Protein 5OJ3 (pdb70)

Structure (mmCIF, N/CA/C/O backbone):
data_5OJ3
#
_entry.id   5OJ3
#
_cell.length_a   60.810
_cell.length_b   97.120
_cell.length_c   110.620
_cell.angle_alpha   90.00
_cell.angle_beta   90.00
_cell.angle_gamma   90.00
#
_symmetry.space_group_name_H-M   'P 21 21 21'
#
loop_
_atom_site.group_PDB
_atom_site.id
_atom_site.type_symbol
_atom_site.label_atom_id
_atom_site.label_alt_id
_atom_site.label_comp_id
_atom_site.label_asym_id
_atom_site.label_entity_id
_atom_site.label_seq_id
_atom_site.pdbx_PDB_ins_code
_atom_site.Cartn_x
_atom_site.Cartn_y
_atom_site.Cartn_z
_atom_site.occupancy
_atom_site.B_iso_or_equiv
_atom_site.auth_seq_id
_atom_site.auth_comp_id
_atom_site.auth_asym_id
_atom_site.auth_atom_id
_atom_site.pdbx_PDB_model_num
ATOM 1 N N . ALA A 1 107 ? 6.747 15.809 -19.143 1.00 74.03 107 ALA A N 1
ATOM 2 C CA . ALA A 1 107 ? 6.048 14.613 -19.605 1.00 73.61 107 ALA A CA 1
ATOM 3 C C . ALA A 1 107 ? 6.088 13.519 -18.545 1.00 73.84 107 ALA A C 1
ATOM 4 O O . ALA A 1 107 ? 7.083 12.801 -18.425 1.00 75.15 107 ALA A O 1
ATOM 6 N N . ALA A 1 108 ? 4.998 13.387 -17.784 1.00 71.88 108 ALA A N 1
ATOM 7 C CA . ALA A 1 108 ? 5.024 12.622 -16.544 1.00 69.89 108 ALA A CA 1
ATOM 8 C C . ALA A 1 108 ? 4.810 11.125 -16.735 1.00 65.74 108 ALA A C 1
ATOM 9 O O . ALA A 1 108 ? 5.147 10.350 -15.834 1.00 66.15 108 ALA A O 1
ATOM 11 N N . TRP A 1 109 ? 4.261 10.694 -17.868 1.00 63.38 109 TRP A N 1
ATOM 12 C CA . TRP A 1 109 ? 4.283 9.293 -18.259 1.00 63.94 109 TRP A CA 1
ATOM 13 C C . TRP A 1 109 ? 4.945 9.162 -19.622 1.00 70.38 109 TRP A C 1
ATOM 14 O O . TRP A 1 109 ? 4.925 10.097 -20.428 1.00 74.50 109 TRP A O 1
ATOM 25 N N . LYS A 1 110 ? 5.523 7.994 -19.890 1.00 72.93 110 LYS A N 1
ATOM 26 C CA . LYS A 1 110 ? 6.098 7.772 -21.209 1.00 76.90 110 LYS A CA 1
ATOM 27 C C . LYS A 1 110 ? 6.168 6.266 -21.443 1.00 75.78 110 LYS A C 1
ATOM 28 O O . LYS A 1 110 ? 6.357 5.487 -20.504 1.00 75.26 110 LYS A O 1
ATOM 34 N N . GLN A 1 111 ? 6.003 5.869 -22.701 1.00 75.92 111 GLN A N 1
ATOM 35 C CA . GLN A 1 111 ? 5.723 4.485 -23.058 1.00 74.47 111 GLN A CA 1
ATOM 36 C C . GLN A 1 111 ? 6.997 3.651 -23.165 1.00 75.65 111 GLN A C 1
ATOM 37 O O . GLN A 1 111 ? 7.954 4.033 -23.843 1.00 77.47 111 GLN A O 1
ATOM 43 N N . VAL A 1 112 ? 7.008 2.513 -22.478 1.00 75.05 112 VAL A N 1
ATOM 44 C CA . VAL A 1 112 ? 8.024 1.486 -22.656 1.00 76.17 112 VAL A CA 1
ATOM 45 C C . VAL A 1 112 ? 7.545 0.525 -23.755 1.00 77.27 112 VAL A C 1
ATOM 46 O O . VAL A 1 112 ? 6.532 -0.163 -23.545 1.00 74.53 112 VAL A O 1
ATOM 50 N N . PRO A 1 113 ? 8.217 0.461 -24.898 1.00 81.95 113 PRO A N 1
ATOM 51 C CA . PRO A 1 113 ? 7.843 -0.517 -25.928 1.00 85.83 113 PRO A CA 1
ATOM 52 C C . PRO A 1 113 ? 8.253 -1.935 -25.558 1.00 89.67 113 PRO A C 1
ATOM 53 O O . PRO A 1 113 ? 9.244 -2.164 -24.860 1.00 87.90 113 PRO A O 1
ATOM 57 N N . LEU A 1 114 ? 7.464 -2.890 -26.023 1.00 96.30 114 LEU A N 1
ATOM 58 C CA . LEU A 1 114 ? 7.659 -4.304 -25.749 1.00 102.75 114 LEU A CA 1
ATOM 59 C C . LEU A 1 114 ? 7.360 -5.104 -27.018 1.00 111.21 114 LEU A C 1
ATOM 60 O O . LEU A 1 114 ? 6.720 -4.597 -27.951 1.00 114.11 114 LEU A O 1
ATOM 65 N N . PRO A 1 115 ? 7.852 -6.370 -27.105 1.00 118.51 115 PRO A N 1
ATOM 66 C CA . PRO A 1 115 ? 7.538 -7.245 -28.269 1.00 120.72 115 PRO A CA 1
ATOM 67 C C . PRO A 1 115 ? 6.324 -8.145 -28.037 1.00 117.61 115 PRO A C 1
ATOM 68 O O . PRO A 1 115 ? 6.426 -9.379 -27.918 1.00 117.98 115 PRO A O 1
ATOM 72 N N . THR A 1 116 ? 5.144 -7.530 -27.942 1.00 117.55 116 THR A N 1
ATOM 73 C CA . THR A 1 116 ? 3.896 -8.285 -27.918 1.00 113.99 116 THR A CA 1
ATOM 74 C C . THR A 1 116 ? 2.731 -7.346 -28.194 1.00 106.28 116 THR A C 1
ATOM 75 O O . THR A 1 116 ? 2.796 -6.141 -27.928 1.00 108.94 116 THR A O 1
ATOM 79 N N . GLU A 1 117 ? 1.654 -7.929 -28.722 1.00 95.59 117 GLU A N 1
ATOM 80 C CA . GLU A 1 117 ? 0.384 -7.248 -28.935 1.00 92.31 117 GLU A CA 1
ATOM 81 C C . GLU A 1 117 ? -0.678 -7.631 -27.906 1.00 87.90 117 GLU A C 1
ATOM 82 O O . GLU A 1 117 ? -1.839 -7.243 -28.055 1.00 86.81 117 GLU A O 1
ATOM 84 N N . SER A 1 118 ? -0.308 -8.379 -26.870 1.00 83.98 118 SER A N 1
ATOM 85 C CA . SER A 1 118 ? -1.230 -8.813 -25.828 1.00 80.40 118 SER A CA 1
ATOM 86 C C . SER A 1 118 ? -1.532 -7.667 -24.863 1.00 74.16 118 SER A C 1
ATOM 87 O O . SER A 1 118 ? -0.758 -6.717 -24.741 1.00 73.58 118 SER A O 1
ATOM 90 N N . VAL A 1 119 ? -2.659 -7.769 -24.145 1.00 69.43 119 VAL A N 1
ATOM 91 C CA . VAL A 1 119 ? -3.038 -6.723 -23.194 1.00 66.68 119 VAL A CA 1
ATOM 92 C C . VAL A 1 119 ? -2.510 -7.063 -21.807 1.00 60.74 119 VAL A C 1
ATOM 93 O O . VAL A 1 119 ? -2.698 -8.179 -21.305 1.00 59.83 119 VAL A O 1
ATOM 97 N N . LEU A 1 120 ? -1.840 -6.085 -21.198 1.00 56.22 120 LEU A N 1
ATOM 98 C CA . LEU A 1 120 ? -1.144 -6.249 -19.928 1.00 54.19 120 LEU A CA 1
ATOM 99 C C . LEU A 1 120 ? -2.128 -6.242 -18.764 1.00 51.95 120 LEU A C 1
ATOM 100 O O . LEU A 1 120 ? -3.031 -5.400 -18.709 1.00 49.57 120 LEU A O 1
ATOM 105 N N . PHE A 1 121 ? -1.960 -7.184 -17.834 1.00 50.92 121 PHE A N 1
ATOM 106 C CA . PHE A 1 121 ? -2.907 -7.324 -16.738 1.00 48.45 121 PHE A CA 1
ATOM 107 C C . PHE A 1 121 ? -2.349 -7.003 -15.363 1.00 48.64 121 PHE A C 1
ATOM 108 O O . PHE A 1 121 ? -3.100 -6.505 -14.521 1.00 49.75 121 PHE A O 1
ATOM 116 N N . ASP A 1 122 ? -1.073 -7.274 -15.098 1.00 47.85 122 ASP A N 1
ATOM 117 C CA . ASP A 1 122 ? -0.514 -6.929 -13.798 1.00 45.15 122 ASP A CA 1
ATOM 118 C C . ASP A 1 122 ? 1.005 -6.912 -13.870 1.00 46.93 122 ASP A C 1
ATOM 119 O O . ASP A 1 122 ? 1.619 -7.515 -14.754 1.00 45.49 122 ASP A O 1
ATOM 124 N N . ILE A 1 123 ? 1.594 -6.206 -12.910 1.00 50.11 123 ILE A N 1
ATOM 125 C CA . ILE A 1 123 ? 3.039 -6.095 -12.756 1.00 52.68 123 ILE A CA 1
ATOM 126 C C . ILE A 1 123 ? 3.339 -5.993 -11.267 1.00 54.35 123 ILE A C 1
ATOM 127 O O . ILE A 1 123 ? 2.614 -5.329 -10.521 1.00 56.43 123 ILE A O 1
ATOM 132 N N . ASP A 1 124 ? 4.398 -6.671 -10.827 1.00 53.14 124 ASP A N 1
ATOM 133 C CA . ASP A 1 124 ? 4.819 -6.591 -9.435 1.00 50.20 124 ASP A CA 1
ATOM 134 C C . ASP A 1 124 ? 6.326 -6.793 -9.370 1.00 48.93 124 ASP A C 1
ATOM 135 O O . ASP A 1 124 ? 6.937 -7.336 -10.293 1.00 49.34 124 ASP A O 1
ATOM 140 N N . PHE A 1 125 ? 6.921 -6.355 -8.260 1.00 47.29 125 PHE A N 1
ATOM 141 C CA . PHE A 1 125 ? 8.369 -6.324 -8.119 1.00 46.71 125 PHE A CA 1
ATOM 142 C C . PHE A 1 125 ? 8.808 -7.082 -6.874 1.00 46.39 125 PHE A C 1
ATOM 143 O O . PHE A 1 125 ? 8.168 -6.996 -5.822 1.00 45.76 125 PHE A O 1
ATOM 151 N N . SER A 1 126 ? 9.904 -7.827 -7.014 1.00 49.10 126 SER A N 1
ATOM 152 C CA . SER A 1 126 ? 10.517 -8.526 -5.891 1.00 50.08 126 SER A CA 1
ATOM 153 C C . SER A 1 126 ? 10.915 -7.559 -4.781 1.00 52.40 126 SER A C 1
ATOM 154 O O . SER A 1 126 ? 11.346 -6.432 -5.038 1.00 49.57 126 SER A O 1
ATOM 157 N N . GLN A 1 127 ? 10.767 -8.013 -3.533 1.00 51.84 127 GLN A N 1
ATOM 158 C CA . GLN A 1 127 ? 11.141 -7.203 -2.380 1.00 50.69 127 GLN A CA 1
ATOM 159 C C . GLN A 1 127 ? 12.641 -7.237 -2.112 1.00 52.06 127 GLN A C 1
ATOM 160 O O . GLN A 1 127 ? 13.184 -6.282 -1.543 1.00 52.67 127 GLN A O 1
ATOM 166 N N . LYS A 1 128 ? 13.323 -8.313 -2.510 1.00 54.80 128 LYS A N 1
ATOM 167 C CA . LYS A 1 128 ? 14.744 -8.454 -2.212 1.00 60.19 128 LYS A CA 1
ATOM 168 C C . LYS A 1 128 ? 15.596 -7.611 -3.153 1.00 65.93 128 LYS A C 1
ATOM 169 O O . LYS A 1 128 ? 16.577 -6.993 -2.715 1.00 67.99 128 LYS A O 1
ATOM 175 N N . ASP A 1 129 ? 15.241 -7.579 -4.438 1.00 68.82 129 ASP A N 1
ATOM 176 C CA . ASP A 1 129 ? 15.806 -6.621 -5.387 1.00 72.34 129 ASP A CA 1
ATOM 177 C C . ASP A 1 129 ? 14.639 -5.815 -5.940 1.00 67.26 129 ASP A C 1
ATOM 178 O O . ASP A 1 129 ? 13.903 -6.305 -6.815 1.00 63.07 129 ASP A O 1
ATOM 183 N N . PRO A 1 130 ? 14.438 -4.576 -5.482 1.00 70.10 130 PRO A N 1
ATOM 184 C CA . PRO A 1 130 ? 13.254 -3.801 -5.897 1.00 67.69 130 PRO A CA 1
ATOM 185 C C . PRO A 1 130 ? 13.260 -3.367 -7.355 1.00 66.12 130 PRO A C 1
ATOM 186 O O . PRO A 1 130 ? 12.285 -2.751 -7.802 1.00 65.02 130 PRO A O 1
ATOM 190 N N . ASN A 1 131 ? 14.316 -3.657 -8.110 1.00 67.67 131 ASN A N 1
ATOM 191 C CA . ASN A 1 131 ? 14.322 -3.449 -9.550 1.00 67.70 131 ASN A CA 1
ATOM 192 C C . ASN A 1 131 ? 13.952 -4.707 -10.322 1.00 63.82 131 ASN A C 1
ATOM 193 O O . ASN A 1 131 ? 13.715 -4.629 -11.532 1.00 61.94 131 ASN A O 1
ATOM 198 N N . HIS A 1 132 ? 13.895 -5.854 -9.650 1.00 64.16 132 HIS A N 1
ATOM 199 C CA . HIS A 1 132 ? 13.541 -7.126 -10.266 1.00 64.94 132 HIS A CA 1
ATOM 200 C C . HIS A 1 132 ? 12.028 -7.315 -10.224 1.00 64.58 132 HIS A C 1
ATOM 201 O O . HIS A 1 132 ? 11.441 -7.404 -9.141 1.00 63.89 132 HIS A O 1
ATOM 208 N N . GLY A 1 133 ? 11.397 -7.382 -11.400 1.00 67.33 133 GLY A N 1
ATOM 209 C CA . GLY A 1 133 ? 9.953 -7.491 -11.457 1.00 50.86 133 GLY A CA 1
ATOM 210 C C . GLY A 1 133 ? 9.457 -8.209 -12.694 1.00 60.34 133 GLY A C 1
ATOM 211 O O . GLY A 1 133 ? 10.201 -8.447 -13.648 1.00 63.86 133 GLY A O 1
ATOM 212 N N . TRP A 1 134 ? 8.166 -8.546 -12.657 1.00 58.13 134 TRP A N 1
ATOM 213 C CA . TRP A 1 134 ? 7.502 -9.346 -13.678 1.00 58.49 134 TRP A CA 1
ATOM 214 C C . TRP A 1 134 ? 6.186 -8.681 -14.062 1.00 56.26 134 TRP A C 1
ATOM 215 O O . TRP A 1 134 ? 5.593 -7.951 -13.263 1.00 55.03 134 TRP A O 1
ATOM 226 N N . LEU A 1 135 ? 5.738 -8.933 -15.296 1.00 58.31 135 LEU A N 1
ATOM 227 C CA . LEU A 1 135 ? 4.481 -8.396 -15.810 1.00 59.82 135 LEU A CA 1
ATOM 228 C C . LEU A 1 135 ? 3.767 -9.487 -16.604 1.00 63.02 135 LEU A C 1
ATOM 229 O O . LEU A 1 135 ? 4.404 -10.308 -17.268 1.00 62.85 135 LEU A O 1
ATOM 234 N N . VAL A 1 136 ? 2.436 -9.486 -16.543 1.00 63.88 136 VAL A N 1
ATOM 235 C CA . VAL A 1 136 ? 1.626 -10.589 -17.040 1.00 66.28 136 VAL A CA 1
ATOM 236 C C . VAL A 1 136 ? 0.574 -10.043 -17.997 1.00 67.11 136 VAL A C 1
ATOM 237 O O . VAL A 1 136 ? 0.198 -8.864 -17.944 1.00 67.07 136 VAL A O 1
ATOM 241 N N . GLY A 1 137 ? 0.121 -10.903 -18.902 1.00 69.42 137 GLY A N 1
ATOM 242 C CA . GLY A 1 137 ? -0.855 -10.505 -19.890 1.00 70.27 137 GLY A CA 1
ATOM 243 C C . GLY A 1 137 ? -1.610 -11.673 -20.501 1.00 72.02 137 GLY A C 1
ATOM 244 O O . GLY A 1 137 ? -1.688 -12.763 -19.931 1.00 71.92 137 GLY A O 1
ATOM 245 N N . THR A 1 138 ? -2.185 -11.409 -21.671 1.00 73.62 138 THR A N 1
ATOM 246 C CA . THR A 1 138 ? -2.972 -12.351 -22.454 1.00 78.28 138 THR A CA 1
ATOM 247 C C . THR A 1 138 ? -2.091 -13.290 -23.276 1.00 81.24 138 THR A C 1
ATOM 248 O O . THR A 1 138 ? -0.900 -13.055 -23.482 1.00 80.84 138 THR A O 1
ATOM 252 N N . ARG A 1 139 ? -2.715 -14.366 -23.761 1.00 81.94 139 ARG A N 1
ATOM 253 C CA . ARG A 1 139 ? -2.077 -15.290 -24.694 1.00 84.55 139 ARG A CA 1
ATOM 254 C C . ARG A 1 139 ? -0.725 -15.766 -24.176 1.00 87.54 139 ARG A C 1
ATOM 255 O O . ARG A 1 139 ? 0.235 -15.918 -24.933 1.00 91.63 139 ARG A O 1
ATOM 257 N N . GLY A 1 140 ? -0.650 -15.996 -22.867 1.00 84.40 140 GLY A N 1
ATOM 258 C CA . GLY A 1 140 ? 0.574 -16.503 -22.283 1.00 83.04 140 GLY A CA 1
ATOM 259 C C . GLY A 1 140 ? 1.674 -15.483 -22.112 1.00 79.05 140 GLY A C 1
ATOM 260 O O . GLY A 1 140 ? 2.848 -15.863 -22.093 1.00 81.14 140 GLY A O 1
ATOM 261 N N . LEU A 1 141 ? 1.343 -14.196 -22.010 1.00 74.21 141 LEU A N 1
ATOM 262 C CA . LEU A 1 141 ? 2.374 -13.166 -21.941 1.00 72.50 141 LEU A CA 1
ATOM 263 C C . LEU A 1 141 ? 3.001 -13.135 -20.555 1.00 69.64 141 LEU A C 1
ATOM 264 O O . LEU A 1 141 ? 2.300 -13.000 -19.547 1.00 67.95 141 LEU A O 1
ATOM 269 N N . VAL A 1 142 ? 4.327 -13.252 -20.510 1.00 68.03 142 VAL A N 1
ATOM 270 C CA . VAL A 1 142 ? 5.115 -13.111 -19.289 1.00 66.23 142 VAL A CA 1
ATOM 271 C C . VAL A 1 142 ? 6.435 -12.450 -19.666 1.00 66.80 142 VAL A C 1
ATOM 272 O O . VAL A 1 142 ? 7.164 -12.966 -20.519 1.00 69.16 142 VAL A O 1
ATOM 276 N N . LEU A 1 143 ? 6.746 -11.314 -19.052 1.00 64.92 143 LEU A N 1
ATOM 277 C CA . LEU A 1 143 ? 8.012 -10.636 -19.298 1.00 66.45 143 LEU A CA 1
ATOM 278 C C . LEU A 1 143 ? 8.718 -10.332 -17.986 1.00 67.01 143 LEU A C 1
ATOM 279 O O . LEU A 1 143 ? 8.081 -10.054 -16.969 1.00 64.66 143 LEU A O 1
ATOM 284 N N . GLU A 1 144 ? 10.049 -10.368 -18.037 1.00 72.81 144 GLU A N 1
ATOM 285 C CA . GLU A 1 144 ? 10.911 -10.221 -16.874 1.00 73.81 144 GLU A CA 1
ATOM 286 C C . GLU A 1 144 ? 11.701 -8.923 -16.971 1.00 76.14 144 GLU A C 1
ATOM 287 O O . GLU A 1 144 ? 12.127 -8.522 -18.059 1.00 78.72 144 GLU A O 1
ATOM 293 N N . THR A 1 145 ? 11.898 -8.270 -15.828 1.00 73.35 145 THR A N 1
ATOM 294 C CA . THR A 1 145 ? 12.738 -7.085 -15.742 1.00 73.96 145 THR A CA 1
ATOM 295 C C . THR A 1 145 ? 13.739 -7.208 -14.604 1.00 75.58 145 THR A C 1
ATOM 296 O O . THR A 1 145 ? 13.430 -7.762 -13.544 1.00 75.51 145 THR A O 1
ATOM 300 N N . ARG A 1 146 ? 14.944 -6.678 -14.838 1.00 77.80 146 ARG A N 1
ATOM 301 C CA . ARG A 1 146 ? 15.928 -6.473 -13.785 1.00 80.13 146 ARG A CA 1
ATOM 302 C C . ARG A 1 146 ? 16.489 -5.054 -13.773 1.00 81.40 146 ARG A C 1
ATOM 303 O O . ARG A 1 146 ? 17.488 -4.805 -13.089 1.00 84.04 146 ARG A O 1
ATOM 311 N N . ASP A 1 147 ? 15.883 -4.121 -14.514 1.00 80.82 147 ASP A N 1
ATOM 312 C CA . ASP A 1 147 ? 16.279 -2.716 -14.492 1.00 83.68 147 ASP A CA 1
ATOM 313 C C . ASP A 1 147 ? 15.135 -1.781 -14.096 1.00 79.03 147 ASP A C 1
ATOM 314 O O . ASP A 1 147 ? 15.155 -0.601 -14.458 1.00 79.40 147 ASP A O 1
ATOM 319 N N . GLY A 1 148 ? 14.138 -2.279 -13.367 1.00 75.42 148 GLY A N 1
ATOM 320 C CA . GLY A 1 148 ? 13.046 -1.439 -12.906 1.00 71.29 148 GLY A CA 1
ATOM 321 C C . GLY A 1 148 ? 12.000 -1.068 -13.936 1.00 69.55 148 GLY A C 1
ATOM 322 O O . GLY A 1 148 ? 11.440 0.031 -13.870 1.00 68.19 148 GLY A O 1
ATOM 323 N N . GLY A 1 149 ? 11.710 -1.959 -14.878 1.00 70.41 149 GLY A N 1
ATOM 324 C CA . GLY A 1 149 ? 10.676 -1.735 -15.867 1.00 69.88 149 GLY A CA 1
ATOM 325 C C . GLY A 1 149 ? 11.105 -0.916 -17.057 1.00 72.94 149 GLY A C 1
ATOM 326 O O . GLY A 1 149 ? 10.248 -0.448 -17.813 1.00 72.51 149 GLY A O 1
ATOM 327 N N . GLU A 1 150 ? 12.409 -0.736 -17.259 1.00 76.59 150 GLU A N 1
ATOM 328 C CA . GLU A 1 150 ? 12.898 -0.009 -18.421 1.00 77.44 150 GLU A CA 1
ATOM 329 C C . GLU A 1 150 ? 13.151 -0.929 -19.608 1.00 76.32 150 GLU A C 1
ATOM 330 O O . GLU A 1 150 ? 12.927 -0.526 -20.756 1.00 77.87 150 GLU A O 1
ATOM 336 N N . THR A 1 151 ? 13.615 -2.153 -19.351 1.00 76.14 151 THR A N 1
ATOM 337 C CA . THR A 1 151 ? 13.803 -3.170 -20.375 1.00 79.93 151 THR A CA 1
ATOM 338 C C . THR A 1 151 ? 13.135 -4.464 -19.933 1.00 76.10 151 THR A C 1
ATOM 339 O O . THR A 1 151 ? 13.092 -4.787 -18.743 1.00 73.43 151 THR A O 1
ATOM 343 N N . TRP A 1 152 ? 12.606 -5.195 -20.911 1.00 76.10 152 TRP A N 1
ATOM 344 C CA . TRP A 1 152 ? 11.888 -6.439 -20.676 1.00 75.44 152 TRP A CA 1
ATOM 345 C C . TRP A 1 152 ? 12.358 -7.494 -21.665 1.00 82.05 152 TRP A C 1
ATOM 346 O O . TRP A 1 152 ? 12.739 -7.176 -22.793 1.00 86.75 152 TRP A O 1
ATOM 357 N N . GLU A 1 153 ? 12.318 -8.761 -21.241 1.00 86.02 153 GLU A N 1
ATOM 358 C CA . GLU A 1 153 ? 12.656 -9.857 -22.131 1.00 95.00 153 GLU A CA 1
ATOM 359 C C . GLU A 1 153 ? 11.711 -11.025 -21.862 1.00 97.04 153 GLU A C 1
ATOM 360 O O . GLU A 1 153 ? 11.550 -11.435 -20.700 1.00 96.44 153 GLU A O 1
ATOM 366 N N . PRO A 1 154 ? 11.059 -11.552 -22.896 1.00 99.56 154 PRO A N 1
ATOM 367 C CA . PRO A 1 154 ? 10.047 -12.601 -22.703 1.00 100.03 154 PRO A CA 1
ATOM 368 C C . PRO A 1 154 ? 10.580 -13.858 -22.030 1.00 103.66 154 PRO A C 1
ATOM 369 O O . PRO A 1 154 ? 11.779 -14.163 -22.056 1.00 103.85 154 PRO A O 1
ATOM 373 N N . ARG A 1 155 ? 9.650 -14.602 -21.422 1.00 106.43 155 ARG A N 1
ATOM 374 C CA . ARG A 1 155 ? 10.020 -15.765 -20.629 1.00 111.17 155 ARG A CA 1
ATOM 375 C C . ARG A 1 155 ? 8.853 -16.737 -20.534 1.00 117.07 155 ARG A C 1
ATOM 376 O O . ARG A 1 155 ? 7.692 -16.389 -20.771 1.00 113.28 155 ARG A O 1
ATOM 384 N N . ALA A 1 156 ? 9.190 -17.968 -20.152 1.00 130.19 156 ALA A N 1
ATOM 385 C CA . ALA A 1 156 ? 8.238 -19.063 -20.083 1.00 131.24 156 ALA A CA 1
ATOM 386 C C . ALA A 1 156 ? 8.406 -19.846 -18.786 1.00 132.91 156 ALA A C 1
ATOM 387 O O . ALA A 1 156 ? 9.463 -19.829 -18.148 1.00 135.01 156 ALA A O 1
ATOM 389 N N . PHE A 1 157 ? 7.341 -20.549 -18.413 1.00 124.38 157 PHE A N 1
ATOM 390 C CA . PHE A 1 157 ? 7.308 -21.325 -17.176 1.00 116.23 157 PHE A CA 1
ATOM 391 C C . PHE A 1 157 ? 7.882 -22.726 -17.380 1.00 115.55 157 PHE A C 1
ATOM 392 O O . PHE A 1 157 ? 7.471 -23.449 -18.286 1.00 115.46 157 PHE A O 1
ATOM 400 N N . ASN A 1 167 ? -0.899 -21.948 -23.446 1.00 92.09 167 ASN A N 1
ATOM 401 C CA . ASN A 1 167 ? -0.735 -20.618 -22.870 1.00 90.70 167 ASN A CA 1
ATOM 402 C C . ASN A 1 167 ? -2.094 -19.991 -22.543 1.00 94.26 167 ASN A C 1
ATOM 403 O O . ASN A 1 167 ? -3.054 -20.133 -23.301 1.00 96.21 167 ASN A O 1
ATOM 408 N N . TYR A 1 168 ? -2.172 -19.314 -21.399 1.00 94.29 168 TYR A N 1
ATOM 409 C CA . TYR A 1 168 ? -3.421 -18.819 -20.836 1.00 93.83 168 TYR A CA 1
ATOM 410 C C . TYR A 1 168 ? -3.430 -17.289 -20.796 1.00 91.97 168 TYR A C 1
ATOM 411 O O . TYR A 1 168 ? -2.519 -16.623 -21.300 1.00 90.01 168 TYR A O 1
ATOM 420 N N . ARG A 1 169 ? -4.481 -16.730 -20.194 1.00 86.82 169 ARG A N 1
ATOM 421 C CA . ARG A 1 169 ? -4.511 -15.320 -19.815 1.00 83.34 169 ARG A CA 1
ATOM 422 C C . ARG A 1 169 ? -4.084 -15.210 -18.359 1.00 78.99 169 ARG A C 1
ATOM 423 O O . ARG A 1 169 ? -4.710 -15.810 -17.482 1.00 77.09 169 ARG A O 1
ATOM 431 N N . PHE A 1 170 ? -3.027 -14.446 -18.101 1.00 71.97 170 PHE A N 1
ATOM 432 C CA . PHE A 1 170 ? -2.455 -14.327 -16.765 1.00 67.40 170 PHE A CA 1
ATOM 433 C C . PHE A 1 170 ? -3.012 -13.085 -16.082 1.00 70.05 170 PHE A C 1
ATOM 434 O O . PHE A 1 170 ? -2.789 -11.961 -16.547 1.00 70.19 170 PHE A O 1
ATOM 442 N N . SER A 1 171 ? -3.724 -13.295 -14.973 1.00 72.96 171 SER A N 1
ATOM 443 C CA . SER A 1 171 ? -4.497 -12.222 -14.357 1.00 75.05 171 SER A CA 1
ATOM 444 C C . SER A 1 171 ? -3.633 -11.326 -13.478 1.00 77.62 171 SER A C 1
ATOM 445 O O . SER A 1 171 ? -3.713 -10.096 -13.576 1.00 80.99 171 SER A O 1
ATOM 448 N N . ASN A 1 172 ? -2.809 -11.908 -12.609 1.00 80.28 172 ASN A N 1
ATOM 449 C CA . ASN A 1 172 ? -2.013 -11.073 -11.720 1.00 79.47 172 ASN A CA 1
ATOM 450 C C . ASN A 1 172 ? -0.762 -11.819 -11.275 1.00 77.80 172 ASN A C 1
ATOM 451 O O . ASN A 1 172 ? -0.638 -13.035 -11.439 1.00 80.00 172 ASN A O 1
ATOM 456 N N . VAL A 1 173 ? 0.162 -11.052 -10.694 1.00 67.80 173 VAL A N 1
ATOM 457 C CA . VAL A 1 173 ? 1.390 -11.561 -10.098 1.00 60.74 173 VAL A CA 1
ATOM 458 C C . VAL A 1 173 ? 1.593 -10.823 -8.779 1.00 55.06 173 VAL A C 1
ATOM 459 O O . VAL A 1 173 ? 1.190 -9.666 -8.629 1.00 54.63 173 VAL A O 1
ATOM 463 N N . SER A 1 174 ? 2.208 -11.502 -7.810 1.00 50.48 174 SER A N 1
ATOM 464 C CA . SER A 1 174 ? 2.325 -10.941 -6.468 1.00 46.58 174 SER A CA 1
ATOM 465 C C . SER A 1 174 ? 3.564 -11.488 -5.772 1.00 46.26 174 SER A C 1
ATOM 466 O O . SER A 1 174 ? 3.781 -12.703 -5.759 1.00 46.19 174 SER A O 1
ATOM 469 N N . PHE A 1 175 ? 4.352 -10.592 -5.177 1.00 47.51 175 PHE A N 1
ATOM 470 C CA . PHE A 1 175 ? 5.623 -10.928 -4.550 1.00 49.37 175 PHE A CA 1
ATOM 471 C C . PHE A 1 175 ? 5.558 -10.779 -3.034 1.00 50.39 175 PHE A C 1
ATOM 472 O O . PHE A 1 175 ? 4.875 -9.899 -2.504 1.00 51.99 175 PHE A O 1
ATOM 480 N N . SER A 1 176 ? 6.288 -11.655 -2.344 1.00 49.50 176 SER A N 1
ATOM 481 C CA . SER A 1 176 ? 6.633 -11.467 -0.938 1.00 48.93 176 SER A CA 1
ATOM 482 C C . SER A 1 176 ? 8.049 -11.984 -0.745 1.00 50.03 176 SER A C 1
ATOM 483 O O . SER A 1 176 ? 8.312 -13.168 -0.979 1.00 49.33 176 SER A O 1
ATOM 486 N N . GLY A 1 177 ? 8.953 -11.105 -0.321 1.00 52.19 177 GLY A N 1
ATOM 487 C CA . GLY A 1 177 ? 10.356 -11.462 -0.262 1.00 54.86 177 GLY A CA 1
ATOM 488 C C . GLY A 1 177 ? 10.916 -11.634 -1.657 1.00 56.20 177 GLY A C 1
ATOM 489 O O . GLY A 1 177 ? 11.117 -10.655 -2.380 1.00 56.04 177 GLY A O 1
ATOM 490 N N . ASP A 1 178 ? 11.178 -12.881 -2.042 1.00 57.32 178 ASP A N 1
ATOM 491 C CA . ASP A 1 178 ? 11.513 -13.222 -3.418 1.00 60.60 178 ASP A CA 1
ATOM 492 C C . ASP A 1 178 ? 10.544 -14.251 -3.986 1.00 61.02 178 ASP A C 1
ATOM 493 O O . ASP A 1 178 ? 10.743 -14.735 -5.108 1.00 61.58 178 ASP A O 1
ATOM 498 N N . GLU A 1 179 ? 9.498 -14.587 -3.237 1.00 61.51 179 GLU A N 1
ATOM 499 C CA . GLU A 1 179 ? 8.494 -15.558 -3.643 1.00 60.61 179 GLU A CA 1
ATOM 500 C C . GLU A 1 179 ? 7.386 -14.850 -4.415 1.00 58.29 179 GLU A C 1
ATOM 501 O O . GLU A 1 179 ? 6.837 -13.850 -3.944 1.00 56.91 179 GLU A O 1
ATOM 507 N N . ALA A 1 180 ? 7.059 -15.368 -5.597 1.00 55.99 180 ALA A N 1
ATOM 508 C CA . ALA A 1 180 ? 6.063 -14.762 -6.470 1.00 51.76 180 ALA A CA 1
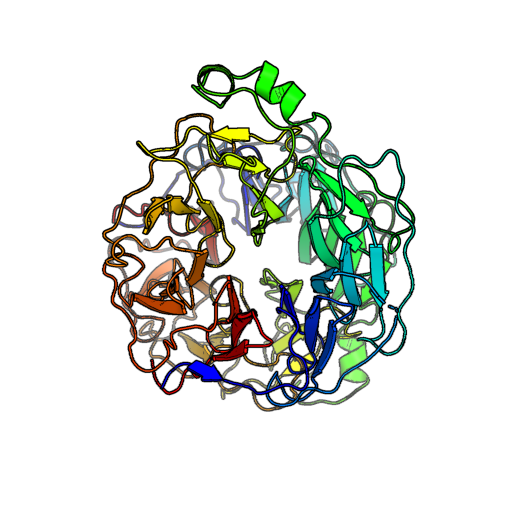ATOM 509 C C . ALA A 1 180 ? 4.951 -15.756 -6.769 1.00 50.38 180 ALA A C 1
ATOM 510 O O . ALA A 1 180 ? 5.206 -16.952 -6.925 1.00 51.79 180 ALA A O 1
ATOM 512 N N . TRP A 1 181 ? 3.720 -15.253 -6.856 1.00 48.11 181 TRP A N 1
ATOM 513 C CA . TRP A 1 181 ? 2.548 -16.059 -7.175 1.00 46.71 181 TRP A CA 1
ATOM 514 C C . TRP A 1 181 ? 1.847 -15.465 -8.389 1.00 45.76 181 TRP A C 1
ATOM 515 O O . TRP A 1 181 ? 1.653 -14.247 -8.461 1.00 41.88 181 TRP A O 1
ATOM 526 N N . VAL A 1 182 ? 1.467 -16.323 -9.336 1.00 48.19 182 VAL A N 1
ATOM 527 C CA . VAL A 1 182 ? 0.749 -15.923 -10.542 1.00 50.02 182 VAL A CA 1
ATOM 528 C C . VAL A 1 182 ? -0.506 -16.775 -10.662 1.00 54.96 182 VAL A C 1
ATOM 529 O O . VAL A 1 182 ? -0.489 -17.966 -10.331 1.00 58.45 182 VAL A O 1
ATOM 533 N N . ILE A 1 183 ? -1.600 -16.166 -11.125 1.00 57.77 183 ILE A N 1
ATOM 534 C CA . ILE A 1 183 ? -2.812 -16.905 -11.450 1.00 62.36 183 ILE A CA 1
ATOM 535 C C . ILE A 1 183 ? -3.292 -16.472 -12.829 1.00 68.80 183 ILE A C 1
ATOM 536 O O . ILE A 1 183 ? -2.932 -15.407 -13.335 1.00 68.44 183 ILE A O 1
ATOM 541 N N . GLY A 1 184 ? -4.119 -17.322 -13.439 1.00 76.01 184 GLY A N 1
ATOM 542 C CA . GLY A 1 184 ? -4.590 -17.078 -14.785 1.00 79.37 184 GLY A CA 1
ATOM 543 C C . GLY A 1 184 ? -5.961 -17.673 -15.029 1.00 83.31 184 GLY A C 1
ATOM 544 O O . GLY A 1 184 ? -6.560 -18.291 -14.147 1.00 84.10 184 GLY A O 1
ATOM 545 N N . LYS A 1 185 ? -6.456 -17.476 -16.253 1.00 79.75 185 LYS A N 1
ATOM 546 C CA . LYS A 1 185 ? -7.739 -18.002 -16.696 1.00 77.38 185 LYS A CA 1
ATOM 547 C C . LYS A 1 185 ? -7.559 -18.819 -17.969 1.00 76.85 185 LYS A C 1
ATOM 548 O O . LYS A 1 185 ? -6.857 -18.378 -18.889 1.00 72.94 185 LYS A O 1
ATOM 554 N N . PRO A 1 186 ? -8.167 -20.020 -18.059 1.00 80.12 186 PRO A N 1
ATOM 555 C CA . PRO A 1 186 ? -8.862 -20.851 -17.066 1.00 81.08 186 PRO A CA 1
ATOM 556 C C . PRO A 1 186 ? -8.056 -21.092 -15.786 1.00 78.53 186 PRO A C 1
ATOM 557 O O . PRO A 1 186 ? -6.855 -20.824 -15.795 1.00 76.52 186 PRO A O 1
ATOM 561 N N . PRO A 1 187 ? -8.704 -21.589 -14.709 1.00 79.85 187 PRO A N 1
ATOM 562 C CA . PRO A 1 187 ? -8.022 -21.652 -13.406 1.00 77.32 187 PRO A CA 1
ATOM 563 C C . PRO A 1 187 ? -6.642 -22.288 -13.461 1.00 77.66 187 PRO A C 1
ATOM 564 O O . PRO A 1 187 ? -6.503 -23.496 -13.672 1.00 80.70 187 PRO A O 1
ATOM 568 N N . VAL A 1 188 ? -5.617 -21.466 -13.250 1.00 75.20 188 VAL A N 1
ATOM 569 C CA . VAL A 1 188 ? -4.220 -21.888 -13.288 1.00 74.35 188 VAL A CA 1
ATOM 570 C C . VAL A 1 188 ? -3.466 -21.082 -12.242 1.00 71.46 188 VAL A C 1
ATOM 571 O O . VAL A 1 188 ? -3.676 -19.874 -12.109 1.00 69.90 188 VAL A O 1
ATOM 575 N N . MET A 1 189 ? -2.600 -21.748 -11.483 1.00 70.76 189 MET A N 1
ATOM 576 C CA . MET A 1 189 ? -1.756 -21.056 -10.520 1.00 67.11 189 MET A CA 1
ATOM 577 C C . MET A 1 189 ? -0.329 -21.569 -10.607 1.00 68.78 189 MET A C 1
ATOM 578 O O . MET A 1 189 ? -0.095 -22.754 -10.864 1.00 72.85 189 MET A O 1
ATOM 583 N N . LEU A 1 190 ? 0.619 -20.661 -10.393 1.00 64.53 190 LEU A N 1
ATOM 584 C CA . LEU A 1 190 ? 2.035 -20.983 -10.363 1.00 65.65 190 LEU A CA 1
ATOM 585 C C . LEU A 1 190 ? 2.712 -20.102 -9.328 1.00 66.69 190 LEU A C 1
ATOM 586 O O . LEU A 1 190 ? 2.268 -18.982 -9.059 1.00 65.44 190 LEU A O 1
ATOM 591 N N . ARG A 1 191 ? 3.790 -20.617 -8.745 1.00 68.22 191 ARG A N 1
ATOM 592 C CA . ARG A 1 191 ? 4.638 -19.800 -7.898 1.00 64.23 191 ARG A CA 1
ATOM 593 C C . ARG A 1 191 ? 6.089 -20.174 -8.131 1.00 65.50 191 ARG A C 1
ATOM 594 O O . ARG A 1 191 ? 6.412 -21.270 -8.599 1.00 66.48 191 ARG A O 1
ATOM 602 N N . SER A 1 192 ? 6.958 -19.227 -7.811 1.00 67.76 192 SER A N 1
ATOM 603 C CA . SER A 1 192 ? 8.390 -19.449 -7.781 1.00 72.22 192 SER A CA 1
ATOM 604 C C . SER A 1 192 ? 8.929 -18.814 -6.515 1.00 75.54 192 SER A C 1
ATOM 605 O O . SER A 1 192 ? 8.540 -17.701 -6.153 1.00 70.10 192 SER A O 1
ATOM 608 N N . THR A 1 193 ? 9.820 -19.533 -5.846 1.00 86.54 193 THR A N 1
ATOM 609 C CA . THR A 1 193 ? 10.525 -19.025 -4.684 1.00 89.64 193 THR A CA 1
ATOM 610 C C . THR A 1 193 ? 11.936 -18.582 -5.047 1.00 93.84 193 THR A C 1
ATOM 611 O O . THR A 1 193 ? 12.751 -18.342 -4.150 1.00 90.07 193 THR A O 1
ATOM 615 N N . ASP A 1 194 ? 12.224 -18.428 -6.344 1.00 104.23 194 ASP A N 1
ATOM 616 C CA . ASP A 1 194 ? 13.569 -18.112 -6.800 1.00 104.45 194 ASP A CA 1
ATOM 617 C C . ASP A 1 194 ? 13.635 -16.749 -7.488 1.00 101.09 194 ASP A C 1
ATOM 618 O O . ASP A 1 194 ? 14.659 -16.412 -8.092 1.00 102.17 194 ASP A O 1
ATOM 623 N N . GLY A 1 195 ? 12.590 -15.928 -7.354 1.00 95.87 195 GLY A N 1
ATOM 624 C CA . GLY A 1 195 ? 12.442 -14.754 -8.171 1.00 90.88 195 GLY A CA 1
ATOM 625 C C . GLY A 1 195 ? 11.995 -15.027 -9.587 1.00 89.53 195 GLY A C 1
ATOM 626 O O . GLY A 1 195 ? 11.605 -14.085 -10.283 1.00 87.78 195 GLY A O 1
ATOM 627 N N . GLY A 1 196 ? 12.023 -16.278 -10.038 1.00 89.96 196 GLY A N 1
ATOM 628 C CA . GLY A 1 196 ? 11.530 -16.609 -11.357 1.00 89.12 196 GLY A CA 1
ATOM 629 C C . GLY A 1 196 ? 12.357 -17.655 -12.075 1.00 90.58 196 GLY A C 1
ATOM 630 O O . GLY A 1 196 ? 11.995 -18.064 -13.180 1.00 93.08 196 GLY A O 1
ATOM 631 N N . LYS A 1 197 ? 13.484 -18.064 -11.474 1.00 87.84 197 LYS A N 1
ATOM 632 C CA . LYS A 1 197 ? 14.327 -19.110 -12.055 1.00 87.59 197 LYS A CA 1
ATOM 633 C C . LYS A 1 197 ? 13.511 -20.326 -12.469 1.00 88.93 197 LYS A C 1
ATOM 634 O O . LYS A 1 197 ? 13.669 -20.852 -13.577 1.00 93.71 197 LYS A O 1
ATOM 640 N N . ASN A 1 198 ? 12.621 -20.777 -11.592 1.00 85.59 198 ASN A N 1
ATOM 641 C CA . ASN A 1 198 ? 11.923 -22.041 -11.768 1.00 86.68 198 ASN A CA 1
ATOM 642 C C . ASN A 1 198 ? 10.541 -21.909 -11.154 1.00 83.14 198 ASN A C 1
ATOM 643 O O . ASN A 1 198 ? 10.414 -21.500 -9.996 1.00 80.19 198 ASN A O 1
ATOM 648 N N . TRP A 1 199 ? 9.519 -22.260 -11.924 1.00 82.06 199 TRP A N 1
ATOM 649 C CA . TRP A 1 199 ? 8.139 -22.123 -11.496 1.00 77.16 199 TRP A CA 1
ATOM 650 C C . TRP A 1 199 ? 7.499 -23.496 -11.357 1.00 79.52 199 TRP A C 1
ATOM 651 O O . TRP A 1 199 ? 7.913 -24.462 -12.004 1.00 84.91 199 TRP A O 1
ATOM 662 N N . SER A 1 200 ? 6.484 -23.579 -10.503 1.00 76.76 200 SER A N 1
ATOM 663 C CA . SER A 1 200 ? 5.816 -24.841 -10.218 1.00 80.10 200 SER A CA 1
ATOM 664 C C . SER A 1 200 ? 4.312 -24.663 -10.365 1.00 78.48 200 SER A C 1
ATOM 665 O O . SER A 1 200 ? 3.739 -23.726 -9.807 1.00 75.30 200 SER A O 1
ATOM 668 N N . ARG A 1 201 ? 3.681 -25.556 -11.122 1.00 82.82 201 ARG A N 1
ATOM 669 C CA . ARG A 1 201 ? 2.231 -25.557 -11.240 1.00 84.32 201 ARG A CA 1
ATOM 670 C C . ARG A 1 201 ? 1.601 -25.924 -9.901 1.00 83.91 201 ARG A C 1
ATOM 671 O O . ARG A 1 201 ? 2.173 -26.668 -9.101 1.00 85.82 201 ARG A O 1
ATOM 679 N N . ILE A 1 202 ? 0.411 -25.385 -9.650 1.00 83.70 202 ILE A N 1
ATOM 680 C CA . ILE A 1 202 ? -0.331 -25.644 -8.413 1.00 84.89 202 ILE A CA 1
ATOM 681 C C . ILE A 1 202 ? -1.751 -26.034 -8.799 1.00 84.57 202 ILE A C 1
ATOM 682 O O . ILE A 1 202 ? -2.486 -25.225 -9.378 1.00 83.75 202 ILE A O 1
ATOM 687 N N . LEU A 1 203 ? -2.126 -27.277 -8.514 1.00 85.61 203 LEU A N 1
ATOM 688 C CA . LEU A 1 203 ? -3.459 -27.754 -8.850 1.00 86.89 203 LEU A CA 1
ATOM 689 C C . LEU A 1 203 ? -4.496 -27.171 -7.901 1.00 84.83 203 LEU A C 1
ATOM 690 O O . LEU A 1 203 ? -4.281 -27.094 -6.689 1.00 82.39 203 LEU A O 1
ATOM 695 N N . LEU A 1 204 ? -5.629 -26.760 -8.461 1.00 85.58 204 LEU A N 1
ATOM 696 C CA . LEU A 1 204 ? -6.712 -26.176 -7.691 1.00 82.64 204 LEU A CA 1
ATOM 697 C C . LEU A 1 204 ? -7.942 -27.069 -7.772 1.00 85.30 204 LEU A C 1
ATOM 698 O O . LEU A 1 204 ? -8.161 -27.771 -8.765 1.00 88.15 204 LEU A O 1
ATOM 703 N N . SER A 1 205 ? -8.741 -27.032 -6.715 1.00 84.76 205 SER A N 1
ATOM 704 C CA . SER A 1 205 ? -9.816 -27.994 -6.521 1.00 86.16 205 SER A CA 1
ATOM 705 C C . SER A 1 205 ? -11.057 -27.600 -7.322 1.00 87.98 205 SER A C 1
ATOM 706 O O . SER A 1 205 ? -11.365 -26.412 -7.450 1.00 85.29 205 SER A O 1
ATOM 709 N N . PRO A 1 206 ? -11.783 -28.579 -7.873 1.00 91.39 206 PRO A N 1
ATOM 710 C CA . PRO A 1 206 ? -13.040 -28.256 -8.567 1.00 92.45 206 PRO A CA 1
ATOM 711 C C . PRO A 1 206 ? -14.171 -27.849 -7.637 1.00 88.49 206 PRO A C 1
ATOM 712 O O . PRO A 1 206 ? -15.144 -27.250 -8.111 1.00 89.09 206 PRO A O 1
ATOM 716 N N . LYS A 1 207 ? -14.091 -28.155 -6.342 1.00 84.68 207 LYS A N 1
ATOM 717 C CA . LYS A 1 207 ? -15.087 -27.660 -5.399 1.00 81.12 207 LYS A CA 1
ATOM 718 C C . LYS A 1 207 ? -14.734 -26.286 -4.847 1.00 75.68 207 LYS A C 1
ATOM 719 O O . LYS A 1 207 ? -15.520 -25.725 -4.076 1.00 74.49 207 LYS A O 1
ATOM 725 N N . LEU A 1 208 ? -13.583 -25.737 -5.211 1.00 73.41 208 LEU A N 1
ATOM 726 C CA . LEU A 1 208 ? -13.321 -24.327 -4.951 1.00 68.16 208 LEU A CA 1
ATOM 727 C C . LEU A 1 208 ? -14.228 -23.495 -5.848 1.00 67.40 208 LEU A C 1
ATOM 728 O O . LEU A 1 208 ? -14.149 -23.618 -7.078 1.00 70.01 208 LEU A O 1
ATOM 733 N N . PRO A 1 209 ? -15.094 -22.656 -5.291 1.00 62.26 209 PRO A N 1
ATOM 734 C CA . PRO A 1 209 ? -16.110 -21.983 -6.105 1.00 63.56 209 PRO A CA 1
ATOM 735 C C . PRO A 1 209 ? -15.525 -20.859 -6.943 1.00 62.90 209 PRO A C 1
ATOM 736 O O . PRO A 1 209 ? -14.585 -20.169 -6.543 1.00 57.80 209 PRO A O 1
ATOM 740 N N . GLY A 1 210 ? -16.110 -20.679 -8.128 1.00 59.53 210 GLY A N 1
ATOM 741 C CA . GLY A 1 210 ? -15.590 -19.703 -9.062 1.00 60.49 210 GLY A CA 1
ATOM 742 C C . GLY A 1 210 ? -14.209 -20.107 -9.555 1.00 81.10 210 GLY A C 1
ATOM 743 O O . GLY A 1 210 ? -13.781 -21.258 -9.441 1.00 86.94 210 GLY A O 1
ATOM 744 N N . GLU A 1 211 ? -13.507 -19.131 -10.114 1.00 75.18 211 GLU A N 1
ATOM 745 C CA . GLU A 1 211 ? -12.133 -19.298 -10.555 1.00 74.69 211 GLU A CA 1
ATOM 746 C C . GLU A 1 211 ? -11.252 -18.246 -9.895 1.00 68.33 211 GLU A C 1
ATOM 747 O O . GLU A 1 211 ? -11.749 -17.206 -9.445 1.00 65.52 211 GLU A O 1
ATOM 753 N N . PRO A 1 212 ? -9.944 -18.490 -9.799 1.00 45.12 212 PRO A N 1
ATOM 754 C CA . PRO A 1 212 ? -9.062 -17.532 -9.118 1.00 43.14 212 PRO A CA 1
ATOM 755 C C . PRO A 1 212 ? -9.150 -16.143 -9.732 1.00 40.37 212 PRO A C 1
ATOM 756 O O . PRO A 1 212 ? -9.109 -15.976 -10.953 1.00 39.61 212 PRO A O 1
ATOM 760 N N . LEU A 1 213 ? -9.280 -15.143 -8.866 1.00 38.48 213 LEU A N 1
ATOM 761 C CA . LEU A 1 213 ? -9.411 -13.755 -9.278 1.00 36.90 213 LEU A CA 1
ATOM 762 C C . LEU A 1 213 ? -8.317 -12.856 -8.731 1.00 35.51 213 LEU A C 1
ATOM 763 O O . LEU A 1 213 ? -7.912 -11.914 -9.416 1.00 33.36 213 LEU A O 1
ATOM 768 N N . LEU A 1 214 ? -7.820 -13.126 -7.527 1.00 36.60 214 LEU A N 1
ATOM 769 C CA . LEU A 1 214 ? -6.790 -12.295 -6.916 1.00 37.44 214 LEU A CA 1
ATOM 770 C C . LEU A 1 214 ? -5.960 -13.160 -5.984 1.00 37.53 214 LEU A C 1
ATOM 771 O O . LEU A 1 214 ? -6.508 -13.803 -5.084 1.00 37.62 214 LEU A O 1
ATOM 776 N N . VAL A 1 215 ? -4.650 -13.184 -6.204 1.00 37.46 215 VAL A N 1
ATOM 777 C CA . VAL A 1 215 ? -3.717 -13.802 -5.272 1.00 37.27 215 VAL A CA 1
ATOM 778 C C . VAL A 1 215 ? -2.863 -12.697 -4.667 1.00 35.00 215 VAL A C 1
ATOM 779 O O . VAL A 1 215 ? -2.585 -11.675 -5.307 1.00 34.19 215 VAL A O 1
ATOM 783 N N . THR A 1 216 ? -2.475 -12.891 -3.410 1.00 35.20 216 THR A N 1
ATOM 784 C CA . THR A 1 216 ? -1.694 -11.900 -2.677 1.00 36.77 216 THR A CA 1
ATOM 785 C C . THR A 1 216 ? -0.667 -12.636 -1.833 1.00 40.00 216 THR A C 1
ATOM 786 O O . THR A 1 216 ? -1.033 -13.446 -0.976 1.00 42.01 216 THR A O 1
ATOM 790 N N . ALA A 1 2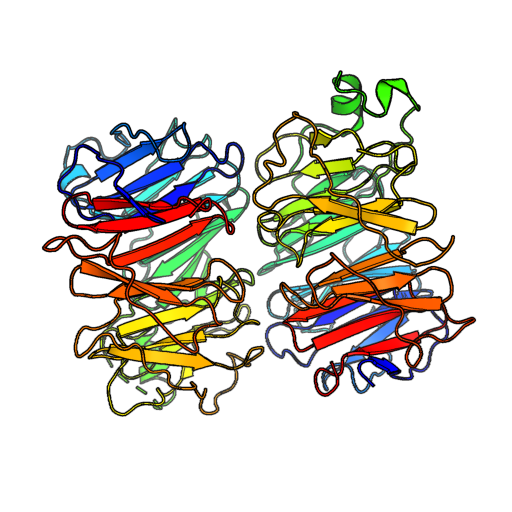17 ? 0.611 -12.359 -2.077 1.00 40.41 217 ALA A N 1
ATOM 791 C CA . ALA A 1 217 ? 1.683 -13.032 -1.360 1.00 39.57 217 ALA A CA 1
ATOM 792 C C . ALA A 1 217 ? 1.834 -12.433 0.033 1.00 38.68 217 ALA A C 1
ATOM 793 O O . ALA A 1 217 ? 1.972 -11.215 0.183 1.00 35.97 217 ALA A O 1
ATOM 795 N N . LEU A 1 218 ? 1.809 -13.297 1.052 1.00 38.94 218 LEU A N 1
ATOM 796 C CA . LEU A 1 218 ? 1.781 -12.862 2.442 1.00 40.32 218 LEU A CA 1
ATOM 797 C C . LEU A 1 218 ? 3.089 -13.071 3.184 1.00 39.46 218 LEU A C 1
ATOM 798 O O . LEU A 1 218 ? 3.280 -12.469 4.246 1.00 40.10 218 LEU A O 1
ATOM 803 N N . GLY A 1 219 ? 3.984 -13.896 2.661 1.00 40.37 219 GLY A N 1
ATOM 804 C CA . GLY A 1 219 ? 5.181 -14.279 3.368 1.00 46.84 219 GLY A CA 1
ATOM 805 C C . GLY A 1 219 ? 5.669 -15.623 2.880 1.00 50.65 219 GLY A C 1
ATOM 806 O O . GLY A 1 219 ? 5.211 -16.134 1.852 1.00 51.94 219 GLY A O 1
ATOM 807 N N . PRO A 1 220 ? 6.612 -16.221 3.604 1.00 53.99 220 PRO A N 1
ATOM 808 C CA . PRO A 1 220 ? 7.152 -17.524 3.186 1.00 56.42 220 PRO A CA 1
ATOM 809 C C . PRO A 1 220 ? 6.057 -18.575 3.091 1.00 57.52 220 PRO A C 1
ATOM 810 O O . PRO A 1 220 ? 5.367 -18.872 4.071 1.00 59.24 220 PRO A O 1
ATOM 814 N N . ASN A 1 221 ? 5.890 -19.127 1.887 1.00 55.37 221 ASN A N 1
ATOM 815 C CA . ASN A 1 221 ? 4.945 -20.209 1.609 1.00 55.74 221 ASN A CA 1
ATOM 816 C C . ASN A 1 221 ? 3.507 -19.837 1.965 1.00 52.74 221 ASN A C 1
ATOM 817 O O . ASN A 1 221 ? 2.677 -20.719 2.202 1.00 52.85 221 ASN A O 1
ATOM 822 N N . CYS A 1 222 ? 3.188 -18.544 1.991 1.00 49.68 222 CYS A N 1
ATOM 823 C CA . CYS A 1 222 ? 1.901 -18.059 2.472 1.00 47.76 222 CYS A CA 1
ATOM 824 C C . CYS A 1 222 ? 1.293 -17.122 1.440 1.00 44.65 222 CYS A C 1
ATOM 825 O O . CYS A 1 222 ? 1.983 -16.241 0.917 1.00 44.68 222 CYS A O 1
ATOM 828 N N . ALA A 1 223 ? 0.006 -17.310 1.150 1.00 44.21 223 ALA A N 1
ATOM 829 C CA . ALA A 1 223 ? -0.681 -16.492 0.159 1.00 43.29 223 ALA A CA 1
ATOM 830 C C . ALA A 1 223 ? -2.186 -16.623 0.346 1.00 45.47 223 ALA A C 1
ATOM 831 O O . ALA A 1 223 ? -2.684 -17.673 0.761 1.00 45.96 223 ALA A O 1
ATOM 833 N N . GLU A 1 224 ? -2.902 -15.546 0.027 1.00 45.96 224 GLU A N 1
ATOM 834 C CA . GLU A 1 224 ? -4.358 -15.516 0.084 1.00 48.02 224 GLU A CA 1
ATOM 835 C C . GLU A 1 224 ? -4.928 -15.382 -1.321 1.00 46.47 224 GLU A C 1
ATOM 836 O O . GLU A 1 224 ? -4.501 -14.514 -2.089 1.00 46.15 224 GLU A O 1
ATOM 842 N N . MET A 1 225 ? -5.890 -16.239 -1.652 1.00 46.64 225 MET A N 1
ATOM 843 C CA . MET A 1 225 ? -6.556 -16.222 -2.947 1.00 46.37 225 MET A CA 1
ATOM 844 C C . MET A 1 225 ? -8.015 -15.816 -2.784 1.00 44.24 225 MET A C 1
ATOM 845 O O . MET A 1 225 ? -8.688 -16.241 -1.840 1.00 41.54 225 MET A O 1
ATOM 850 N N . VAL A 1 226 ? -8.496 -14.994 -3.714 1.00 44.62 226 VAL A N 1
ATOM 851 C CA . VAL A 1 226 ? -9.901 -14.619 -3.805 1.00 43.97 226 VAL A CA 1
ATOM 852 C C . VAL A 1 226 ? -10.430 -15.106 -5.144 1.00 45.86 226 VAL A C 1
ATOM 853 O O . VAL A 1 226 ? -9.763 -14.963 -6.174 1.00 46.76 226 VAL A O 1
ATOM 857 N N . THR A 1 227 ? -11.624 -15.688 -5.130 1.00 47.63 227 THR A N 1
ATOM 858 C CA . THR A 1 227 ? -12.199 -16.289 -6.322 1.00 48.32 227 THR A CA 1
ATOM 859 C C . THR A 1 227 ? -13.378 -15.468 -6.827 1.00 50.93 227 THR A C 1
ATOM 860 O O . THR A 1 227 ? -13.928 -14.619 -6.120 1.00 50.43 227 THR A O 1
ATOM 864 N N . SER A 1 228 ? -13.752 -15.741 -8.082 1.00 53.43 228 SER A N 1
ATOM 865 C CA . SER A 1 228 ? -14.916 -15.103 -8.689 1.00 53.00 228 SER A CA 1
ATOM 866 C C . SER A 1 228 ? -16.150 -15.190 -7.797 1.00 53.17 228 SER A C 1
ATOM 867 O O . SER A 1 228 ? -16.994 -14.286 -7.811 1.00 52.58 228 SER A O 1
ATOM 870 N N . SER A 1 229 ? -16.272 -16.266 -7.016 1.00 49.86 229 SER A N 1
ATOM 871 C CA . SER A 1 229 ? -17.405 -16.458 -6.118 1.00 44.47 229 SER A CA 1
ATOM 872 C C . SER A 1 229 ? -17.341 -15.583 -4.874 1.00 44.37 229 SER A C 1
ATOM 873 O O . SER A 1 229 ? -18.318 -15.542 -4.119 1.00 48.90 229 SER A O 1
ATOM 876 N N . GLY A 1 230 ? -16.234 -14.883 -4.643 1.00 40.95 230 GLY A N 1
ATOM 877 C CA . GLY A 1 230 ? -16.041 -14.159 -3.407 1.00 41.89 230 GLY A CA 1
ATOM 878 C C . GLY A 1 230 ? -15.392 -14.962 -2.304 1.00 39.56 230 GLY A C 1
ATOM 879 O O . GLY A 1 230 ? -15.141 -14.412 -1.224 1.00 34.33 230 GLY A O 1
ATOM 880 N N . ALA A 1 231 ? -15.117 -16.241 -2.540 1.00 40.27 231 ALA A N 1
ATOM 881 C CA . ALA A 1 231 ? -14.462 -17.065 -1.538 1.00 40.89 231 ALA A CA 1
ATOM 882 C C . ALA A 1 231 ? -13.020 -16.619 -1.349 1.00 38.39 231 ALA A C 1
ATOM 883 O O . ALA A 1 231 ? -12.322 -16.285 -2.311 1.00 35.73 231 ALA A O 1
ATOM 885 N N . ILE A 1 232 ? -12.575 -16.618 -0.095 1.00 38.19 232 ILE A N 1
ATOM 886 C CA . ILE A 1 232 ? -11.226 -16.207 0.269 1.00 39.96 232 ILE A CA 1
ATOM 887 C C . ILE A 1 232 ? -10.541 -17.376 0.963 1.00 45.91 232 ILE A C 1
ATOM 888 O O . ILE A 1 232 ? -11.075 -17.932 1.931 1.00 49.52 232 ILE A O 1
ATOM 893 N N . TYR A 1 233 ? -9.359 -17.738 0.465 1.00 45.77 233 TYR A N 1
ATOM 894 C CA . TYR A 1 233 ? -8.586 -18.869 0.949 1.00 46.67 233 TYR A CA 1
ATOM 895 C C . TYR A 1 233 ? -7.161 -18.428 1.242 1.00 45.82 233 TYR A C 1
ATOM 896 O O . TYR A 1 233 ? -6.622 -17.546 0.573 1.00 45.27 233 TYR A O 1
ATOM 905 N N . VAL A 1 234 ? -6.557 -19.042 2.257 1.00 47.44 234 VAL A N 1
ATOM 906 C CA . VAL A 1 234 ? -5.139 -18.875 2.568 1.00 49.59 234 VAL A CA 1
ATOM 907 C C . VAL A 1 234 ? -4.470 -20.245 2.470 1.00 52.85 234 VAL A C 1
ATOM 908 O O . VAL A 1 234 ? -5.040 -21.258 2.894 1.00 52.96 234 VAL A O 1
ATOM 912 N N . THR A 1 235 ? -3.289 -20.289 1.861 1.00 57.10 235 THR A N 1
ATOM 913 C CA . THR A 1 235 ? -2.391 -21.430 1.953 1.00 59.23 235 THR A CA 1
ATOM 914 C C . THR A 1 235 ? -1.214 -21.021 2.824 1.00 56.75 235 THR A C 1
ATOM 915 O O . THR A 1 235 ? -0.813 -19.854 2.832 1.00 41.49 235 THR A O 1
ATOM 919 N N . GLU A 1 236 ? -0.695 -21.969 3.599 1.00 53.16 236 GLU A N 1
ATOM 920 C CA . GLU A 1 236 ? 0.486 -21.724 4.407 1.00 53.59 236 GLU A CA 1
ATOM 921 C C . GLU A 1 236 ? 1.595 -22.720 4.117 1.00 55.29 236 GLU A C 1
ATOM 922 O O . GLU A 1 236 ? 2.662 -22.628 4.731 1.00 57.80 236 GLU A O 1
ATOM 928 N N . ASN A 1 237 ? 1.374 -23.659 3.200 1.00 55.05 237 ASN A N 1
ATOM 929 C CA . ASN A 1 237 ? 2.360 -24.654 2.800 1.00 56.80 237 ASN A CA 1
ATOM 930 C C . ASN A 1 237 ? 2.653 -24.557 1.306 1.00 55.81 237 ASN A C 1
ATOM 931 O O . ASN A 1 237 ? 2.877 -25.563 0.629 1.00 55.26 237 ASN A O 1
ATOM 936 N N . GLY A 1 238 ? 2.631 -23.338 0.773 1.00 54.83 238 GLY A N 1
ATOM 937 C CA . GLY A 1 238 ? 3.042 -23.111 -0.600 1.00 54.51 238 GLY A CA 1
ATOM 938 C C . GLY A 1 238 ? 2.080 -23.595 -1.662 1.00 53.87 238 GLY A C 1
ATOM 939 O O . GLY A 1 238 ? 2.508 -23.903 -2.778 1.00 54.25 238 GLY A O 1
ATOM 940 N N . GLY A 1 239 ? 0.788 -23.673 -1.349 1.00 52.58 239 GLY A N 1
ATOM 941 C CA . GLY A 1 239 ? -0.226 -24.029 -2.323 1.00 53.02 239 GLY A CA 1
ATOM 942 C C . GLY A 1 239 ? -0.883 -25.373 -2.102 1.00 56.92 239 GLY A C 1
ATOM 943 O O . GLY A 1 239 ? -1.899 -25.656 -2.751 1.00 58.92 239 GLY A O 1
ATOM 944 N N . ILE A 1 240 ? -0.346 -26.207 -1.208 1.00 58.39 240 ILE A N 1
ATOM 945 C CA . ILE A 1 240 ? -0.873 -27.559 -1.023 1.00 59.92 240 ILE A CA 1
ATOM 946 C C . ILE A 1 240 ? -2.303 -27.509 -0.493 1.00 63.50 240 ILE A C 1
ATOM 947 O O . ILE A 1 240 ? -3.241 -27.997 -1.134 1.00 68.11 240 ILE A O 1
ATOM 952 N N . ASN A 1 241 ? -2.489 -26.913 0.682 1.00 61.47 241 ASN A N 1
ATOM 953 C CA . ASN A 1 241 ? -3.787 -26.853 1.335 1.00 59.06 241 ASN A CA 1
ATOM 954 C C . ASN A 1 241 ? -4.338 -25.434 1.298 1.00 52.38 241 ASN A C 1
ATOM 955 O O . ASN A 1 241 ? -3.586 -24.457 1.304 1.00 51.75 241 ASN A O 1
ATOM 960 N N . TRP A 1 242 ? -5.666 -25.332 1.264 1.00 62.21 242 TRP A N 1
ATOM 961 C CA . TRP A 1 242 ? -6.361 -24.046 1.264 1.00 58.83 242 TRP A CA 1
ATOM 962 C C . TRP A 1 242 ? -7.446 -24.082 2.335 1.00 60.44 242 TRP A C 1
ATOM 963 O O . TRP A 1 242 ? -8.502 -24.690 2.134 1.00 64.55 242 TRP A O 1
ATOM 974 N N . LYS A 1 243 ? -7.189 -23.437 3.471 1.00 58.32 243 LYS A N 1
ATOM 975 C CA . LYS A 1 243 ? -8.229 -23.234 4.469 1.00 57.40 243 LYS A CA 1
ATOM 976 C C . LYS A 1 243 ? -9.021 -21.985 4.112 1.00 52.13 243 LYS A C 1
ATOM 977 O O . LYS A 1 243 ? -8.440 -20.935 3.823 1.00 41.99 243 LYS A O 1
ATOM 983 N N . ALA A 1 244 ? -10.346 -22.099 4.125 1.00 51.35 244 ALA A N 1
ATOM 984 C CA . ALA A 1 244 ? -11.193 -20.960 3.804 1.00 49.53 244 ALA A CA 1
ATOM 985 C C . ALA A 1 244 ? -11.219 -19.966 4.960 1.00 47.65 244 ALA A C 1
ATOM 986 O O . ALA A 1 244 ? -10.990 -20.317 6.121 1.00 50.85 244 ALA A O 1
ATOM 988 N N . LEU A 1 245 ? -11.501 -18.706 4.630 1.00 44.50 245 LEU A N 1
ATOM 989 C CA . LEU A 1 245 ? -11.579 -17.650 5.626 1.00 45.61 245 LEU A CA 1
ATOM 990 C C . LEU A 1 245 ? -12.993 -17.151 5.878 1.00 47.18 245 LEU A C 1
ATOM 991 O O . LEU A 1 245 ? -13.251 -16.597 6.951 1.00 48.83 245 LEU A O 1
ATOM 996 N N . VAL A 1 246 ? -13.908 -17.334 4.931 1.00 47.85 246 VAL A N 1
ATOM 997 C CA . VAL A 1 246 ? -15.267 -16.814 5.026 1.00 48.20 246 VAL A CA 1
ATOM 998 C C . VAL A 1 246 ? -16.215 -18.002 5.107 1.00 49.87 246 VAL A C 1
ATOM 999 O O . VAL A 1 246 ? -16.376 -18.749 4.134 1.00 51.41 246 VAL A O 1
ATOM 1003 N N . ARG A 1 247 ? -16.844 -18.179 6.273 1.00 52.57 247 ARG A N 1
ATOM 1004 C CA . ARG A 1 247 ? -17.793 -19.274 6.448 1.00 56.32 247 ARG A CA 1
ATOM 1005 C C . ARG A 1 247 ? -18.977 -19.143 5.500 1.00 54.97 247 ARG A C 1
ATOM 1006 O O . ARG A 1 247 ? -19.466 -20.144 4.961 1.00 56.01 247 ARG A O 1
ATOM 1014 N N . GLU A 1 248 ? -19.444 -17.918 5.275 1.00 53.30 248 GLU A N 1
ATOM 1015 C CA . GLU A 1 248 ? -20.735 -17.663 4.650 1.00 53.26 248 GLU A CA 1
ATOM 1016 C C . GLU A 1 248 ? -20.539 -17.147 3.230 1.00 51.48 248 GLU A C 1
ATOM 1017 O O . GLU A 1 248 ? -19.854 -16.140 3.020 1.00 50.06 248 GLU A O 1
ATOM 1023 N N . THR A 1 249 ? -21.147 -17.834 2.266 1.00 53.13 249 THR A N 1
ATOM 1024 C CA . THR A 1 249 ? -21.133 -17.374 0.887 1.00 51.62 249 THR A CA 1
ATOM 1025 C C . THR A 1 249 ? -21.922 -16.072 0.759 1.00 50.34 249 THR A C 1
ATOM 1026 O O . THR A 1 249 ? -22.780 -15.749 1.585 1.00 48.89 249 THR A O 1
ATOM 1030 N N . ILE A 1 250 ? -21.610 -15.313 -0.293 1.00 50.70 250 ILE A N 1
ATOM 1031 C CA . ILE A 1 250 ? -22.179 -13.975 -0.440 1.00 50.83 250 ILE A CA 1
ATOM 1032 C C . ILE A 1 250 ? -23.690 -14.048 -0.625 1.00 54.14 250 ILE A C 1
ATOM 1033 O O . ILE A 1 250 ? -24.442 -13.279 -0.012 1.00 56.08 250 ILE A O 1
ATOM 1038 N N . ASP A 1 251 ? -24.163 -14.979 -1.458 1.00 58.42 251 ASP A N 1
ATOM 1039 C CA . ASP A 1 251 ? -25.602 -15.116 -1.654 1.00 66.53 251 ASP A CA 1
ATOM 1040 C C . ASP A 1 251 ? -26.303 -15.662 -0.417 1.00 67.24 251 ASP A C 1
ATOM 1041 O O . ASP A 1 251 ? -27.521 -15.507 -0.294 1.00 70.31 251 ASP A O 1
ATOM 1046 N N . ALA A 1 252 ? -25.569 -16.288 0.505 1.00 64.53 252 ALA A N 1
ATOM 1047 C CA . ALA A 1 252 ? -26.164 -16.630 1.792 1.00 65.22 252 ALA A CA 1
ATOM 1048 C C . ALA A 1 252 ? -26.450 -15.375 2.607 1.00 65.29 252 ALA A C 1
ATOM 1049 O O . ALA A 1 252 ? -27.476 -15.292 3.292 1.00 73.72 252 ALA A O 1
ATOM 1051 N N . THR A 1 253 ? -25.553 -14.388 2.543 1.00 58.53 253 THR A N 1
ATOM 1052 C CA . THR A 1 253 ? -25.775 -13.133 3.252 1.00 57.25 253 THR A CA 1
ATOM 1053 C C . THR A 1 253 ? -26.678 -12.196 2.460 1.00 58.90 253 THR A C 1
ATOM 1054 O O . THR A 1 253 ? -27.457 -11.441 3.050 1.00 62.09 253 THR A O 1
ATOM 1058 N N . LEU A 1 254 ? -26.584 -12.219 1.126 1.00 54.97 254 LEU A N 1
ATOM 1059 C CA . LEU A 1 254 ? -27.498 -11.413 0.323 1.00 55.71 254 LEU A CA 1
ATOM 1060 C C . LEU A 1 254 ? -28.943 -11.840 0.540 1.00 61.71 254 LEU A C 1
ATOM 1061 O O . LEU A 1 254 ? -29.855 -11.013 0.448 1.00 63.73 254 LEU A O 1
ATOM 1066 N N . ASN A 1 255 ? -29.169 -13.111 0.853 1.00 65.76 255 ASN A N 1
ATOM 1067 C CA . ASN A 1 255 ? -30.483 -13.600 1.260 1.00 71.96 255 ASN A CA 1
ATOM 1068 C C . ASN A 1 255 ? -30.838 -13.207 2.693 1.00 73.05 255 ASN A C 1
ATOM 1069 O O . ASN A 1 255 ? -31.801 -13.730 3.273 1.00 77.76 255 ASN A O 1
ATOM 1074 N N . ARG A 1 256 ? -30.063 -12.289 3.269 1.00 68.15 256 ARG A N 1
ATOM 1075 C CA . ARG A 1 256 ? -30.195 -11.913 4.665 1.00 71.35 256 ARG A CA 1
ATOM 1076 C C . ARG A 1 256 ? -30.194 -10.400 4.864 1.00 74.14 256 ARG A C 1
ATOM 1077 O O . ARG A 1 256 ? -30.261 -9.942 6.008 1.00 74.44 256 ARG A O 1
ATOM 1085 N N . THR A 1 257 ? -30.146 -9.612 3.795 1.00 75.43 257 THR A N 1
ATOM 1086 C CA . THR A 1 257 ? -29.991 -8.171 3.923 1.00 78.56 257 THR A CA 1
ATOM 1087 C C . THR A 1 257 ? -31.315 -7.443 3.727 1.00 87.21 257 THR A C 1
ATOM 1088 O O . THR A 1 257 ? -32.215 -7.920 3.029 1.00 86.99 257 THR A O 1
ATOM 1092 N N . ILE A 1 258 ? -31.423 -6.277 4.368 1.00 96.87 258 ILE A N 1
ATOM 1093 C CA . ILE A 1 258 ? -32.610 -5.433 4.272 1.00 109.50 258 ILE A CA 1
ATOM 1094 C C . ILE A 1 258 ? -32.214 -3.982 4.017 1.00 121.26 258 ILE A C 1
ATOM 1095 O O . ILE A 1 258 ? -33.024 -3.071 4.212 1.00 128.48 258 ILE A O 1
ATOM 1100 N N . SER A 1 259 ? -30.972 -3.753 3.584 1.00 126.69 259 SER A N 1
ATOM 1101 C CA . SER A 1 259 ? -30.420 -2.407 3.451 1.00 130.19 259 SER A CA 1
ATOM 1102 C C . SER A 1 259 ? -30.526 -1.845 2.037 1.00 133.08 259 SER A C 1
ATOM 1103 O O . SER A 1 259 ? -29.759 -0.940 1.687 1.00 131.53 259 SER A O 1
ATOM 1106 N N . SER A 1 260 ? -31.455 -2.354 1.226 1.00 143.18 260 SER A N 1
ATOM 1107 C CA . SER A 1 260 ? -31.586 -1.974 -0.185 1.00 151.38 260 SER A CA 1
ATOM 1108 C C . SER A 1 260 ? -30.382 -2.436 -1.001 1.00 156.83 260 SER A C 1
ATOM 1109 O O . SER A 1 260 ? -29.844 -1.688 -1.818 1.00 152.90 260 SER A O 1
ATOM 1112 N N . GLY A 1 261 ? -29.955 -3.675 -0.778 1.00 163.96 261 GLY A N 1
ATOM 1113 C CA . GLY A 1 261 ? -28.928 -4.266 -1.611 1.00 170.93 261 GLY A CA 1
ATOM 1114 C C . GLY A 1 261 ? -29.471 -4.648 -2.973 1.00 182.38 261 GLY A C 1
ATOM 1115 O O . GLY A 1 261 ? -30.425 -4.038 -3.464 1.00 189.95 261 GLY A O 1
ATOM 1116 N N . ILE A 1 262 ? -28.869 -5.659 -3.600 1.00 186.48 262 ILE A N 1
ATOM 1117 C CA . ILE A 1 262 ? -29.405 -6.142 -4.866 1.00 194.69 262 ILE A CA 1
ATOM 1118 C C . ILE A 1 262 ? -30.790 -6.738 -4.661 1.00 195.73 262 ILE A C 1
ATOM 1119 O O . ILE A 1 262 ? -31.655 -6.630 -5.534 1.00 202.11 262 ILE A O 1
ATOM 1124 N N . THR A 1 263 ? -31.048 -7.293 -3.479 1.00 191.55 263 THR A N 1
ATOM 1125 C CA . THR A 1 263 ? -32.236 -8.073 -3.187 1.00 188.24 263 THR A CA 1
ATOM 1126 C C . THR A 1 263 ? -33.540 -7.311 -3.411 1.00 184.62 263 THR A C 1
ATOM 1127 O O . THR A 1 263 ? -34.602 -7.944 -3.403 1.00 179.31 263 THR A O 1
ATOM 1131 N N . GLY A 1 264 ? -33.487 -6.003 -3.666 1.00 183.31 264 GLY A N 1
ATOM 1132 C CA . GLY A 1 264 ? -34.661 -5.262 -4.077 1.00 183.81 264 GLY A CA 1
ATOM 1133 C C . GLY A 1 264 ? -34.685 -4.966 -5.560 1.00 179.24 264 GLY A C 1
ATOM 1134 O O . GLY A 1 264 ? -35.722 -5.122 -6.204 1.00 181.44 264 GLY A O 1
ATOM 1135 N N . ALA A 1 265 ? -33.554 -4.519 -6.107 1.00 172.19 265 ALA A N 1
ATOM 1136 C CA . ALA A 1 265 ? -33.504 -4.042 -7.487 1.00 171.27 265 ALA A CA 1
ATOM 1137 C C . ALA A 1 265 ? -33.309 -5.176 -8.492 1.00 170.67 265 ALA A C 1
ATOM 1138 O O . ALA A 1 265 ? -34.157 -5.398 -9.362 1.00 176.28 265 ALA A O 1
ATOM 1140 N N . SER A 1 266 ? -32.200 -5.900 -8.382 1.00 166.34 266 SER A N 1
ATOM 1141 C CA . SER A 1 266 ? -31.839 -6.935 -9.336 1.00 165.72 266 SER A CA 1
ATOM 1142 C C . SER A 1 266 ? -31.693 -8.284 -8.643 1.00 162.10 266 SER A C 1
ATOM 1143 O O . SER A 1 266 ? -31.553 -8.374 -7.422 1.00 162.46 266 SER A O 1
ATOM 1146 N N . TYR A 1 267 ? -31.725 -9.344 -9.441 1.00 155.09 267 TYR A N 1
ATOM 1147 C CA . TYR A 1 267 ? -31.313 -10.656 -8.972 1.00 146.80 267 TYR A CA 1
ATOM 1148 C C . TYR A 1 267 ? -29.806 -10.781 -9.155 1.00 136.50 267 TYR A C 1
ATOM 1149 O O . TYR A 1 267 ? -29.247 -10.289 -10.141 1.00 137.42 267 TYR A O 1
ATOM 1158 N N . PHE A 1 268 ? -29.152 -11.441 -8.203 1.00 124.65 268 PHE A N 1
ATOM 1159 C CA . PHE A 1 268 ? -27.697 -11.407 -8.104 1.00 111.18 268 PHE A CA 1
ATOM 1160 C C . PHE A 1 268 ? -27.072 -12.494 -8.968 1.00 111.32 268 PHE A C 1
ATOM 1161 O O . PHE A 1 268 ? -27.100 -13.677 -8.610 1.00 115.55 268 PHE A O 1
ATOM 1169 N N . THR A 1 269 ? -26.506 -12.090 -10.103 1.00 108.03 269 THR A N 1
ATOM 1170 C CA . THR A 1 269 ? -25.525 -12.919 -10.789 1.00 104.96 269 THR A CA 1
ATOM 1171 C C . THR A 1 269 ? -24.358 -13.164 -9.844 1.00 99.67 269 THR A C 1
ATOM 1172 O O . THR A 1 269 ? -23.743 -12.214 -9.349 1.00 95.19 269 THR A O 1
ATOM 1176 N N . GLY A 1 270 ? -24.044 -14.431 -9.598 1.00 101.16 270 GLY A N 1
ATOM 1177 C CA . GLY A 1 270 ? -23.197 -14.752 -8.469 1.00 96.64 270 GLY A CA 1
ATOM 1178 C C . GLY A 1 270 ? -21.699 -14.683 -8.680 1.00 86.43 270 GLY A C 1
ATOM 1179 O O . GLY A 1 270 ? -20.975 -15.598 -8.278 1.00 90.02 270 GLY A O 1
ATOM 1180 N N . SER A 1 271 ? -21.214 -13.602 -9.289 1.00 73.24 271 SER A N 1
ATOM 1181 C CA . SER A 1 271 ? -19.784 -13.351 -9.358 1.00 65.86 271 SER A CA 1
ATOM 1182 C C . SER A 1 271 ? -19.503 -11.900 -8.992 1.00 62.10 271 SER A C 1
ATOM 1183 O O . SER A 1 271 ? -20.389 -11.042 -9.028 1.00 61.46 271 SER A O 1
ATOM 1186 N N . ILE A 1 272 ? -18.244 -11.638 -8.645 1.00 58.72 272 ILE A N 1
ATOM 1187 C CA . ILE A 1 272 ? -17.801 -10.318 -8.221 1.00 54.92 272 ILE A CA 1
ATOM 1188 C C . ILE A 1 272 ? -16.703 -9.829 -9.159 1.00 52.58 272 ILE A C 1
ATOM 1189 O O . ILE A 1 272 ? -16.078 -10.604 -9.888 1.00 52.47 272 ILE A O 1
ATOM 1194 N N . VAL A 1 273 ? -16.466 -8.516 -9.122 1.00 52.40 273 VAL A N 1
ATOM 1195 C CA . VAL A 1 273 ? -15.576 -7.842 -10.060 1.00 55.08 273 VAL A CA 1
ATOM 1196 C C . VAL A 1 273 ? -14.749 -6.841 -9.260 1.00 53.91 273 VAL A C 1
ATOM 1197 O O . VAL A 1 273 ? -15.168 -6.362 -8.205 1.00 50.72 273 VAL A O 1
ATOM 1201 N N . SER A 1 274 ? -13.552 -6.538 -9.769 1.00 59.72 274 SER A N 1
ATOM 1202 C CA . SER A 1 274 ? -12.741 -5.418 -9.288 1.00 58.63 274 SER A CA 1
ATOM 1203 C C . SER A 1 274 ? -12.428 -5.563 -7.798 1.00 55.93 274 SER A C 1
ATOM 1204 O O . SER A 1 274 ? -12.722 -4.690 -6.978 1.00 55.16 274 SER A O 1
ATOM 1207 N N . VAL A 1 275 ? -11.818 -6.686 -7.468 1.00 50.16 275 VAL A N 1
ATOM 1208 C CA . VAL A 1 275 ? -11.479 -7.004 -6.089 1.00 46.72 275 VAL A CA 1
ATOM 1209 C C . VAL A 1 275 ? -10.048 -6.568 -5.833 1.00 44.52 275 VAL A C 1
ATOM 1210 O O . VAL A 1 275 ? -9.148 -6.814 -6.645 1.00 46.85 275 VAL A O 1
ATOM 1214 N N . SER A 1 276 ? -9.840 -5.926 -4.691 1.00 39.76 276 SER A N 1
ATOM 1215 C CA . SER A 1 276 ? -8.532 -5.441 -4.288 1.00 38.48 276 SER A CA 1
ATOM 1216 C C . SER A 1 276 ? -8.380 -5.684 -2.800 1.00 36.64 276 SER A C 1
ATOM 1217 O O . SER A 1 276 ? -9.368 -5.743 -2.060 1.00 36.22 276 SER A O 1
ATOM 1220 N N . ARG A 1 277 ? -7.131 -5.810 -2.368 1.00 37.64 277 ARG A N 1
ATOM 1221 C CA . ARG A 1 277 ? -6.815 -6.061 -0.974 1.00 37.62 277 ARG A CA 1
ATOM 1222 C C . ARG A 1 277 ? -6.134 -4.847 -0.360 1.00 39.46 277 ARG A C 1
ATOM 1223 O O . ARG A 1 277 ? -5.282 -4.204 -0.983 1.00 38.95 277 ARG A O 1
ATOM 1231 N N . ASP A 1 278 ? -6.509 -4.561 0.876 1.00 45.43 278 ASP A N 1
ATOM 1232 C CA . ASP A 1 278 ? -6.046 -3.415 1.628 1.00 50.14 278 ASP A CA 1
ATOM 1233 C C . ASP A 1 278 ? -4.702 -3.735 2.287 1.00 54.18 278 ASP A C 1
ATOM 1234 O O . ASP A 1 278 ? -4.250 -4.884 2.323 1.00 56.33 278 ASP A O 1
ATOM 1239 N N . VAL A 1 279 ? -4.050 -2.694 2.808 1.00 59.31 279 VAL A N 1
ATOM 1240 C CA . VAL A 1 279 ? -2.739 -2.881 3.403 1.00 59.86 279 VAL A CA 1
ATOM 1241 C C . VAL A 1 279 ? -2.837 -3.635 4.721 1.00 55.77 279 VAL A C 1
ATOM 1242 O O . VAL A 1 279 ? -1.855 -4.246 5.159 1.00 40.82 279 VAL A O 1
ATOM 1246 N N . HIS A 1 280 ? -4.001 -3.612 5.368 1.00 47.03 280 HIS A N 1
ATOM 1247 C CA . HIS A 1 280 ? -4.254 -4.363 6.591 1.00 46.39 280 HIS A CA 1
ATOM 1248 C C . HIS A 1 280 ? -5.075 -5.625 6.350 1.00 41.91 280 HIS A C 1
ATOM 1249 O O . HIS A 1 280 ? -5.596 -6.206 7.308 1.00 40.95 280 HIS A O 1
ATOM 1256 N N . GLY A 1 281 ? -5.198 -6.063 5.100 1.00 38.57 281 GLY A N 1
ATOM 1257 C CA . GLY A 1 281 ? -5.906 -7.285 4.781 1.00 36.49 281 GLY A CA 1
ATOM 1258 C C . GLY A 1 281 ? -7.392 -7.143 4.549 1.00 34.47 281 GLY A C 1
ATOM 1259 O O . GLY A 1 281 ? -8.078 -8.165 4.421 1.00 32.82 281 GLY A O 1
ATOM 1260 N N . ASN A 1 282 ? -7.913 -5.921 4.483 1.00 33.15 282 ASN A N 1
ATOM 1261 C CA . ASN A 1 282 ? -9.310 -5.717 4.135 1.00 31.39 282 ASN A CA 1
ATOM 1262 C C . ASN A 1 282 ? -9.506 -5.934 2.640 1.00 32.81 282 ASN A C 1
ATOM 1263 O O . ASN A 1 282 ? -8.626 -5.640 1.827 1.00 38.10 282 ASN A O 1
ATOM 1268 N N . TYR A 1 283 ? -10.663 -6.478 2.282 1.00 33.96 283 TYR A N 1
ATOM 1269 C CA . TYR A 1 283 ? -11.024 -6.679 0.887 1.00 35.04 283 TYR A CA 1
ATOM 1270 C C . TYR A 1 283 ? -12.199 -5.788 0.510 1.00 31.86 283 TYR A C 1
ATOM 1271 O O . TYR A 1 283 ? -13.092 -5.530 1.322 1.00 30.09 283 TYR A O 1
ATOM 1280 N N . ILE A 1 284 ? -12.195 -5.327 -0.736 1.00 30.00 284 ILE A N 1
ATOM 1281 C CA . ILE A 1 284 ? -13.336 -4.622 -1.304 1.00 32.34 284 ILE A CA 1
ATOM 1282 C C . ILE A 1 284 ? -13.561 -5.160 -2.708 1.00 38.05 284 ILE A C 1
ATOM 1283 O O . ILE A 1 284 ? -12.607 -5.485 -3.426 1.00 40.61 284 ILE A O 1
ATOM 1288 N N . ALA A 1 285 ? -14.826 -5.273 -3.091 1.00 40.41 285 ALA A N 1
ATOM 1289 C CA . ALA A 1 285 ? -15.192 -5.882 -4.359 1.00 43.29 285 ALA A CA 1
ATOM 1290 C C . ALA A 1 285 ? -16.554 -5.340 -4.759 1.00 45.09 285 ALA A C 1
ATOM 1291 O O . ALA A 1 285 ? -17.190 -4.588 -4.014 1.00 44.45 285 ALA A O 1
ATOM 1293 N N . ILE A 1 286 ? -16.999 -5.729 -5.946 1.00 46.00 286 ILE A N 1
ATOM 1294 C CA . ILE A 1 286 ? -18.250 -5.207 -6.477 1.00 46.43 286 ILE A CA 1
ATOM 1295 C C . ILE A 1 286 ? -18.985 -6.348 -7.169 1.00 46.07 286 ILE A C 1
ATOM 1296 O O . ILE A 1 286 ? -18.347 -7.212 -7.788 1.00 46.17 286 ILE A O 1
ATOM 1301 N N . PRO A 1 287 ? -20.307 -6.424 -7.059 1.00 46.53 287 PRO A N 1
ATOM 1302 C CA . PRO A 1 287 ? -21.052 -7.406 -7.850 1.00 48.46 287 PRO A CA 1
ATOM 1303 C C . PRO A 1 287 ? -20.965 -7.108 -9.338 1.00 51.07 287 PRO A C 1
ATOM 1304 O O . PRO A 1 287 ? -20.669 -5.989 -9.765 1.00 52.55 287 PRO A O 1
ATOM 1308 N N . SER A 1 288 ? -21.217 -8.155 -10.128 1.00 52.66 288 SER A N 1
ATOM 1309 C CA . SER A 1 288 ? -21.061 -8.076 -11.579 1.00 55.78 288 SER A CA 1
ATOM 1310 C C . SER A 1 288 ? -21.841 -6.911 -12.176 1.00 59.06 288 SER A C 1
ATOM 1311 O O . SER A 1 288 ? -21.385 -6.271 -13.130 1.00 61.96 288 SER A O 1
ATOM 1314 N N . ARG A 1 289 ? -23.014 -6.614 -11.623 1.00 59.44 289 ARG A N 1
ATOM 1315 C CA . ARG A 1 289 ? -23.912 -5.624 -12.200 1.00 65.09 289 ARG A CA 1
ATOM 1316 C C . ARG A 1 289 ? -23.901 -4.305 -11.437 1.00 63.87 289 ARG A C 1
ATOM 1317 O O . ARG A 1 289 ? -24.777 -3.464 -11.663 1.00 67.16 289 ARG A O 1
ATOM 1325 N N . GLY A 1 290 ? -22.933 -4.104 -10.545 1.00 60.87 290 GLY A N 1
ATOM 1326 C CA . GLY A 1 290 ? -22.684 -2.800 -9.960 1.00 58.84 290 GLY A CA 1
ATOM 1327 C C . GLY A 1 290 ? -23.758 -2.274 -9.037 1.00 58.62 290 GLY A C 1
ATOM 1328 O O . GLY A 1 290 ? -23.761 -1.076 -8.742 1.00 59.03 290 GLY A O 1
ATOM 1329 N N . ASN A 1 291 ? -24.675 -3.127 -8.574 1.00 59.27 291 ASN A N 1
ATOM 1330 C CA . ASN A 1 291 ? -25.845 -2.641 -7.847 1.00 62.11 291 ASN A CA 1
ATOM 1331 C C . ASN A 1 291 ? -25.483 -2.167 -6.444 1.00 59.30 291 ASN A C 1
ATOM 1332 O O . ASN A 1 291 ? -26.221 -1.376 -5.844 1.00 59.04 291 ASN A O 1
ATOM 1337 N N . PHE A 1 292 ? -24.364 -2.641 -5.911 1.00 53.89 292 PHE A N 1
ATOM 1338 C CA . PHE A 1 292 ? -23.872 -2.281 -4.589 1.00 50.07 292 PHE A CA 1
ATOM 1339 C C . PHE A 1 292 ? -22.375 -2.568 -4.592 1.00 44.58 292 PHE A C 1
ATOM 1340 O O . PHE A 1 292 ? -21.771 -2.745 -5.654 1.00 41.81 292 PHE A O 1
ATOM 1348 N N . PHE A 1 293 ? -21.761 -2.592 -3.413 1.00 42.22 293 PHE A N 1
ATOM 1349 C CA . PHE A 1 293 ? -20.396 -3.087 -3.305 1.00 40.68 293 PHE A CA 1
ATOM 1350 C C . PHE A 1 293 ? -20.255 -3.869 -2.006 1.00 39.41 293 PHE A C 1
ATOM 1351 O O . PHE A 1 293 ? -21.116 -3.815 -1.122 1.00 38.31 293 PHE A O 1
ATOM 1359 N N . LEU A 1 294 ? -19.151 -4.607 -1.901 1.00 39.61 294 LEU A N 1
ATOM 1360 C CA . LEU A 1 294 ? -18.934 -5.547 -0.812 1.00 37.23 294 LEU A CA 1
ATOM 1361 C C . LEU A 1 294 ? -17.551 -5.341 -0.217 1.00 35.14 294 LEU A C 1
ATOM 1362 O O . LEU A 1 294 ? -16.600 -4.983 -0.920 1.00 36.82 294 LEU A O 1
ATOM 1367 N N . THR A 1 295 ? -17.445 -5.578 1.089 1.00 30.60 295 THR A N 1
ATOM 1368 C CA . THR A 1 295 ? -16.176 -5.483 1.793 1.00 30.65 295 THR A CA 1
ATOM 1369 C C . THR A 1 295 ? -16.035 -6.664 2.741 1.00 30.31 295 THR A C 1
ATOM 1370 O O . THR A 1 295 ? -17.022 -7.259 3.181 1.00 30.98 295 THR A O 1
ATOM 1374 N N . TRP A 1 296 ? -14.783 -6.992 3.055 1.00 27.68 296 TRP A N 1
ATOM 1375 C CA . TRP A 1 296 ? -14.465 -8.026 4.028 1.00 26.81 296 TRP A CA 1
ATOM 1376 C C . TRP A 1 296 ? -13.235 -7.591 4.807 1.00 30.53 296 TRP A C 1
ATOM 1377 O O . TRP A 1 296 ? -12.201 -7.277 4.209 1.00 34.92 296 TRP A O 1
ATOM 1388 N N . VAL A 1 297 ? -13.348 -7.573 6.131 1.00 29.92 297 VAL A N 1
ATOM 1389 C CA . VAL A 1 297 ? -12.206 -7.280 6.993 1.00 33.17 297 VAL A CA 1
ATOM 1390 C C . VAL A 1 297 ? -11.863 -8.572 7.727 1.00 34.66 297 VAL A C 1
ATOM 1391 O O . VAL A 1 297 ? -12.763 -9.382 7.998 1.00 33.22 297 VAL A O 1
ATOM 1395 N N . PRO A 1 298 ? -10.585 -8.832 8.008 1.00 37.42 298 PRO A N 1
ATOM 1396 C CA . PRO A 1 298 ? -10.206 -10.092 8.658 1.00 39.62 298 PRO A CA 1
ATOM 1397 C C . PRO A 1 298 ? -11.010 -10.360 9.923 1.00 39.98 298 PRO A C 1
ATOM 1398 O O . PRO A 1 298 ? -11.333 -9.447 10.685 1.00 40.09 298 PRO A O 1
ATOM 1402 N N . GLY A 1 299 ? -11.353 -11.633 10.127 1.00 43.09 299 GLY A N 1
ATOM 1403 C CA . GLY A 1 299 ? -12.086 -12.064 11.292 1.00 49.18 299 GLY A CA 1
ATOM 1404 C C . GLY A 1 299 ? -13.589 -12.148 11.121 1.00 51.59 299 GLY A C 1
ATOM 1405 O O . GLY A 1 299 ? -14.241 -12.880 11.874 1.00 56.00 299 GLY A O 1
ATOM 1406 N N . SER A 1 300 ? -14.160 -11.436 10.157 1.00 50.68 300 SER A N 1
ATOM 1407 C CA . SER A 1 300 ? -15.598 -11.500 9.951 1.00 52.97 300 SER A CA 1
ATOM 1408 C C . SER A 1 300 ? -15.963 -12.717 9.111 1.00 51.90 300 SER A C 1
ATOM 1409 O O . SER A 1 300 ? -15.210 -13.144 8.231 1.00 50.23 300 SER A O 1
ATOM 1412 N N . ASP A 1 301 ? -17.140 -13.268 9.388 1.00 54.07 301 ASP A N 1
ATOM 1413 C CA . ASP A 1 301 ? -17.584 -14.515 8.784 1.00 55.24 301 ASP A CA 1
ATOM 1414 C C . ASP A 1 301 ? -18.296 -14.309 7.456 1.00 53.46 301 ASP A C 1
ATOM 1415 O O . ASP A 1 301 ? -18.787 -15.281 6.875 1.00 54.32 301 ASP A O 1
ATOM 1420 N N . PHE A 1 302 ? -18.373 -13.075 6.969 1.00 50.95 302 PHE A N 1
ATOM 1421 C CA . PHE A 1 302 ? -19.108 -12.801 5.748 1.00 46.65 302 PHE A CA 1
ATOM 1422 C C . PHE A 1 302 ? -18.663 -11.465 5.174 1.00 44.30 302 PHE A C 1
ATOM 1423 O O . PHE A 1 302 ? -18.169 -10.598 5.900 1.00 46.20 302 PHE A O 1
ATOM 1431 N N . TRP A 1 303 ? -18.831 -11.315 3.862 1.00 40.15 303 TRP A N 1
ATOM 1432 C CA . TRP A 1 303 ? -18.725 -9.992 3.268 1.00 34.57 303 TRP A CA 1
ATOM 1433 C C . TRP A 1 303 ? -19.868 -9.125 3.781 1.00 34.51 303 TRP A C 1
ATOM 1434 O O . TRP A 1 303 ? -20.978 -9.605 4.032 1.00 34.04 303 TRP A O 1
ATOM 1445 N N . THR A 1 304 ? -19.598 -7.833 3.922 1.00 34.42 304 THR A N 1
ATOM 1446 C CA . THR A 1 304 ? -20.627 -6.905 4.351 1.00 35.13 304 THR A CA 1
ATOM 1447 C C . THR A 1 304 ? -21.093 -6.113 3.144 1.00 36.12 304 THR A C 1
ATOM 1448 O O . THR A 1 304 ? -20.263 -5.475 2.478 1.00 30.78 304 THR A O 1
ATOM 1452 N N . PRO A 1 305 ? -22.383 -6.140 2.807 1.00 40.57 305 PRO A N 1
ATOM 1453 C CA . PRO A 1 305 ? -22.863 -5.397 1.635 1.00 43.53 305 PRO A CA 1
ATOM 1454 C C . PRO A 1 305 ? -23.300 -3.981 1.979 1.00 36.01 305 PRO A C 1
ATOM 1455 O O . PRO A 1 305 ? -23.885 -3.715 3.030 1.00 37.81 305 PRO A O 1
ATOM 1459 N N . HIS A 1 306 ? -23.015 -3.064 1.056 1.00 35.60 306 HIS A N 1
ATOM 1460 C CA . HIS A 1 306 ? -23.269 -1.642 1.242 1.00 40.97 306 HIS A CA 1
ATOM 1461 C C . HIS A 1 306 ? -24.021 -1.075 0.046 1.00 43.48 306 HIS A C 1
ATOM 1462 O O . HIS A 1 306 ? -23.672 -1.359 -1.103 1.00 43.06 306 HIS A O 1
ATOM 1469 N N . ALA A 1 307 ? -25.050 -0.279 0.320 1.00 41.54 307 ALA A N 1
ATOM 1470 C CA . ALA A 1 307 ? -25.825 0.347 -0.743 1.00 52.61 307 ALA A CA 1
ATOM 1471 C C . ALA A 1 307 ? -25.007 1.414 -1.461 1.00 52.94 307 ALA A C 1
ATOM 1472 O O . ALA A 1 307 ? -24.249 2.167 -0.840 1.00 50.25 307 ALA A O 1
ATOM 1474 N N . ARG A 1 308 ? -25.146 1.458 -2.783 1.00 53.82 308 ARG A N 1
ATOM 1475 C CA . ARG A 1 308 ? -24.495 2.496 -3.560 1.00 57.56 308 ARG A CA 1
ATOM 1476 C C . ARG A 1 308 ? -25.145 3.848 -3.281 1.00 62.01 308 ARG A C 1
ATOM 1477 O O . ARG A 1 308 ? -26.263 3.946 -2.766 1.00 61.25 308 ARG A O 1
ATOM 1485 N N . SER A 1 309 ? -24.418 4.902 -3.636 1.00 67.43 309 SER A N 1
ATOM 1486 C CA . SER A 1 309 ? -24.820 6.273 -3.359 1.00 71.57 309 SER A CA 1
ATOM 1487 C C . SER A 1 309 ? -25.214 7.011 -4.628 1.00 75.07 309 SER A C 1
ATOM 1488 O O . SER A 1 309 ? -25.192 8.241 -4.660 1.00 77.47 309 SER A O 1
ATOM 1491 N N . THR A 1 310 ? -25.587 6.291 -5.672 1.00 74.73 310 THR A N 1
ATOM 1492 C CA . THR A 1 310 ? -25.824 6.932 -6.948 1.00 78.10 310 THR A CA 1
ATOM 1493 C C . THR A 1 310 ? -27.185 6.605 -7.521 1.00 77.96 310 THR A C 1
ATOM 1494 O O . THR A 1 310 ? -27.836 5.620 -7.163 1.00 76.21 310 THR A O 1
ATOM 1498 N N . SER A 1 311 ? -27.567 7.471 -8.457 1.00 81.24 311 SER A N 1
ATOM 1499 C CA . SER A 1 311 ? -28.588 7.098 -9.417 1.00 85.30 311 SER A CA 1
ATOM 1500 C C . SER A 1 311 ? -28.123 5.886 -10.212 1.00 81.47 311 SER A C 1
ATOM 1501 O O . SER A 1 311 ? -28.783 4.842 -10.255 1.00 81.39 311 SER A O 1
ATOM 1504 N N . ARG A 1 312 ? -26.998 6.035 -10.890 1.00 77.84 312 ARG A N 1
ATOM 1505 C CA . ARG A 1 312 ? -26.403 5.045 -11.789 1.00 74.71 312 ARG A CA 1
ATOM 1506 C C . ARG A 1 312 ? -25.671 3.941 -11.023 1.00 69.27 312 ARG A C 1
ATOM 1507 O O . ARG A 1 312 ? -25.607 3.944 -9.798 1.00 67.91 312 ARG A O 1
ATOM 1515 N N . ARG A 1 313 ? -25.107 2.988 -11.768 1.00 66.51 313 ARG A N 1
ATOM 1516 C CA . ARG A 1 313 ? -24.425 1.838 -11.188 1.00 58.44 313 ARG A CA 1
ATOM 1517 C C . ARG A 1 313 ? -22.909 2.049 -11.194 1.00 50.67 313 ARG A C 1
ATOM 1518 O O . ARG A 1 313 ? -22.369 2.897 -11.905 1.00 50.70 313 ARG A O 1
ATOM 1526 N N . ILE A 1 314 ? -22.230 1.272 -10.379 1.00 46.59 314 ILE A N 1
ATOM 1527 C CA . ILE A 1 314 ? -20.805 1.441 -10.136 1.00 44.89 314 ILE A CA 1
ATOM 1528 C C . ILE A 1 314 ? -20.031 0.586 -11.132 1.00 45.83 314 ILE A C 1
ATOM 1529 O O . ILE A 1 314 ? -20.451 -0.524 -11.481 1.00 47.67 314 ILE A O 1
ATOM 1534 N N . SER A 1 315 ? -18.886 1.094 -11.593 1.00 45.60 315 SER A N 1
ATOM 1535 C CA . SER A 1 315 ? -18.048 0.336 -12.515 1.00 47.91 315 SER A CA 1
ATOM 1536 C C . SER A 1 315 ? -16.755 -0.154 -11.884 1.00 49.03 315 SER A C 1
ATOM 1537 O O . SER A 1 315 ? -16.320 -1.270 -12.176 1.00 51.46 315 SER A O 1
ATOM 1540 N N . ALA A 1 316 ? -16.132 0.638 -11.022 1.00 47.53 316 ALA A N 1
ATOM 1541 C CA . ALA A 1 316 ? -14.856 0.302 -10.411 1.00 44.37 316 ALA A CA 1
ATOM 1542 C C . ALA A 1 316 ? -14.852 0.772 -8.964 1.00 42.60 316 ALA A C 1
ATOM 1543 O O . ALA A 1 316 ? -15.665 1.607 -8.559 1.00 40.25 316 ALA A O 1
ATOM 1545 N N . ILE A 1 317 ? -13.952 0.187 -8.174 1.00 41.30 317 ILE A N 1
ATOM 1546 C CA . ILE A 1 317 ? -13.879 0.514 -6.757 1.00 38.31 317 ILE A CA 1
ATOM 1547 C C . ILE A 1 317 ? -12.539 0.047 -6.197 1.00 38.20 317 ILE A C 1
ATOM 1548 O O . ILE A 1 317 ? -11.931 -0.904 -6.706 1.00 38.98 317 ILE A O 1
ATOM 1553 N N . GLY A 1 318 ? -12.070 0.721 -5.153 1.00 36.90 318 GLY A N 1
ATOM 1554 C CA . GLY A 1 318 ? -10.801 0.387 -4.530 1.00 36.81 318 GLY A CA 1
ATOM 1555 C C . GLY A 1 318 ? -10.550 1.294 -3.346 1.00 40.32 318 GLY A C 1
ATOM 1556 O O . GLY A 1 318 ? -11.365 2.163 -3.014 1.00 43.76 318 GLY A O 1
ATOM 1557 N N . PHE A 1 319 ? -9.393 1.093 -2.719 1.00 39.73 319 PHE A N 1
ATOM 1558 C CA . PHE A 1 319 ? -8.993 1.871 -1.555 1.00 39.13 319 PHE A CA 1
ATOM 1559 C C . PHE A 1 319 ? -8.045 2.996 -1.955 1.00 40.14 319 PHE A C 1
ATOM 1560 O O . PHE A 1 319 ? -7.265 2.865 -2.901 1.00 42.43 319 PHE A O 1
ATOM 1568 N N . ILE A 1 320 ? -8.121 4.107 -1.222 1.00 41.15 320 ILE A N 1
ATOM 1569 C CA . ILE A 1 320 ? -7.234 5.242 -1.466 1.00 47.78 320 ILE A CA 1
ATOM 1570 C C . ILE A 1 320 ? -5.826 4.880 -1.009 1.00 41.70 320 ILE A C 1
ATOM 1571 O O . ILE A 1 320 ? -5.586 4.642 0.184 1.00 41.74 320 ILE A O 1
ATOM 1576 N N . GLN A 1 321 ? -4.891 4.853 -1.962 1.00 46.37 321 GLN A N 1
ATOM 1577 C CA . GLN A 1 321 ? -3.523 4.357 -1.770 1.00 49.12 321 GLN A CA 1
ATOM 1578 C C . GLN A 1 321 ? -3.493 3.158 -0.825 1.00 49.94 321 GLN A C 1
ATOM 1579 O O . GLN A 1 321 ? -2.757 3.114 0.162 1.00 52.29 321 GLN A O 1
ATOM 1585 N N . ASN A 1 322 ? -4.328 2.172 -1.162 1.00 47.46 322 ASN A N 1
ATOM 1586 C CA . ASN A 1 322 ? -4.300 0.833 -0.572 1.00 47.96 322 ASN A CA 1
ATOM 1587 C C . ASN A 1 322 ? -4.473 0.850 0.944 1.00 51.56 322 ASN A C 1
ATOM 1588 O O . ASN A 1 322 ? -3.896 0.031 1.656 1.00 50.22 322 ASN A O 1
ATOM 1593 N N . ASP A 1 323 ? -5.291 1.765 1.453 1.00 58.25 323 ASP A N 1
ATOM 1594 C CA . ASP A 1 323 ? -5.542 1.804 2.892 1.00 59.88 323 ASP A CA 1
ATOM 1595 C C . ASP A 1 323 ? -6.964 2.279 3.138 1.00 60.69 323 ASP A C 1
ATOM 1596 O O . ASP A 1 323 ? -7.319 3.407 2.782 1.00 63.48 323 ASP A O 1
ATOM 1601 N N . ALA A 1 324 ? -7.771 1.411 3.751 1.00 53.61 324 ALA A N 1
ATOM 1602 C CA . ALA A 1 324 ? -9.154 1.745 4.059 1.00 51.70 324 ALA A CA 1
ATOM 1603 C C . ALA A 1 324 ? -9.281 2.848 5.106 1.00 54.62 324 ALA A C 1
ATOM 1604 O O . ALA A 1 324 ? -10.357 3.444 5.222 1.00 59.93 324 ALA A O 1
ATOM 1606 N N . THR A 1 325 ? -8.222 3.140 5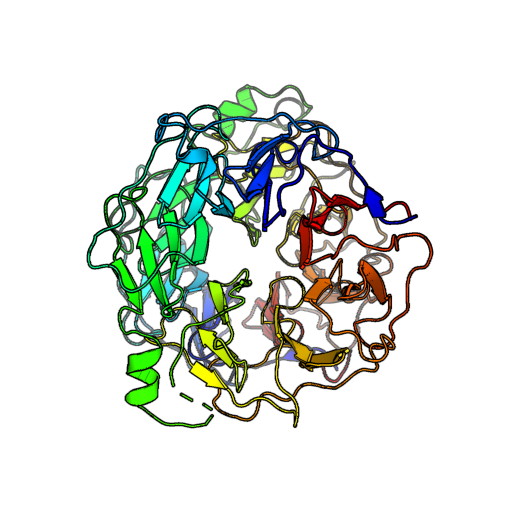.865 1.00 51.96 325 THR A N 1
ATOM 1607 C CA . THR A 1 325 ? -8.262 4.252 6.805 1.00 53.90 325 THR A CA 1
ATOM 1608 C C . THR A 1 325 ? -8.152 5.612 6.133 1.00 57.41 325 THR A C 1
ATOM 1609 O O . THR A 1 325 ? -8.356 6.630 6.806 1.00 63.15 325 THR A O 1
ATOM 1613 N N . LYS A 1 326 ? -7.842 5.658 4.837 1.00 53.92 326 LYS A N 1
ATOM 1614 C CA . LYS A 1 326 ? -7.861 6.902 4.082 1.00 54.49 326 LYS A CA 1
ATOM 1615 C C . LYS A 1 326 ? -9.078 7.025 3.173 1.00 49.87 326 LYS A C 1
ATOM 1616 O O . LYS A 1 326 ? -9.354 8.126 2.676 1.00 51.71 326 LYS A O 1
ATOM 1622 N N . GLY A 1 327 ? -9.812 5.936 2.955 1.00 45.30 327 GLY A N 1
ATOM 1623 C CA . GLY A 1 327 ? -11.114 6.006 2.329 1.00 43.46 327 GLY A CA 1
ATOM 1624 C C . GLY A 1 327 ? -11.225 5.097 1.124 1.00 40.90 327 GLY A C 1
ATOM 1625 O O . GLY A 1 327 ? -10.300 4.372 0.759 1.00 36.12 327 GLY A O 1
ATOM 1626 N N . ILE A 1 328 ? -12.400 5.151 0.499 1.00 39.20 328 ILE A N 1
ATOM 1627 C CA . ILE A 1 328 ? -12.738 4.364 -0.680 1.00 38.44 328 ILE A CA 1
ATOM 1628 C C . ILE A 1 328 ? -13.005 5.322 -1.830 1.00 38.01 328 ILE A C 1
ATOM 1629 O O . ILE A 1 328 ? -13.581 6.397 -1.628 1.00 38.17 328 ILE A O 1
ATOM 1634 N N . TRP A 1 329 ? -12.590 4.934 -3.031 1.00 38.06 329 TRP A N 1
ATOM 1635 C CA . TRP A 1 329 ? -12.991 5.610 -4.254 1.00 39.69 329 TRP A CA 1
ATOM 1636 C C . TRP A 1 329 ? -13.904 4.689 -5.050 1.00 39.66 329 TRP A C 1
ATOM 1637 O O . TRP A 1 329 ? -13.818 3.462 -4.952 1.00 38.65 329 TRP A O 1
ATOM 1648 N N . GLU A 1 330 ? -14.786 5.291 -5.840 1.00 44.14 330 GLU A N 1
ATOM 1649 C CA . GLU A 1 330 ? -15.681 4.531 -6.696 1.00 46.23 330 GLU A CA 1
ATOM 1650 C C . GLU A 1 330 ? -15.782 5.223 -8.044 1.00 48.79 330 GLU A C 1
ATOM 1651 O O . GLU A 1 330 ? -15.606 6.440 -8.154 1.00 50.16 330 GLU A O 1
ATOM 1657 N N . THR A 1 331 ? -16.061 4.428 -9.069 1.00 46.68 331 THR A N 1
ATOM 1658 C CA . THR A 1 331 ? -16.278 4.932 -10.413 1.00 47.51 331 THR A CA 1
ATOM 1659 C C . THR A 1 331 ? -17.676 4.551 -10.860 1.00 49.61 331 THR A C 1
ATOM 1660 O O . THR A 1 331 ? -18.046 3.374 -10.826 1.00 48.33 331 THR A O 1
ATOM 1664 N N . ILE A 1 332 ? -18.439 5.534 -11.269 1.00 54.47 332 ILE A N 1
ATOM 1665 C CA . ILE A 1 332 ? -19.814 5.316 -11.679 1.00 57.03 332 ILE A CA 1
ATOM 1666 C C . ILE A 1 332 ? -19.821 5.228 -13.200 1.00 60.31 332 ILE A C 1
ATOM 1667 O O . ILE A 1 332 ? -18.995 5.857 -13.877 1.00 53.42 332 ILE A O 1
ATOM 1672 N N . ARG A 1 333 ? -20.746 4.449 -13.760 1.00 60.72 333 ARG A N 1
ATOM 1673 C CA . ARG A 1 333 ? -20.796 4.359 -15.213 1.00 65.73 333 ARG A CA 1
ATOM 1674 C C . ARG A 1 333 ? -21.203 5.695 -15.818 1.00 69.03 333 ARG A C 1
ATOM 1675 O O . ARG A 1 333 ? -22.020 6.432 -15.261 1.00 69.65 333 ARG A O 1
ATOM 1683 N N . GLY A 1 334 ? -20.608 6.001 -16.968 1.00 71.48 334 GLY A N 1
ATOM 1684 C CA . GLY A 1 334 ? -20.739 7.308 -17.577 1.00 73.15 334 GLY A CA 1
ATOM 1685 C C . GLY A 1 334 ? -19.864 8.384 -16.971 1.00 70.05 334 GLY A C 1
ATOM 1686 O O . GLY A 1 334 ? -20.128 9.571 -17.186 1.00 68.49 334 GLY A O 1
ATOM 1687 N N . GLY A 1 335 ? -18.831 8.012 -16.218 1.00 64.20 335 GLY A N 1
ATOM 1688 C CA . GLY A 1 335 ? -17.814 8.954 -15.799 1.00 63.89 335 GLY A CA 1
ATOM 1689 C C . GLY A 1 335 ? -17.901 9.473 -14.380 1.00 61.43 335 GLY A C 1
ATOM 1690 O O . GLY A 1 335 ? -17.116 10.359 -14.020 1.00 63.05 335 GLY A O 1
ATOM 1691 N N . GLY A 1 336 ? -18.820 8.962 -13.566 1.00 57.47 336 GLY A N 1
ATOM 1692 C CA . GLY A 1 336 ? -18.910 9.409 -12.189 1.00 57.65 336 GLY A CA 1
ATOM 1693 C C . GLY A 1 336 ? -17.671 9.068 -11.383 1.00 57.02 336 GLY A C 1
ATOM 1694 O O . GLY A 1 336 ? -16.853 8.223 -11.756 1.00 54.64 336 GLY A O 1
ATOM 1695 N N . LEU A 1 337 ? -17.542 9.746 -10.244 1.00 59.17 337 LEU A N 1
ATOM 1696 C CA . LEU A 1 337 ? -16.386 9.571 -9.378 1.00 57.44 337 LEU A CA 1
ATOM 1697 C C . LEU A 1 337 ? -16.705 10.169 -8.015 1.00 55.99 337 LEU A C 1
ATOM 1698 O O . LEU A 1 337 ? -17.240 11.277 -7.931 1.00 52.57 337 LEU A O 1
ATOM 1703 N N . GLY A 1 338 ? -16.371 9.433 -6.958 1.00 40.93 338 GLY A N 1
ATOM 1704 C CA . GLY A 1 338 ? -16.595 9.907 -5.605 1.00 39.29 338 GLY A CA 1
ATOM 1705 C C . GLY A 1 338 ? -15.618 9.269 -4.641 1.00 36.65 338 GLY A C 1
ATOM 1706 O O . GLY A 1 338 ? -15.046 8.209 -4.914 1.00 33.37 338 GLY A O 1
ATOM 1707 N N . PHE A 1 339 ? -15.443 9.925 -3.496 1.00 36.03 339 PHE A N 1
ATOM 1708 C CA . PHE A 1 339 ? -14.561 9.445 -2.442 1.00 36.13 339 PHE A CA 1
ATOM 1709 C C . PHE A 1 339 ? -15.261 9.587 -1.098 1.00 40.84 339 PHE A C 1
ATOM 1710 O O . PHE A 1 339 ? -16.201 10.369 -0.944 1.00 42.26 339 PHE A O 1
ATOM 1718 N N . THR A 1 340 ? -14.783 8.826 -0.119 1.00 44.42 340 THR A N 1
ATOM 1719 C CA . THR A 1 340 ? -15.358 8.821 1.217 1.00 50.80 340 THR A CA 1
ATOM 1720 C C . THR A 1 340 ? -14.440 9.549 2.191 1.00 54.44 340 THR A C 1
ATOM 1721 O O . THR A 1 340 ? -13.236 9.695 1.959 1.00 51.25 340 THR A O 1
ATOM 1725 N N . LYS A 1 341 ? -15.030 10.006 3.295 1.00 60.79 341 LYS A N 1
ATOM 1726 C CA . LYS A 1 341 ? -14.244 10.552 4.388 1.00 65.21 341 LYS A CA 1
ATOM 1727 C C . LYS A 1 341 ? -13.314 9.472 4.941 1.00 64.69 341 LYS A C 1
ATOM 1728 O O . LYS A 1 341 ? -13.608 8.281 4.834 1.00 62.21 341 LYS A O 1
ATOM 1730 N N . PRO A 1 342 ? -12.171 9.853 5.507 1.00 61.83 342 PRO A N 1
ATOM 1731 C CA . PRO A 1 342 ? -11.289 8.852 6.118 1.00 60.54 342 PRO A CA 1
ATOM 1732 C C . PRO A 1 342 ? -11.962 8.138 7.284 1.00 62.03 342 PRO A C 1
ATOM 1733 O O . PRO A 1 342 ? -12.965 8.597 7.836 1.00 65.94 342 PRO A O 1
ATOM 1737 N N . ASN A 1 343 ? -11.382 6.994 7.658 1.00 58.88 343 ASN A N 1
ATOM 1738 C CA . ASN A 1 343 ? -11.808 6.212 8.822 1.00 60.04 343 ASN A CA 1
ATOM 1739 C C . ASN A 1 343 ? -13.281 5.800 8.709 1.00 60.30 343 ASN A C 1
ATOM 1740 O O . ASN A 1 343 ? -14.141 6.227 9.482 1.00 64.95 343 ASN A O 1
ATOM 1745 N N . VAL A 1 344 ? -13.550 4.952 7.717 1.00 56.52 344 VAL A N 1
ATOM 1746 C CA . VAL A 1 344 ? -14.875 4.368 7.520 1.00 55.58 344 VAL A CA 1
ATOM 1747 C C . VAL A 1 344 ? -14.880 2.951 8.071 1.00 50.50 344 VAL A C 1
ATOM 1748 O O . VAL A 1 344 ? -13.958 2.169 7.809 1.00 50.25 344 VAL A O 1
ATOM 1752 N N . ASN A 1 345 ? -15.922 2.619 8.830 1.00 49.93 345 ASN A N 1
ATOM 1753 C CA . ASN A 1 345 ? -16.072 1.289 9.415 1.00 51.37 345 ASN A CA 1
ATOM 1754 C C . ASN A 1 345 ? -16.675 0.380 8.351 1.00 48.66 345 ASN A C 1
ATOM 1755 O O . ASN A 1 345 ? -17.875 0.443 8.074 1.00 51.58 345 ASN A O 1
ATOM 1760 N N . LEU A 1 346 ? -15.845 -0.477 7.752 1.00 44.28 346 LEU A N 1
ATOM 1761 C CA . LEU A 1 346 ? -16.324 -1.357 6.690 1.00 39.20 346 LEU A CA 1
ATOM 1762 C C . LEU A 1 346 ? -17.208 -2.487 7.197 1.00 42.91 346 LEU A C 1
ATOM 1763 O O . LEU A 1 346 ? -17.715 -3.258 6.374 1.00 43.00 346 LEU A O 1
ATOM 1768 N N . ASN A 1 347 ? -17.405 -2.614 8.510 1.00 44.99 347 ASN A N 1
ATOM 1769 C CA . ASN A 1 347 ? -18.368 -3.562 9.050 1.00 49.29 347 ASN A CA 1
ATOM 1770 C C . ASN A 1 347 ? -19.709 -2.925 9.369 1.00 52.55 347 ASN A C 1
ATOM 1771 O O . ASN A 1 347 ? -20.690 -3.650 9.565 1.00 52.78 347 ASN A O 1
ATOM 1776 N N . SER A 1 348 ? -19.776 -1.599 9.422 1.00 57.15 348 SER A N 1
ATOM 1777 C CA . SER A 1 348 ? -21.020 -0.921 9.746 1.00 65.67 348 SER A CA 1
ATOM 1778 C C . SER A 1 348 ? -21.962 -0.964 8.551 1.00 71.28 348 SER A C 1
ATOM 1779 O O . SER A 1 348 ? -21.553 -0.726 7.410 1.00 69.22 348 SER A O 1
ATOM 1782 N N . THR A 1 349 ? -23.226 -1.277 8.824 1.00 80.21 349 THR A N 1
ATOM 1783 C CA . THR A 1 349 ? -24.261 -1.355 7.804 1.00 83.81 349 THR A CA 1
ATOM 1784 C C . THR A 1 349 ? -24.880 0.005 7.507 1.00 86.63 349 THR A C 1
ATOM 1785 O O . THR A 1 349 ? -25.821 0.083 6.707 1.00 89.11 349 THR A O 1
ATOM 1789 N N . GLU A 1 350 ? -24.364 1.068 8.122 1.00 81.26 350 GLU A N 1
ATOM 1790 C CA . GLU A 1 350 ? -24.938 2.404 8.023 1.00 79.80 350 GLU A CA 1
ATOM 1791 C C . GLU A 1 350 ? -24.334 3.061 6.784 1.00 74.10 350 GLU A C 1
ATOM 1792 O O . GLU A 1 350 ? -23.136 3.359 6.761 1.00 72.75 350 GLU A O 1
ATOM 1798 N N . THR A 1 351 ? -25.165 3.282 5.762 1.00 71.29 351 THR A N 1
ATOM 1799 C CA . THR A 1 351 ? -24.721 3.542 4.389 1.00 66.31 351 THR A CA 1
ATOM 1800 C C . THR A 1 351 ? -23.560 4.532 4.295 1.00 63.04 351 THR A C 1
ATOM 1801 O O . THR A 1 351 ? -23.642 5.661 4.786 1.00 64.54 351 THR A O 1
ATOM 1805 N N . ILE A 1 352 ? -22.476 4.073 3.670 1.00 57.68 352 ILE A N 1
ATOM 1806 C CA . ILE A 1 352 ? -21.273 4.866 3.425 1.00 51.74 352 ILE A CA 1
ATOM 1807 C C . ILE A 1 352 ? -21.553 5.946 2.385 1.00 49.04 352 ILE A C 1
ATOM 1808 O O . ILE A 1 352 ? -21.976 5.651 1.261 1.00 46.71 352 ILE A O 1
ATOM 1813 N N . ALA A 1 353 ? -21.314 7.202 2.755 1.00 50.88 353 ALA A N 1
ATOM 1814 C CA . ALA A 1 353 ? -21.613 8.344 1.896 1.00 49.20 353 ALA A CA 1
ATOM 1815 C C . ALA A 1 353 ? -20.365 8.743 1.113 1.00 47.66 353 ALA A C 1
ATOM 1816 O O . ALA A 1 353 ? -19.314 9.009 1.706 1.00 46.95 353 ALA A O 1
ATOM 1818 N N . PHE A 1 354 ? -20.479 8.781 -0.214 1.00 47.99 354 PHE A N 1
ATOM 1819 C CA . PHE A 1 354 ? -19.400 9.250 -1.073 1.00 48.47 354 PHE A CA 1
ATOM 1820 C C . PHE A 1 354 ? -19.637 10.705 -1.445 1.00 52.96 354 PHE A C 1
ATOM 1821 O O . PHE A 1 354 ? -20.773 11.116 -1.692 1.00 56.64 354 PHE A O 1
ATOM 1829 N N . ASP A 1 355 ? -18.558 11.479 -1.491 1.00 55.00 355 ASP A N 1
ATOM 1830 C CA . ASP A 1 355 ? -18.615 12.861 -1.950 1.00 59.97 355 ASP A CA 1
ATOM 1831 C C . ASP A 1 355 ? -18.319 12.876 -3.445 1.00 58.73 355 ASP A C 1
ATOM 1832 O O . ASP A 1 355 ? -17.193 12.588 -3.863 1.00 54.81 355 ASP A O 1
ATOM 1837 N N . MET A 1 356 ? -19.322 13.221 -4.247 1.00 61.95 356 MET A N 1
ATOM 1838 C CA . MET A 1 356 ? -19.177 13.171 -5.694 1.00 59.69 356 MET A CA 1
ATOM 1839 C C . MET A 1 356 ? -18.354 14.348 -6.200 1.00 59.14 356 MET A C 1
ATOM 1840 O O . MET A 1 356 ? -18.388 15.451 -5.647 1.00 61.38 356 MET A O 1
ATOM 1845 N N . VAL A 1 357 ? -17.606 14.094 -7.268 1.00 57.67 357 VAL A N 1
ATOM 1846 C CA . VAL A 1 357 ? -16.687 15.062 -7.844 1.00 60.69 357 VAL A CA 1
ATOM 1847 C C . VAL A 1 357 ? -16.950 15.138 -9.342 1.00 64.18 357 VAL A C 1
ATOM 1848 O O . VAL A 1 357 ? -17.443 14.184 -9.951 1.00 63.17 357 VAL A O 1
ATOM 1852 N N . ASP A 1 358 ? -16.617 16.282 -9.940 1.00 67.96 358 ASP A N 1
ATOM 1853 C CA . ASP A 1 358 ? -16.774 16.483 -11.379 1.00 68.91 358 ASP A CA 1
ATOM 1854 C C . ASP A 1 358 ? -15.484 15.995 -12.027 1.00 64.72 358 ASP A C 1
ATOM 1855 O O . ASP A 1 358 ? -14.484 16.716 -12.072 1.00 63.29 358 ASP A O 1
ATOM 1860 N N . SER A 1 359 ? -15.508 14.746 -12.508 1.00 63.84 359 SER A N 1
ATOM 1861 C CA . SER A 1 359 ? -14.344 14.153 -13.162 1.00 63.16 359 SER A CA 1
ATOM 1862 C C . SER A 1 359 ? -13.922 14.917 -14.411 1.00 66.32 359 SER A C 1
ATOM 1863 O O . SER A 1 359 ? -12.739 14.898 -14.770 1.00 66.09 359 SER A O 1
ATOM 1866 N N . LYS A 1 360 ? -14.873 15.546 -15.109 1.00 66.93 360 LYS A N 1
ATOM 1867 C CA . LYS A 1 360 ? -14.623 16.308 -16.335 1.00 68.69 360 LYS A CA 1
ATOM 1868 C C . LYS A 1 360 ? -14.205 15.417 -17.496 1.00 71.00 360 LYS A C 1
ATOM 1869 O O . LYS A 1 360 ? -13.593 15.885 -18.460 1.00 71.01 360 LYS A O 1
ATOM 1875 N N . THR A 1 361 ? -14.543 14.135 -17.414 1.00 75.30 361 THR A N 1
ATOM 1876 C CA . THR A 1 361 ? -14.206 13.146 -18.423 1.00 81.56 361 THR A CA 1
ATOM 1877 C C . THR A 1 361 ? -15.100 13.187 -19.650 1.00 90.90 361 THR A C 1
ATOM 1878 O O . THR A 1 361 ? -14.777 12.533 -20.650 1.00 92.13 361 THR A O 1
ATOM 1882 N N . GLY A 1 362 ? -16.194 13.939 -19.605 1.00 100.91 362 GLY A N 1
ATOM 1883 C CA . GLY A 1 362 ? -17.209 13.893 -20.639 1.00 105.19 362 GLY A CA 1
ATOM 1884 C C . GLY A 1 362 ? -18.117 12.708 -20.384 1.00 105.00 362 GLY A C 1
ATOM 1885 O O . GLY A 1 362 ? -18.378 12.379 -19.224 1.00 105.79 362 GLY A O 1
ATOM 1886 N N . GLY A 1 363 ? -18.547 12.007 -21.425 1.00 103.17 363 GLY A N 1
ATOM 1887 C CA . GLY A 1 363 ? -19.388 10.855 -21.169 1.00 95.64 363 GLY A CA 1
ATOM 1888 C C . GLY A 1 363 ? -18.618 9.578 -20.959 1.00 83.61 363 GLY A C 1
ATOM 1889 O O . GLY A 1 363 ? -19.190 8.542 -20.603 1.00 83.27 363 GLY A O 1
ATOM 1890 N N . TYR A 1 364 ? -17.306 9.653 -21.144 1.00 72.81 364 TYR A N 1
ATOM 1891 C CA . TYR A 1 364 ? -16.433 8.497 -21.045 1.00 66.49 364 TYR A CA 1
ATOM 1892 C C . TYR A 1 364 ? -16.319 8.030 -19.600 1.00 63.02 364 TYR A C 1
ATOM 1893 O O . TYR A 1 364 ? -16.254 8.836 -18.671 1.00 62.70 364 TYR A O 1
ATOM 1902 N N . GLY A 1 365 ? -16.317 6.718 -19.411 1.00 61.08 365 GLY A N 1
ATOM 1903 C CA . GLY A 1 365 ? -16.260 6.148 -18.082 1.00 56.16 365 GLY A CA 1
ATOM 1904 C C . GLY A 1 365 ? -14.839 6.014 -17.564 1.00 52.48 365 GLY A C 1
ATOM 1905 O O . GLY A 1 365 ? -13.900 5.772 -18.317 1.00 51.56 365 GLY A O 1
ATOM 1906 N N . ILE A 1 366 ? -14.691 6.184 -16.253 1.00 51.19 366 ILE A N 1
ATOM 1907 C CA . ILE A 1 366 ? -13.402 5.984 -15.604 1.00 49.82 366 ILE A CA 1
ATOM 1908 C C . ILE A 1 366 ? -13.156 4.486 -15.504 1.00 49.81 366 ILE A C 1
ATOM 1909 O O . ILE A 1 366 ? -14.092 3.703 -15.302 1.00 46.43 366 ILE A O 1
ATOM 1914 N N . LEU A 1 367 ? -11.905 4.069 -15.683 1.00 54.37 367 LEU A N 1
ATOM 1915 C CA . LEU A 1 367 ? -11.578 2.652 -15.629 1.00 53.44 367 LEU A CA 1
ATOM 1916 C C . LEU A 1 367 ? -10.738 2.260 -14.425 1.00 53.53 367 LEU A C 1
ATOM 1917 O O . LEU A 1 367 ? -10.858 1.127 -13.955 1.00 55.82 367 LEU A O 1
ATOM 1922 N N . ASP A 1 368 ? -9.903 3.160 -13.908 1.00 52.79 368 ASP A N 1
ATOM 1923 C CA . ASP A 1 368 ? -9.166 2.909 -12.675 1.00 49.98 368 ASP A CA 1
ATOM 1924 C C . ASP A 1 368 ? -8.602 4.225 -12.154 1.00 50.01 368 ASP A C 1
ATOM 1925 O O . ASP A 1 368 ? -8.310 5.142 -12.931 1.00 50.35 368 ASP A O 1
ATOM 1930 N N . VAL A 1 369 ? -8.448 4.300 -10.833 1.00 49.07 369 VAL A N 1
ATOM 1931 C CA . VAL A 1 369 ? -7.951 5.483 -10.142 1.00 46.17 369 VAL A CA 1
ATOM 1932 C C . VAL A 1 369 ? -6.835 5.051 -9.199 1.00 41.62 369 VAL A C 1
ATOM 1933 O O . VAL A 1 369 ? -6.951 4.027 -8.517 1.00 40.61 369 VAL A O 1
ATOM 1937 N N . ALA A 1 370 ? -5.750 5.826 -9.167 1.00 42.06 370 ALA A N 1
ATOM 1938 C CA . ALA A 1 370 ? -4.591 5.498 -8.348 1.00 43.00 370 ALA A CA 1
ATOM 1939 C C . ALA A 1 370 ? -3.982 6.772 -7.782 1.00 42.96 370 ALA A C 1
ATOM 1940 O O . ALA A 1 370 ? -3.838 7.770 -8.492 1.00 43.47 370 ALA A O 1
ATOM 1942 N N . PHE A 1 371 ? -3.634 6.730 -6.498 1.00 43.50 371 PHE A N 1
ATOM 1943 C CA . PHE A 1 371 ? -3.008 7.854 -5.816 1.00 44.79 371 PHE A CA 1
ATOM 1944 C C . PHE A 1 371 ? -1.498 7.664 -5.757 1.00 45.63 371 PHE A C 1
ATOM 1945 O O . PHE A 1 371 ? -1.012 6.570 -5.454 1.00 44.58 371 PHE A O 1
ATOM 1953 N N . GLN A 1 372 ? -0.761 8.742 -6.035 1.00 46.52 372 GLN A N 1
ATOM 1954 C CA . GLN A 1 372 ? 0.679 8.769 -5.804 1.00 48.55 372 GLN A CA 1
ATOM 1955 C C . GLN A 1 372 ? 0.993 9.216 -4.384 1.00 48.61 372 GLN A C 1
ATOM 1956 O O . GLN A 1 372 ? 1.904 8.676 -3.748 1.00 48.23 372 GLN A O 1
ATOM 1962 N N . ASP A 1 373 ? 0.251 10.195 -3.883 1.00 49.73 373 ASP A N 1
ATOM 1963 C CA . ASP A 1 373 ? 0.280 10.580 -2.477 1.00 52.44 373 ASP A CA 1
ATOM 1964 C C . ASP A 1 373 ? -1.092 11.149 -2.136 1.00 49.95 373 ASP A C 1
ATOM 1965 O O . ASP A 1 373 ? -2.069 10.909 -2.854 1.00 47.91 373 ASP A O 1
ATOM 1970 N N . ASP A 1 374 ? -1.175 11.885 -1.026 1.00 52.23 374 ASP A N 1
ATOM 1971 C CA . ASP A 1 374 ? -2.446 12.483 -0.631 1.00 52.90 374 ASP A CA 1
ATOM 1972 C C . ASP A 1 374 ? -3.009 13.393 -1.720 1.00 57.15 374 ASP A C 1
ATOM 1973 O O . ASP A 1 374 ? -4.224 13.404 -1.950 1.00 57.87 374 ASP A O 1
ATOM 1978 N N . ARG A 1 375 ? -2.155 14.167 -2.396 1.00 59.80 375 ARG A N 1
ATOM 1979 C CA . ARG A 1 375 ? -2.634 15.225 -3.279 1.00 61.59 375 ARG A CA 1
ATOM 1980 C C . ARG A 1 375 ? -2.596 14.901 -4.764 1.00 61.58 375 ARG A C 1
ATOM 1981 O O . ARG A 1 375 ? -3.400 15.462 -5.512 1.00 60.97 375 ARG A O 1
ATOM 1989 N N . HIS A 1 376 ? -1.730 14.010 -5.229 1.00 63.08 376 HIS A N 1
ATOM 1990 C CA . HIS A 1 376 ? -1.633 13.735 -6.658 1.00 61.10 376 HIS A CA 1
ATOM 1991 C C . HIS A 1 376 ? -2.348 12.437 -7.007 1.00 55.83 376 HIS A C 1
ATOM 1992 O O . HIS A 1 376 ? -1.999 11.369 -6.495 1.00 53.51 376 HIS A O 1
ATOM 1999 N N . VAL A 1 377 ? -3.345 12.541 -7.885 1.00 50.68 377 VAL A N 1
ATOM 2000 C CA . VAL A 1 377 ? -4.167 11.411 -8.291 1.00 46.08 377 VAL A CA 1
ATOM 2001 C C . VAL A 1 377 ? -4.181 11.312 -9.810 1.00 49.07 377 VAL A C 1
ATOM 2002 O O . VAL A 1 377 ? -4.038 12.310 -10.524 1.00 55.79 377 VAL A O 1
ATOM 2006 N N . TRP A 1 378 ? -4.364 10.087 -10.300 1.00 45.34 378 TRP A N 1
ATOM 2007 C CA . TRP A 1 378 ? -4.384 9.793 -11.724 1.00 45.14 378 TRP A CA 1
ATOM 2008 C C . TRP A 1 378 ? -5.540 8.850 -12.023 1.00 44.38 378 TRP A C 1
ATOM 2009 O O . TRP A 1 378 ? -5.931 8.038 -11.181 1.00 43.65 378 TRP A O 1
ATOM 2020 N N . ALA A 1 379 ? -6.089 8.968 -13.231 1.00 45.83 379 ALA A N 1
ATOM 2021 C CA . ALA A 1 379 ? -7.218 8.147 -13.643 1.00 44.49 379 ALA A CA 1
ATOM 2022 C C . ALA A 1 379 ? -7.076 7.747 -15.104 1.00 45.09 379 ALA A C 1
ATOM 2023 O O . ALA A 1 379 ? -6.588 8.527 -15.926 1.00 48.35 379 ALA A O 1
ATOM 2025 N N . ALA A 1 380 ? -7.511 6.530 -15.418 1.00 45.69 380 ALA A N 1
ATOM 2026 C CA . ALA A 1 380 ? -7.540 6.016 -16.782 1.00 49.84 380 ALA A CA 1
ATOM 2027 C C . ALA A 1 380 ? -8.980 6.024 -17.279 1.00 55.55 380 ALA A C 1
ATOM 2028 O O . ALA A 1 380 ? -9.893 5.606 -16.557 1.00 53.61 380 ALA A O 1
ATOM 2030 N N . VAL A 1 381 ? -9.178 6.496 -18.512 1.00 56.77 381 VAL A N 1
ATOM 2031 C CA . VAL A 1 381 ? -10.504 6.791 -19.035 1.00 55.59 381 VAL A CA 1
ATOM 2032 C C . VAL A 1 381 ? -10.714 6.042 -20.348 1.00 55.72 381 VAL A C 1
ATOM 2033 O O . VAL A 1 381 ? -9.764 5.694 -21.054 1.00 56.06 381 VAL A O 1
ATOM 2037 N N . GLY A 1 382 ? -11.990 5.803 -20.674 1.00 56.24 382 GLY A N 1
ATOM 2038 C CA . GLY A 1 382 ? -12.358 4.940 -21.783 1.00 57.83 382 GLY A CA 1
ATOM 2039 C C . GLY A 1 382 ? -11.944 5.456 -23.145 1.00 63.83 382 GLY A C 1
ATOM 2040 O O . GLY A 1 382 ? -11.780 4.660 -24.075 1.00 64.66 382 GLY A O 1
ATOM 2041 N N . GLY A 1 383 ? -11.773 6.766 -23.290 1.00 69.72 383 GLY A N 1
ATOM 2042 C CA . GLY A 1 383 ? -11.352 7.326 -24.554 1.00 79.39 383 GLY A CA 1
ATOM 2043 C C . GLY A 1 383 ? -9.891 7.130 -24.879 1.00 83.81 383 GLY A C 1
ATOM 2044 O O . GLY A 1 383 ? -9.387 7.738 -25.826 1.00 93.72 383 GLY A O 1
ATOM 2045 N N . GLY A 1 384 ? -9.190 6.294 -24.117 1.00 80.07 384 GLY A N 1
ATOM 2046 C CA . GLY A 1 384 ? -7.753 6.202 -24.243 1.00 80.85 384 GLY A CA 1
ATOM 2047 C C . GLY A 1 384 ? -7.028 7.355 -23.596 1.00 80.40 384 GLY A C 1
ATOM 2048 O O . GLY A 1 384 ? -5.844 7.568 -23.876 1.00 80.68 384 GLY A O 1
ATOM 2049 N N . SER A 1 385 ? -7.707 8.103 -22.733 1.00 75.73 385 SER A N 1
ATOM 2050 C CA . SER A 1 385 ? -7.161 9.299 -22.116 1.00 72.48 385 SER A CA 1
ATOM 2051 C C . SER A 1 385 ? -6.664 9.025 -20.700 1.00 67.49 385 SER A C 1
ATOM 2052 O O . SER A 1 385 ? -6.841 7.942 -20.136 1.00 65.19 385 SER A O 1
ATOM 2055 N N . MET A 1 386 ? -6.029 10.048 -20.131 1.00 64.86 386 MET A N 1
ATOM 2056 C CA . MET A 1 386 ? -5.437 9.998 -18.800 1.00 60.65 386 MET A CA 1
ATOM 2057 C C . MET A 1 386 ? -5.773 11.301 -18.095 1.00 63.01 386 MET A C 1
ATOM 2058 O O . MET A 1 386 ? -5.449 12.378 -18.607 1.00 64.92 386 MET A O 1
ATOM 2063 N N . TYR A 1 387 ? -6.407 11.212 -16.930 1.00 62.43 387 TYR A N 1
ATOM 2064 C CA . TYR A 1 387 ? -6.822 12.392 -16.185 1.00 63.02 387 TYR A CA 1
ATOM 2065 C C . TYR A 1 387 ? -6.010 12.540 -14.907 1.00 59.14 387 TYR A C 1
ATOM 2066 O O . TYR A 1 387 ? -5.470 11.573 -14.363 1.00 57.34 387 TYR A O 1
ATOM 2075 N N . ARG A 1 388 ? -5.929 13.784 -14.441 1.00 58.13 388 ARG A N 1
ATOM 2076 C CA . ARG A 1 388 ? -5.041 14.168 -13.358 1.00 54.05 388 ARG A CA 1
ATOM 2077 C C . ARG A 1 388 ? -5.770 15.027 -12.337 1.00 53.73 388 ARG A C 1
ATOM 2078 O O . ARG A 1 388 ? -6.680 15.790 -12.673 1.00 55.00 388 ARG A O 1
ATOM 2086 N N . SER A 1 389 ? -5.353 14.893 -11.079 1.00 52.25 389 SER A N 1
ATOM 2087 C CA . SER A 1 389 ? -5.797 15.763 -9.998 1.00 53.99 389 SER A CA 1
ATOM 2088 C C . SER A 1 389 ? -4.609 16.027 -9.082 1.00 54.04 389 SER A C 1
ATOM 2089 O O . SER A 1 389 ? -3.906 15.088 -8.698 1.00 54.37 389 SER A O 1
ATOM 2092 N N . ASP A 1 390 ? -4.387 17.294 -8.724 1.00 57.32 390 ASP A N 1
ATOM 2093 C CA . ASP A 1 390 ? -3.297 17.663 -7.825 1.00 62.36 390 ASP A CA 1
ATOM 2094 C C . ASP A 1 390 ? -3.786 18.313 -6.535 1.00 65.11 390 ASP A C 1
ATOM 2095 O O . ASP A 1 390 ? -3.020 19.022 -5.874 1.00 63.72 390 ASP A O 1
ATOM 2100 N N . ASP A 1 391 ? -5.050 18.111 -6.185 1.00 70.33 391 ASP A N 1
ATOM 2101 C CA . ASP A 1 391 ? -5.648 18.693 -4.996 1.00 79.12 391 ASP A CA 1
ATOM 2102 C C . ASP A 1 391 ? -6.506 17.622 -4.325 1.00 81.05 391 ASP A C 1
ATOM 2103 O O . ASP A 1 391 ? -7.706 17.795 -4.093 1.00 84.87 391 ASP A O 1
ATOM 2108 N N . GLY A 1 392 ? -5.874 16.493 -3.998 1.00 81.08 392 GLY A N 1
ATOM 2109 C CA . GLY A 1 392 ? -6.628 15.287 -3.734 1.00 78.96 392 GLY A CA 1
ATOM 2110 C C . GLY A 1 392 ? -7.360 14.853 -4.984 1.00 78.00 392 GLY A C 1
ATOM 2111 O O . GLY A 1 392 ? -6.842 14.957 -6.099 1.00 81.51 392 GLY A O 1
ATOM 2112 N N . GLY A 1 393 ? -8.593 14.392 -4.813 1.00 74.31 393 GLY A N 1
ATOM 2113 C CA . GLY A 1 393 ? -9.423 14.077 -5.960 1.00 70.83 393 GLY A CA 1
ATOM 2114 C C . GLY A 1 393 ? -10.488 15.125 -6.204 1.00 69.25 393 GLY A C 1
ATOM 2115 O O . GLY A 1 393 ? -11.587 14.807 -6.666 1.00 68.69 393 GLY A O 1
ATOM 2116 N N . LYS A 1 394 ? -10.181 16.379 -5.880 1.00 65.05 394 LYS A N 1
ATOM 2117 C CA . LYS A 1 394 ? -11.228 17.384 -5.769 1.00 65.20 394 LYS A CA 1
ATOM 2118 C C . LYS A 1 394 ? -11.484 18.124 -7.084 1.00 64.38 394 LYS A C 1
ATOM 2119 O O . LYS A 1 394 ? -12.640 18.413 -7.410 1.00 66.46 394 LYS A O 1
ATOM 2125 N N . THR A 1 395 ? -10.439 18.437 -7.854 1.00 63.31 395 THR A N 1
ATOM 2126 C CA . THR A 1 395 ? -10.578 19.044 -9.174 1.00 65.21 395 THR A CA 1
ATOM 2127 C C . THR A 1 395 ? -9.741 18.244 -10.162 1.00 62.86 395 THR A C 1
ATOM 2128 O O . THR A 1 395 ? -8.617 17.840 -9.848 1.00 61.27 395 THR A O 1
ATOM 2132 N N . TRP A 1 396 ? -10.272 18.039 -11.365 1.00 59.95 396 TRP A N 1
ATOM 2133 C CA . TRP A 1 396 ? -9.665 17.108 -12.305 1.00 59.01 396 TRP A CA 1
ATOM 2134 C C . TRP A 1 396 ? -9.353 17.799 -13.623 1.00 65.36 396 TRP A C 1
ATOM 2135 O O . TRP A 1 396 ? -10.078 18.695 -14.056 1.00 70.43 396 TRP A O 1
ATOM 2146 N N . ARG A 1 397 ? -8.256 17.376 -14.246 1.00 66.35 397 ARG A N 1
ATOM 2147 C CA . ARG A 1 397 ? -7.801 17.856 -15.541 1.00 70.36 397 ARG A CA 1
ATOM 2148 C C . ARG A 1 397 ? -7.516 16.657 -16.437 1.00 70.18 397 ARG A C 1
ATOM 2149 O O . ARG A 1 397 ? -7.420 15.526 -15.967 1.00 68.84 397 ARG A O 1
ATOM 2157 N N . ARG A 1 398 ? -7.363 16.897 -17.740 1.00 73.00 398 ARG A N 1
ATOM 2158 C CA . ARG A 1 398 ? -7.028 15.824 -18.678 1.00 73.10 398 ARG A CA 1
ATOM 2159 C C . ARG A 1 398 ? -5.662 16.095 -19.293 1.00 75.10 398 ARG A C 1
ATOM 2160 O O . ARG A 1 398 ? -5.510 17.034 -20.083 1.00 80.48 398 ARG A O 1
ATOM 2168 N N . ASP A 1 399 ? -4.681 15.284 -18.926 1.00 74.04 399 ASP A N 1
ATOM 2169 C CA . ASP A 1 399 ? -3.309 15.438 -19.390 1.00 78.08 399 ASP A CA 1
ATOM 2170 C C . ASP A 1 399 ? -3.217 15.188 -20.893 1.00 80.59 399 ASP A C 1
ATOM 2171 O O . ASP A 1 399 ? -3.385 14.043 -21.326 1.00 76.05 399 ASP A O 1
ATOM 2176 N N . PRO A 1 400 ? -2.962 16.212 -21.718 1.00 90.06 400 PRO A N 1
ATOM 2177 C CA . PRO A 1 400 ? -3.064 16.035 -23.176 1.00 97.17 400 PRO A CA 1
ATOM 2178 C C . PRO A 1 400 ? -1.850 15.403 -23.838 1.00 100.92 400 PRO A C 1
ATOM 2179 O O . PRO A 1 400 ? -1.984 14.915 -24.966 1.00 109.73 400 PRO A O 1
ATOM 2183 N N . LEU A 1 401 ? -0.685 15.385 -23.191 1.00 97.23 401 LEU A N 1
ATOM 2184 C CA . LEU A 1 401 ? 0.516 14.860 -23.829 1.00 102.38 401 LEU A CA 1
ATOM 2185 C C . LEU A 1 401 ? 0.732 13.377 -23.566 1.00 100.70 401 LEU A C 1
ATOM 2186 O O . LEU A 1 401 ? 1.631 12.779 -24.167 1.00 101.18 401 LEU A O 1
ATOM 2191 N N . VAL A 1 402 ? -0.063 12.777 -22.688 1.00 99.63 402 VAL A N 1
ATOM 2192 C CA . VAL A 1 402 ? 0.038 11.356 -22.395 1.00 100.97 402 VAL A CA 1
ATOM 2193 C C . VAL A 1 402 ? -1.124 10.574 -22.995 1.00 102.21 402 VAL A C 1
ATOM 2194 O O . VAL A 1 402 ? -1.017 9.345 -23.150 1.00 100.32 402 VAL A O 1
ATOM 2198 N N . SER A 1 403 ? -2.197 11.242 -23.392 1.00 106.65 403 SER A N 1
ATOM 2199 C CA . SER A 1 403 ? -3.378 10.568 -23.904 1.00 108.45 403 SER A CA 1
ATOM 2200 C C . SER A 1 403 ? -3.186 10.326 -25.400 1.00 114.22 403 SER A C 1
ATOM 2201 O O . SER A 1 403 ? -3.013 11.278 -26.171 1.00 118.03 403 SER A O 1
ATOM 2204 N N . LYS A 1 404 ? -3.205 9.058 -25.801 1.00 115.29 404 LYS A N 1
ATOM 2205 C CA . LYS A 1 404 ? -3.261 8.680 -27.200 1.00 119.68 404 LYS A CA 1
ATOM 2206 C C . LYS A 1 404 ? -4.612 8.053 -27.480 1.00 121.95 404 LYS A C 1
ATOM 2207 O O . LYS A 1 404 ? -5.083 7.220 -26.710 1.00 116.98 404 LYS A O 1
ATOM 2213 N N . VAL A 1 405 ? -5.228 8.451 -28.577 1.00 132.04 405 VAL A N 1
ATOM 2214 C CA . VAL A 1 405 ? -6.519 7.886 -28.933 1.00 136.43 405 VAL A CA 1
ATOM 2215 C C . VAL A 1 405 ? -6.259 6.552 -29.612 1.00 138.90 405 VAL A C 1
ATOM 2216 O O . VAL A 1 405 ? -5.211 6.351 -30.232 1.00 142.58 405 VAL A O 1
ATOM 2220 N N . GLY A 1 406 ? -7.220 5.640 -29.518 1.00 138.34 406 GLY A N 1
ATOM 2221 C CA . GLY A 1 406 ? -7.032 4.309 -30.064 1.00 140.63 406 GLY A CA 1
ATOM 2222 C C . GLY A 1 406 ? -6.553 3.314 -29.027 1.00 137.54 406 GLY A C 1
ATOM 2223 O O . GLY A 1 406 ? -7.277 2.372 -28.695 1.00 142.45 406 GLY A O 1
ATOM 2224 N N . ALA A 1 407 ? -5.341 3.508 -28.509 1.00 128.45 407 ALA A N 1
ATOM 2225 C CA . ALA A 1 407 ? -4.813 2.605 -27.495 1.00 117.80 407 ALA A CA 1
ATOM 2226 C C . ALA A 1 407 ? -5.594 2.762 -26.196 1.00 107.49 407 ALA A C 1
ATOM 2227 O O . ALA A 1 407 ? -5.901 3.878 -25.768 1.00 109.32 407 ALA A O 1
ATOM 2229 N N . ASN A 1 408 ? -5.910 1.636 -25.562 1.00 97.25 408 ASN A N 1
ATOM 2230 C CA . ASN A 1 408 ? -6.743 1.627 -24.370 1.00 87.88 408 ASN A CA 1
ATOM 2231 C C . ASN A 1 408 ? -5.893 1.522 -23.108 1.00 81.47 408 ASN A C 1
ATOM 2232 O O . ASN A 1 408 ? -4.824 0.909 -23.108 1.00 80.33 408 ASN A O 1
ATOM 2237 N N . LEU A 1 409 ? -6.381 2.134 -22.027 1.00 76.31 409 LEU A N 1
ATOM 2238 C CA . LEU A 1 409 ? -5.668 2.185 -20.753 1.00 70.56 409 LEU A CA 1
ATOM 2239 C C . LEU A 1 409 ? -6.579 1.646 -19.660 1.00 68.48 409 LEU A C 1
ATOM 2240 O O . LEU A 1 409 ? -7.650 2.209 -19.413 1.00 68.69 409 LEU A O 1
ATOM 2245 N N . TYR A 1 410 ? -6.148 0.571 -18.993 1.00 67.45 410 TYR A N 1
ATOM 2246 C CA . TYR A 1 410 ? -7.026 -0.174 -18.101 1.00 66.96 410 TYR A CA 1
ATOM 2247 C C . TYR A 1 410 ? -6.649 -0.117 -16.626 1.00 61.79 410 TYR A C 1
ATOM 2248 O O . TYR A 1 410 ? -7.534 -0.292 -15.782 1.00 62.54 410 TYR A O 1
ATOM 2257 N N . LYS A 1 411 ? -5.382 0.119 -16.288 1.00 57.53 411 LYS A N 1
ATOM 2258 C CA . LYS A 1 411 ? -4.940 -0.126 -14.921 1.00 53.78 411 LYS A CA 1
ATOM 2259 C C . LYS A 1 411 ? -3.737 0.748 -14.594 1.00 47.89 411 LYS A C 1
ATOM 2260 O O . LYS A 1 411 ? -2.812 0.868 -15.401 1.00 46.82 411 LYS A O 1
ATOM 2266 N N . ILE A 1 412 ? -3.753 1.342 -13.401 1.00 45.08 412 ILE A N 1
ATOM 2267 C CA . ILE A 1 412 ? -2.634 2.119 -12.880 1.00 44.79 412 ILE A CA 1
ATOM 2268 C C . ILE A 1 412 ? -2.194 1.517 -11.552 1.00 46.79 412 ILE A C 1
ATOM 2269 O O . ILE A 1 412 ? -3.027 1.155 -10.714 1.00 46.31 412 ILE A O 1
ATOM 2274 N N . LYS A 1 413 ? -0.877 1.424 -11.361 1.00 49.84 413 LYS A N 1
ATOM 2275 C CA . LYS A 1 413 ? -0.284 0.806 -10.178 1.00 42.91 413 LYS A CA 1
ATOM 2276 C C . LYS A 1 413 ? 0.986 1.540 -9.785 1.00 51.46 413 LYS A C 1
ATOM 2277 O O . LYS A 1 413 ? 1.909 1.661 -10.594 1.00 53.57 413 LYS A O 1
ATOM 2283 N N . PHE A 1 414 ? 1.030 2.031 -8.552 1.00 54.31 414 PHE A N 1
ATOM 2284 C CA . PHE A 1 414 ? 2.232 2.636 -8.003 1.00 59.35 414 PHE A CA 1
ATOM 2285 C C . PHE A 1 414 ? 2.936 1.668 -7.061 1.00 65.05 414 PHE A C 1
ATOM 2286 O O . PHE A 1 414 ? 2.312 0.788 -6.464 1.00 68.12 414 PHE A O 1
ATOM 2294 N N . PHE A 1 415 ? 4.250 1.849 -6.934 1.00 65.26 415 PHE A N 1
ATOM 2295 C CA . PHE A 1 415 ? 5.078 1.175 -5.930 1.00 67.89 415 PHE A CA 1
ATOM 2296 C C . PHE A 1 415 ? 5.848 2.284 -5.227 1.00 68.91 415 PHE A C 1
ATOM 2297 O O . PHE A 1 415 ? 6.970 2.617 -5.616 1.00 72.42 415 PHE A O 1
ATOM 2305 N N . GLY A 1 416 ? 5.246 2.841 -4.187 1.00 67.52 416 GLY A N 1
ATOM 2306 C CA . GLY A 1 416 ? 5.720 4.088 -3.631 1.00 66.31 416 GLY A CA 1
ATOM 2307 C C . GLY A 1 416 ? 5.351 5.231 -4.558 1.00 65.49 416 GLY A C 1
ATOM 2308 O O . GLY A 1 416 ? 4.760 5.048 -5.621 1.00 63.68 416 GLY A O 1
ATOM 2309 N N . SER A 1 417 ? 5.713 6.438 -4.139 1.00 66.81 417 SER A N 1
ATOM 2310 C CA . SER A 1 417 ? 5.347 7.623 -4.904 1.00 63.23 417 SER A CA 1
ATOM 2311 C C . SER A 1 417 ? 6.280 7.893 -6.078 1.00 63.38 417 SER A C 1
ATOM 2312 O O . SER A 1 417 ? 6.051 8.860 -6.814 1.00 61.79 417 SER A O 1
ATOM 2315 N N . GLN A 1 418 ? 7.316 7.076 -6.278 1.00 65.77 418 GLN A N 1
ATOM 2316 C CA . GLN A 1 418 ? 8.308 7.329 -7.314 1.00 69.28 418 GLN A CA 1
ATOM 2317 C C . GLN A 1 418 ? 8.443 6.202 -8.328 1.00 69.52 418 GLN A C 1
ATOM 2318 O O . GLN A 1 418 ? 9.286 6.297 -9.227 1.00 70.52 418 GLN A O 1
ATOM 2324 N N . ARG A 1 419 ? 7.654 5.138 -8.208 1.00 68.47 419 ARG A N 1
ATOM 2325 C CA . ARG A 1 419 ? 7.577 4.105 -9.230 1.00 66.13 419 ARG A CA 1
ATOM 2326 C C . ARG A 1 419 ? 6.115 3.929 -9.605 1.00 61.86 419 ARG A C 1
ATOM 2327 O O . ARG A 1 419 ? 5.262 3.775 -8.725 1.00 59.30 419 ARG A O 1
ATOM 2329 N N . GLY A 1 420 ? 5.827 3.954 -10.902 1.00 62.36 420 GLY A N 1
ATOM 2330 C CA . GLY A 1 420 ? 4.464 3.779 -11.360 1.00 57.34 420 GLY A CA 1
ATOM 2331 C C . GLY A 1 420 ? 4.428 3.241 -12.768 1.00 55.98 420 GLY A C 1
ATOM 2332 O O . GLY A 1 420 ? 5.358 3.444 -13.553 1.00 57.85 420 GLY A O 1
ATOM 2333 N N . PHE A 1 421 ? 3.338 2.550 -13.087 1.00 53.42 421 PHE A N 1
ATOM 2334 C CA . PHE A 1 421 ? 3.131 1.970 -14.402 1.00 53.47 421 PHE A CA 1
ATOM 2335 C C . PHE A 1 421 ? 1.657 2.087 -14.759 1.00 52.66 421 PHE A C 1
ATOM 2336 O O . PHE A 1 421 ? 0.793 2.192 -13.885 1.00 51.81 421 PHE A O 1
ATOM 2344 N N . VAL A 1 422 ? 1.378 2.078 -16.060 1.00 52.20 422 VAL A N 1
ATOM 2345 C CA . VAL A 1 422 ? 0.017 2.001 -16.572 1.00 47.86 422 VAL A CA 1
ATOM 2346 C C . VAL A 1 422 ? -0.026 0.889 -17.608 1.00 48.07 422 VAL A C 1
ATOM 2347 O O . VAL A 1 422 ? 0.820 0.841 -18.507 1.00 51.60 422 VAL A O 1
ATOM 2351 N N . LEU A 1 423 ? -1.009 0.003 -17.486 1.00 45.51 423 LEU A N 1
ATOM 2352 C CA . LEU A 1 423 ? -1.115 -1.168 -18.340 1.00 41.79 423 LEU A CA 1
ATOM 2353 C C . LEU A 1 423 ? -2.331 -1.018 -19.243 1.00 49.95 423 LEU A C 1
ATOM 2354 O O . LEU A 1 423 ? -3.407 -0.613 -18.790 1.00 49.89 423 LEU A O 1
ATOM 2359 N N . GLY A 1 424 ? -2.159 -1.343 -20.521 1.00 52.20 424 GLY A N 1
ATOM 2360 C CA . GLY A 1 424 ? -3.203 -1.142 -21.502 1.00 55.91 424 GLY A CA 1
ATOM 2361 C C . GLY A 1 424 ? -3.247 -2.273 -22.510 1.00 62.28 424 GLY A C 1
ATOM 2362 O O . GLY A 1 424 ? -2.466 -3.223 -22.445 1.00 62.67 424 GLY A O 1
ATOM 2363 N N . ALA A 1 425 ? -4.191 -2.152 -23.438 1.00 65.03 425 ALA A N 1
ATOM 2364 C CA . ALA A 1 425 ? -4.335 -3.121 -24.509 1.00 64.97 425 ALA A CA 1
ATOM 2365 C C . ALA A 1 425 ? -3.295 -2.870 -25.594 1.00 65.79 425 ALA A C 1
ATOM 2366 O O . ALA A 1 425 ? -2.673 -1.806 -25.661 1.00 64.47 425 ALA A O 1
ATOM 2368 N N . ASP A 1 426 ? -3.119 -3.876 -26.454 1.00 69.70 426 ASP A N 1
ATOM 2369 C CA . ASP A 1 426 ? -2.126 -3.849 -27.529 1.00 74.36 426 ASP A CA 1
ATOM 2370 C C . ASP A 1 426 ? -0.736 -3.558 -26.957 1.00 72.49 426 ASP A C 1
ATOM 2371 O O . ASP A 1 426 ? 0.047 -2.780 -27.499 1.00 73.95 426 ASP A O 1
ATOM 2376 N N . GLY A 1 427 ? -0.437 -4.169 -25.813 1.00 69.49 427 GLY A N 1
ATOM 2377 C CA . GLY A 1 427 ? 0.918 -4.112 -25.303 1.00 70.18 427 GLY A CA 1
ATOM 2378 C C . GLY A 1 427 ? 1.378 -2.721 -24.933 1.00 69.52 427 GLY A C 1
ATOM 2379 O O . GLY A 1 427 ? 2.566 -2.427 -25.038 1.00 70.45 427 GLY A O 1
ATOM 2380 N N . VAL A 1 428 ? 0.463 -1.836 -24.563 1.00 68.62 428 VAL A N 1
ATOM 2381 C CA . VAL A 1 428 ? 0.816 -0.465 -24.217 1.00 70.54 428 VAL A CA 1
ATOM 2382 C C . VAL A 1 428 ? 1.163 -0.421 -22.735 1.00 64.68 428 VAL A C 1
ATOM 2383 O O . VAL A 1 428 ? 0.329 -0.748 -21.883 1.00 58.76 428 VAL A O 1
ATOM 2387 N N . LEU A 1 429 ? 2.399 -0.024 -22.427 1.00 65.97 429 LEU A N 1
ATOM 2388 C CA . LEU A 1 429 ? 2.841 0.142 -21.050 1.00 64.61 429 LEU A CA 1
ATOM 2389 C C . LEU A 1 429 ? 3.547 1.479 -20.896 1.00 67.33 429 LEU A C 1
ATOM 2390 O O . LEU A 1 429 ? 4.480 1.789 -21.645 1.00 70.47 429 LEU A O 1
ATOM 2395 N N . LEU A 1 430 ? 3.110 2.254 -19.909 1.00 65.64 430 LEU A N 1
ATOM 2396 C CA . LEU A 1 430 ? 3.649 3.574 -19.625 1.00 65.74 430 LEU A CA 1
ATOM 2397 C C . LEU A 1 430 ? 4.309 3.550 -18.257 1.00 63.50 430 LEU A C 1
ATOM 2398 O O . LEU A 1 430 ? 3.765 2.982 -17.305 1.00 57.21 430 LEU A O 1
ATOM 2403 N N . LYS A 1 431 ? 5.478 4.168 -18.161 1.00 67.66 431 LYS A N 1
ATOM 2404 C CA . LYS A 1 431 ? 6.256 4.190 -16.934 1.00 54.06 431 LYS A CA 1
ATOM 2405 C C . LYS A 1 431 ? 6.247 5.602 -16.371 1.00 61.35 431 LYS A C 1
ATOM 2406 O O . LYS A 1 431 ? 6.325 6.580 -17.121 1.00 55.70 431 LYS A O 1
ATOM 2412 N N . PHE A 1 432 ? 6.144 5.705 -15.051 1.00 63.42 432 PHE A N 1
ATOM 2413 C CA . PHE A 1 432 ? 5.895 6.983 -14.408 1.00 64.14 432 PHE A CA 1
ATOM 2414 C C . PHE A 1 432 ? 7.204 7.730 -14.222 1.00 70.06 432 PHE A C 1
ATOM 2415 O O . PHE A 1 432 ? 8.226 7.147 -13.849 1.00 73.17 432 PHE A O 1
ATOM 2423 N N . HIS A 1 433 ? 7.161 9.028 -14.491 1.00 70.34 433 HIS A N 1
ATOM 2424 C CA . HIS A 1 433 ? 8.334 9.893 -14.399 1.00 74.17 433 HIS A CA 1
ATOM 2425 C C . HIS A 1 433 ? 8.090 11.013 -13.400 1.00 74.41 433 HIS A C 1
ATOM 2426 O O . HIS A 1 433 ? 7.488 12.045 -13.749 1.00 72.84 433 HIS A O 1
ATOM 2433 N N . PRO A 1 434 ? 8.526 10.851 -12.147 1.00 78.77 434 PRO A N 1
ATOM 2434 C CA . PRO A 1 434 ? 8.293 11.895 -11.137 1.00 83.83 434 PRO A CA 1
ATOM 2435 C C . PRO A 1 434 ? 8.976 13.220 -11.437 1.00 95.95 434 PRO A C 1
ATOM 2436 O O . PRO A 1 434 ? 8.647 14.210 -10.770 1.00 94.78 434 PRO A O 1
ATOM 2440 N N . GLU A 1 435 ? 9.940 13.273 -12.368 1.00 108.51 435 GLU A N 1
ATOM 2441 C CA . GLU A 1 435 ? 10.583 14.555 -12.661 1.00 121.04 435 GLU A CA 1
ATOM 2442 C C . GLU A 1 435 ? 9.576 15.652 -12.995 1.00 130.72 435 GLU A C 1
ATOM 2443 O O . GLU A 1 435 ? 9.837 16.832 -12.730 1.00 136.23 435 GLU A O 1
ATOM 2449 N N . ASN A 1 436 ? 8.403 15.285 -13.518 1.00 63.12 436 ASN A N 1
ATOM 2450 C CA . ASN A 1 436 ? 7.621 16.184 -14.359 1.00 71.58 436 ASN A CA 1
ATOM 2451 C C . ASN A 1 436 ? 6.248 16.548 -13.804 1.00 78.98 436 ASN A C 1
ATOM 2452 O O . ASN A 1 436 ? 5.475 17.218 -14.500 1.00 85.49 436 ASN A O 1
ATOM 2457 N N . VAL A 1 437 ? 5.919 16.141 -12.584 1.00 80.63 437 VAL A N 1
ATOM 2458 C CA . VAL A 1 437 ? 4.559 16.323 -12.094 1.00 85.13 437 VAL A CA 1
ATOM 2459 C C . VAL A 1 437 ? 4.321 17.754 -11.619 1.00 86.76 437 VAL A C 1
ATOM 2460 O O . VAL A 1 437 ? 4.917 18.207 -10.643 1.00 88.07 437 VAL A O 1
ATOM 2464 N N . ALA B 1 107 ? -7.829 22.915 20.628 1.00 77.14 107 ALA B N 1
ATOM 2465 C CA . ALA B 1 107 ? -7.026 21.965 21.393 1.00 76.65 107 ALA B CA 1
ATOM 2466 C C . ALA B 1 107 ? -7.081 20.577 20.759 1.00 74.91 107 ALA B C 1
ATOM 2467 O O . ALA B 1 107 ? -8.031 19.822 20.977 1.00 64.85 107 ALA B O 1
ATOM 2469 N N . ALA B 1 108 ? -6.041 20.238 19.992 1.00 73.34 108 ALA B N 1
ATOM 2470 C CA . ALA B 1 108 ? -6.098 19.100 19.083 1.00 73.25 108 ALA B CA 1
ATOM 2471 C C . ALA B 1 108 ? -5.807 17.777 19.774 1.00 71.19 108 ALA B C 1
ATOM 2472 O O . ALA B 1 108 ? -6.102 16.717 19.209 1.00 66.67 108 ALA B O 1
ATOM 2474 N N . TRP B 1 109 ? -5.233 17.813 20.971 1.00 72.64 109 TRP B N 1
ATOM 2475 C CA . TRP B 1 109 ? -5.178 16.660 21.850 1.00 66.74 109 TRP B CA 1
ATOM 2476 C C . TRP B 1 109 ? -5.900 17.005 23.145 1.00 66.31 109 TRP B C 1
ATOM 2477 O O . TRP B 1 109 ? -6.024 18.175 23.522 1.00 69.46 109 TRP B O 1
ATOM 2488 N N . LYS B 1 110 ? -6.368 15.963 23.827 1.00 62.97 110 LYS B N 1
ATOM 2489 C CA . LYS B 1 110 ? -7.101 16.116 25.074 1.00 65.44 110 LYS B CA 1
ATOM 2490 C C . LYS B 1 110 ? -6.922 14.860 25.904 1.00 62.74 110 LYS B C 1
ATOM 2491 O O . LYS B 1 110 ? -6.917 13.751 25.364 1.00 61.62 110 LYS B O 1
ATOM 2497 N N . GLN B 1 111 ? -6.820 15.035 27.218 1.00 63.54 111 GLN B N 1
ATOM 2498 C CA . GLN B 1 111 ? -6.456 13.941 28.101 1.00 62.12 111 GLN B CA 1
ATOM 2499 C C . GLN B 1 111 ? -7.700 13.155 28.483 1.00 62.31 111 GLN B C 1
ATOM 2500 O O . GLN B 1 111 ? -8.689 13.727 28.952 1.00 63.83 111 GLN B O 1
ATOM 2506 N N . VAL B 1 112 ? -7.651 11.840 28.279 1.00 60.63 112 VAL B N 1
ATOM 2507 C CA . VAL B 1 112 ? -8.615 10.920 28.850 1.00 61.44 112 VAL B CA 1
ATOM 2508 C C . VAL B 1 112 ? -8.112 10.552 30.254 1.00 67.84 112 VAL B C 1
ATOM 2509 O O . VAL B 1 112 ? -7.063 9.893 30.353 1.00 67.53 112 VAL B O 1
ATOM 2513 N N . PRO B 1 113 ? -8.792 10.957 31.314 1.00 72.53 113 PRO B N 1
ATOM 2514 C CA . PRO B 1 113 ? -8.365 10.496 32.636 1.00 77.67 113 PRO B CA 1
ATOM 2515 C C . PRO B 1 113 ? -8.738 9.035 32.799 1.00 82.53 113 PRO B C 1
ATOM 2516 O O . PRO B 1 113 ? -9.821 8.601 32.397 1.00 78.88 113 PRO B O 1
ATOM 2520 N N . LEU B 1 114 ? -7.837 8.278 33.402 1.00 92.58 114 LEU B N 1
ATOM 2521 C CA . LEU B 1 114 ? -8.057 6.865 33.649 1.00 101.66 114 LEU B CA 1
ATOM 2522 C C . LEU B 1 114 ? -7.446 6.535 35.001 1.00 113.82 114 LEU B C 1
ATOM 2523 O O . LEU B 1 114 ? -6.572 7.261 35.486 1.00 109.94 114 LEU B O 1
ATOM 2528 N N . PRO B 1 115 ? -7.868 5.436 35.622 1.00 133.81 115 PRO B N 1
ATOM 2529 C CA . PRO B 1 115 ? -7.429 5.129 37.001 1.00 137.64 115 PRO B CA 1
ATOM 2530 C C . PRO B 1 115 ? -6.148 4.305 37.093 1.00 136.21 115 PRO B C 1
ATOM 2531 O O . PRO B 1 115 ? -6.157 3.112 37.424 1.00 141.36 115 PRO B O 1
ATOM 2535 N N . THR B 1 116 ? -5.011 4.937 36.795 1.00 127.99 116 THR B N 1
ATOM 2536 C CA . THR B 1 116 ? -3.734 4.268 37.010 1.00 114.50 116 THR B CA 1
ATOM 2537 C C . THR B 1 116 ? -2.585 5.264 37.069 1.00 103.90 116 THR B C 1
ATOM 2538 O O . THR B 1 116 ? -2.653 6.360 36.506 1.00 112.48 116 THR B O 1
ATOM 2542 N N . GLU B 1 117 ? -1.533 4.855 37.774 1.00 81.92 117 GLU B N 1
ATOM 2543 C CA . GLU B 1 117 ? -0.259 5.554 37.808 1.00 78.22 117 GLU B CA 1
ATOM 2544 C C . GLU B 1 117 ? 0.811 4.845 36.983 1.00 75.08 117 GLU B C 1
ATOM 2545 O O . GLU B 1 117 ? 1.986 5.216 37.062 1.00 76.65 117 GLU B O 1
ATOM 2547 N N . SER B 1 118 ? 0.431 3.837 36.199 1.00 67.67 118 SER B N 1
ATOM 2548 C CA . SER B 1 118 ? 1.370 3.064 35.398 1.00 61.83 118 SER B CA 1
ATOM 2549 C C . SER B 1 118 ? 1.812 3.839 34.158 1.00 59.13 118 SER B C 1
ATOM 2550 O O . SER B 1 118 ? 1.183 4.816 33.741 1.00 48.47 118 SER B O 1
ATOM 2553 N N . VAL B 1 119 ? 2.919 3.389 33.571 1.00 56.33 119 VAL B N 1
ATOM 2554 C CA . VAL B 1 119 ? 3.465 3.997 32.362 1.00 53.91 119 VAL B CA 1
ATOM 2555 C C . VAL B 1 119 ? 2.877 3.259 31.166 1.00 52.51 119 VAL B C 1
ATOM 2556 O O . VAL B 1 119 ? 2.996 2.034 31.063 1.00 52.69 119 VAL B O 1
ATOM 2560 N N . LEU B 1 120 ? 2.250 4.003 30.258 1.00 50.49 120 LEU B N 1
ATOM 2561 C CA . LEU B 1 120 ? 1.552 3.396 29.132 1.00 47.75 120 LEU B CA 1
ATOM 2562 C C . LEU B 1 120 ? 2.546 3.011 28.044 1.00 50.04 120 LEU B C 1
ATOM 2563 O O . LEU B 1 120 ? 3.394 3.819 27.650 1.00 52.32 120 LEU B O 1
ATOM 2568 N N . PHE B 1 121 ? 2.440 1.778 27.549 1.00 50.51 121 PHE B N 1
ATOM 2569 C CA . PHE B 1 121 ? 3.405 1.275 26.582 1.00 50.88 121 PHE B CA 1
ATOM 2570 C C . PHE B 1 121 ? 2.832 0.989 25.203 1.00 50.16 121 PHE B C 1
ATOM 2571 O O . PHE B 1 121 ? 3.551 1.152 24.216 1.00 49.77 121 PHE B O 1
ATOM 2579 N N . ASP B 1 122 ? 1.573 0.572 25.095 1.00 52.14 122 ASP B N 1
ATOM 2580 C CA . ASP B 1 122 ? 1.018 0.322 23.773 1.00 52.35 122 ASP B CA 1
ATOM 2581 C C . ASP B 1 122 ? -0.501 0.314 23.827 1.00 50.16 122 ASP B C 1
ATOM 2582 O O . ASP B 1 122 ? -1.110 0.095 24.878 1.00 51.37 122 ASP B O 1
ATOM 2587 N N . ILE B 1 123 ? -1.097 0.547 22.662 1.00 48.09 123 ILE B N 1
ATOM 2588 C CA . ILE B 1 123 ? -2.543 0.542 22.482 1.00 45.17 123 ILE B CA 1
ATOM 2589 C C . ILE B 1 123 ? -2.844 0.027 21.081 1.00 42.94 123 ILE B C 1
ATOM 2590 O O . ILE B 1 123 ? -2.137 0.350 20.123 1.00 42.19 123 ILE B O 1
ATOM 2595 N N . ASP B 1 124 ? -3.880 -0.799 20.966 1.00 41.80 124 ASP B N 1
ATOM 2596 C CA . ASP B 1 124 ? -4.323 -1.281 19.666 1.00 40.30 124 ASP B CA 1
ATOM 2597 C C . ASP B 1 124 ? -5.817 -1.555 19.733 1.00 36.79 124 ASP B C 1
ATOM 2598 O O . ASP B 1 124 ? -6.395 -1.697 20.813 1.00 33.93 124 ASP B O 1
ATOM 2603 N N . PHE B 1 125 ? -6.439 -1.631 18.561 1.00 38.69 125 PHE B N 1
ATOM 2604 C CA . PHE B 1 125 ? -7.886 -1.733 18.451 1.00 39.88 125 PHE B CA 1
ATOM 2605 C C . PHE B 1 125 ? -8.279 -2.955 17.638 1.00 39.07 125 PHE B C 1
ATOM 2606 O O . PHE B 1 125 ? -7.617 -3.303 16.656 1.00 34.72 125 PHE B O 1
ATOM 2614 N N . SER B 1 126 ? -9.353 -3.610 18.074 1.00 38.83 126 SER B N 1
ATOM 2615 C CA . SER B 1 126 ? -9.905 -4.732 17.332 1.00 39.82 126 SER B CA 1
ATOM 2616 C C . SER B 1 126 ? -10.238 -4.311 15.908 1.00 44.26 126 SER B C 1
ATOM 2617 O O . SER B 1 126 ? -10.700 -3.194 15.661 1.00 44.36 126 SER B O 1
ATOM 2620 N N . GLN B 1 127 ? -9.989 -5.218 14.963 1.00 46.20 127 GLN B N 1
ATOM 2621 C CA . GLN B 1 127 ? -10.284 -4.929 13.566 1.00 46.28 127 GLN B CA 1
ATOM 2622 C C . GLN B 1 127 ? -11.758 -5.132 13.242 1.00 50.56 127 GLN B C 1
ATOM 2623 O O . GLN B 1 127 ? -12.282 -4.480 12.333 1.00 50.39 127 GLN B O 1
ATOM 2629 N N . LYS B 1 128 ? -12.441 -6.017 13.973 1.00 58.69 128 LYS B N 1
ATOM 2630 C CA . LYS B 1 128 ? -13.846 -6.294 13.691 1.00 63.11 128 LYS B CA 1
ATOM 2631 C C . LYS B 1 128 ? -14.754 -5.214 14.264 1.00 64.75 128 LYS B C 1
ATOM 2632 O O . LYS B 1 128 ? -15.723 -4.802 13.615 1.00 67.52 128 LYS B O 1
ATOM 2638 N N . ASP B 1 129 ? -14.460 -4.747 15.473 1.00 56.96 129 ASP B N 1
ATOM 2639 C CA . ASP B 1 129 ? -15.105 -3.565 16.040 1.00 55.64 129 ASP B CA 1
ATOM 2640 C C . ASP B 1 129 ? -14.009 -2.549 16.315 1.00 53.29 129 ASP B C 1
ATOM 2641 O O . ASP B 1 129 ? -13.286 -2.669 17.322 1.00 50.26 129 ASP B O 1
ATOM 2646 N N . PRO B 1 130 ? -13.839 -1.533 15.464 1.00 50.13 130 PRO B N 1
ATOM 2647 C CA . PRO B 1 130 ? -12.742 -0.577 15.669 1.00 48.51 130 PRO B CA 1
ATOM 2648 C C . PRO B 1 130 ? -12.920 0.318 16.886 1.00 49.44 130 PRO B C 1
ATOM 2649 O O . PRO B 1 130 ? -12.033 1.133 17.163 1.00 40.84 130 PRO B O 1
ATOM 2653 N N . ASN B 1 131 ? -14.026 0.195 17.622 1.00 52.64 131 ASN B N 1
ATOM 2654 C CA . ASN B 1 131 ? -14.184 0.882 18.897 1.00 50.71 131 ASN B CA 1
ATOM 2655 C C . ASN B 1 131 ? -13.773 0.020 20.082 1.00 47.42 131 ASN B C 1
ATOM 2656 O O . ASN B 1 131 ? -13.617 0.546 21.189 1.00 46.00 131 ASN B O 1
ATOM 2661 N N . HIS B 1 132 ? -13.593 -1.280 19.875 1.00 45.12 132 HIS B N 1
ATOM 2662 C CA . HIS B 1 132 ? -13.132 -2.184 20.918 1.00 46.38 132 HIS B CA 1
ATOM 2663 C C . HIS B 1 132 ? -11.608 -2.222 20.871 1.00 45.52 132 HIS B C 1
ATOM 2664 O O . HIS B 1 132 ? -11.027 -2.638 19.863 1.00 46.53 132 HIS B O 1
ATOM 2671 N N . GLY B 1 133 ? -10.959 -1.787 21.952 1.00 43.83 133 GLY B N 1
ATOM 2672 C CA . GLY B 1 133 ? -9.513 -1.698 21.952 1.00 40.81 133 GLY B CA 1
ATOM 2673 C C . GLY B 1 133 ? -8.928 -1.925 23.328 1.00 41.75 133 GLY B C 1
ATOM 2674 O O . GLY B 1 133 ? -9.634 -1.937 24.340 1.00 43.14 133 GLY B O 1
ATOM 2675 N N . TRP B 1 134 ? -7.607 -2.098 23.351 1.00 39.99 134 TRP B N 1
ATOM 2676 C CA . TRP B 1 134 ? -6.894 -2.498 24.552 1.00 40.52 134 TRP B CA 1
ATOM 2677 C C . TRP B 1 134 ? -5.683 -1.606 24.780 1.00 41.80 134 TRP B C 1
ATOM 2678 O O . TRP B 1 134 ? -5.098 -1.066 23.837 1.00 40.60 134 TRP B O 1
ATOM 2689 N N . LEU B 1 135 ? -5.310 -1.469 26.051 1.00 42.82 135 LEU B N 1
ATOM 2690 C CA . LEU B 1 135 ? -4.208 -0.613 26.460 1.00 41.83 135 LEU B CA 1
ATOM 2691 C C . LEU B 1 135 ? -3.405 -1.308 27.550 1.00 42.20 135 LEU B C 1
ATOM 2692 O O . LEU B 1 135 ? -3.980 -1.881 28.479 1.00 42.44 135 LEU B O 1
ATOM 2697 N N . VAL B 1 136 ? -2.076 -1.243 27.444 1.00 43.05 136 VAL B N 1
ATOM 2698 C CA . VAL B 1 136 ? -1.188 -2.012 28.308 1.00 44.71 136 VAL B CA 1
ATOM 2699 C C . VAL B 1 136 ? -0.094 -1.104 28.847 1.00 50.81 136 VAL B C 1
ATOM 2700 O O . VAL B 1 136 ? 0.304 -0.130 28.202 1.00 53.77 136 VAL B O 1
ATOM 2704 N N . GLY B 1 137 ? 0.414 -1.449 30.022 1.00 53.15 137 GLY B N 1
ATOM 2705 C CA . GLY B 1 137 ? 1.422 -0.641 30.665 1.00 56.33 137 GLY B CA 1
ATOM 2706 C C . GLY B 1 137 ? 2.230 -1.407 31.690 1.00 61.37 137 GLY B C 1
ATOM 2707 O O . GLY B 1 137 ? 2.312 -2.636 31.650 1.00 61.31 137 GLY B O 1
ATOM 2708 N N . THR B 1 138 ? 2.835 -0.651 32.605 1.00 70.23 138 THR B N 1
ATOM 2709 C CA . THR B 1 138 ? 3.663 -1.186 33.674 1.00 78.04 138 THR B CA 1
ATOM 2710 C C . THR B 1 138 ? 2.802 -1.747 34.806 1.00 79.23 138 THR B C 1
ATOM 2711 O O . THR B 1 138 ? 1.600 -1.488 34.905 1.00 76.57 138 THR B O 1
ATOM 2715 N N . ARG B 1 139 ? 3.455 -2.521 35.676 1.00 82.96 139 ARG B N 1
ATOM 2716 C CA . ARG B 1 139 ? 2.848 -3.103 36.879 1.00 85.20 139 ARG B CA 1
ATOM 2717 C C . ARG B 1 139 ? 1.558 -3.858 36.564 1.00 82.64 139 ARG B C 1
ATOM 2718 O O . ARG B 1 139 ? 0.594 -3.835 37.332 1.00 83.98 139 ARG B O 1
ATOM 2726 N N . GLY B 1 140 ? 1.546 -4.555 35.431 1.00 73.51 140 GLY B N 1
ATOM 2727 C CA . GLY B 1 140 ? 0.407 -5.387 35.109 1.00 69.89 140 GLY B CA 1
ATOM 2728 C C . GLY B 1 140 ? -0.809 -4.648 34.634 1.00 66.72 140 GLY B C 1
ATOM 2729 O O . GLY B 1 140 ? -1.921 -5.186 34.719 1.00 66.78 140 GLY B O 1
ATOM 2730 N N . LEU B 1 141 ? -0.637 -3.437 34.122 1.00 59.92 141 LEU B N 1
ATOM 2731 C CA . LEU B 1 141 ? -1.781 -2.637 33.714 1.00 54.88 141 LEU B CA 1
ATOM 2732 C C . LEU B 1 141 ? -2.330 -3.151 32.395 1.00 52.98 141 LEU B C 1
ATOM 2733 O O . LEU B 1 141 ? -1.595 -3.274 31.412 1.00 53.29 141 LEU B O 1
ATOM 2738 N N . VAL B 1 142 ? -3.629 -3.422 32.366 1.00 50.88 142 VAL B N 1
ATOM 2739 C CA . VAL B 1 142 ? -4.348 -3.778 31.150 1.00 47.03 142 VAL B CA 1
ATOM 2740 C C . VAL B 1 142 ? -5.706 -3.086 31.216 1.00 47.06 142 VAL B C 1
ATOM 2741 O O . VAL B 1 142 ? -6.462 -3.280 32.177 1.00 49.72 142 VAL B O 1
ATOM 2745 N N . LEU B 1 143 ? -6.015 -2.264 30.214 1.00 46.85 143 LEU B N 1
ATOM 2746 C CA . LEU B 1 143 ? -7.308 -1.597 30.182 1.00 49.17 143 LEU B CA 1
ATOM 2747 C C . LEU B 1 143 ? -8.026 -1.866 28.870 1.00 46.72 143 LEU B C 1
ATOM 2748 O O . LEU B 1 143 ? -7.405 -1.966 27.806 1.00 36.83 143 LEU B O 1
ATOM 2753 N N . GLU B 1 144 ? -9.344 -1.978 28.969 1.00 46.28 144 GLU B N 1
ATOM 2754 C CA . GLU B 1 144 ? -10.222 -2.284 27.853 1.00 45.18 144 GLU B CA 1
ATOM 2755 C C . GLU B 1 144 ? -11.115 -1.084 27.574 1.00 46.25 144 GLU B C 1
ATOM 2756 O O . GLU B 1 144 ? -11.561 -0.402 28.503 1.00 46.26 144 GLU B O 1
ATOM 2762 N N . THR B 1 145 ? -11.367 -0.821 26.297 1.00 46.33 145 THR B N 1
ATOM 2763 C CA . THR B 1 145 ? -12.311 0.208 25.894 1.00 49.02 145 THR B CA 1
ATOM 2764 C C . THR B 1 145 ? -13.275 -0.385 24.879 1.00 55.40 145 THR B C 1
ATOM 2765 O O . THR B 1 145 ? -12.906 -1.247 24.076 1.00 40.10 145 THR B O 1
ATOM 2769 N N . ARG B 1 146 ? -14.527 0.075 24.935 1.00 54.45 146 ARG B N 1
ATOM 2770 C CA . ARG B 1 146 ? -15.512 -0.290 23.928 1.00 54.92 146 ARG B CA 1
ATOM 2771 C C . ARG B 1 146 ? -16.193 0.932 23.327 1.00 56.31 146 ARG B C 1
ATOM 2772 O O . ARG B 1 146 ? -17.163 0.779 22.575 1.00 57.64 146 ARG B O 1
ATOM 2780 N N . ASP B 1 147 ? -15.697 2.135 23.617 1.00 60.82 147 ASP B N 1
ATOM 2781 C CA . ASP B 1 147 ? -16.214 3.365 23.030 1.00 62.25 147 ASP B CA 1
ATOM 2782 C C . ASP B 1 147 ? -15.140 4.123 22.258 1.00 59.15 147 ASP B C 1
ATOM 2783 O O . ASP B 1 147 ? -15.251 5.340 22.080 1.00 60.69 147 ASP B O 1
ATOM 2788 N N . GLY B 1 148 ? -14.105 3.430 21.794 1.00 55.78 148 GLY B N 1
ATOM 2789 C CA . GLY B 1 148 ? -13.054 4.077 21.035 1.00 54.50 148 GLY B CA 1
ATOM 2790 C C . GLY B 1 148 ? -12.070 4.888 21.848 1.00 53.71 148 GLY B C 1
ATOM 2791 O O . GLY B 1 148 ? -11.558 5.900 21.358 1.00 55.15 148 GLY B O 1
ATOM 2792 N N . GLY B 1 149 ? -11.778 4.465 23.076 1.00 50.66 149 GLY B N 1
ATOM 2793 C CA . GLY B 1 149 ? -10.776 5.126 23.889 1.00 47.18 149 GLY B CA 1
ATOM 2794 C C . GLY B 1 149 ? -11.219 6.333 24.687 1.00 48.82 149 GLY B C 1
ATOM 2795 O O . GLY B 1 149 ? -10.364 7.086 25.162 1.00 48.58 149 GLY B O 1
ATOM 2796 N N . GLU B 1 150 ? -12.525 6.554 24.852 1.00 51.45 150 GLU B N 1
ATOM 2797 C CA . GLU B 1 150 ? -12.987 7.615 25.745 1.00 56.50 150 GLU B CA 1
ATOM 2798 C C . GLU B 1 150 ? -13.193 7.139 27.174 1.00 55.54 150 GLU B C 1
ATOM 2799 O O . GLU B 1 150 ? -12.981 7.914 28.112 1.00 54.96 150 GLU B O 1
ATOM 2805 N N . THR B 1 151 ? -13.607 5.891 27.367 1.00 55.03 151 THR B N 1
ATOM 2806 C CA . THR B 1 151 ? -13.729 5.307 28.694 1.00 55.15 151 THR B CA 1
ATOM 2807 C C . THR B 1 151 ? -12.952 4.000 28.721 1.00 50.38 151 THR B C 1
ATOM 2808 O O . THR B 1 151 ? -12.867 3.290 27.716 1.00 47.26 151 THR B O 1
ATOM 2812 N N . TRP B 1 152 ? -12.385 3.689 29.882 1.00 50.63 152 TRP B N 1
ATOM 2813 C CA . TRP B 1 152 ? -11.547 2.513 30.040 1.00 48.96 152 TRP B CA 1
ATOM 2814 C C . TRP B 1 152 ? -11.978 1.754 31.287 1.00 53.63 152 TRP B C 1
ATOM 2815 O O . TRP B 1 152 ? -12.486 2.339 32.247 1.00 55.86 152 TRP B O 1
ATOM 2826 N N . GLU B 1 153 ? -11.764 0.443 31.268 1.00 55.13 153 GLU B N 1
ATOM 2827 C CA . GLU B 1 153 ? -12.112 -0.378 32.418 1.00 58.57 153 GLU B CA 1
ATOM 2828 C C . GLU B 1 153 ? -10.999 -1.377 32.691 1.00 54.33 153 GLU B C 1
ATOM 2829 O O . GLU B 1 153 ? -10.588 -2.113 31.785 1.00 51.31 153 GLU B O 1
ATOM 2835 N N . PRO B 1 154 ? -10.472 -1.414 33.915 1.00 56.44 154 PRO B N 1
ATOM 2836 C CA . PRO B 1 154 ? -9.367 -2.329 34.216 1.00 56.65 154 PRO B CA 1
ATOM 2837 C C . PRO B 1 154 ? -9.790 -3.776 34.022 1.00 57.10 154 PRO B C 1
ATOM 2838 O O . PRO B 1 154 ? -10.969 -4.122 34.132 1.00 56.76 154 PRO B O 1
ATOM 2842 N N . ARG B 1 155 ? -8.811 -4.633 33.745 1.00 57.16 155 ARG B N 1
ATOM 2843 C CA . ARG B 1 155 ? -9.134 -6.029 33.495 1.00 60.76 155 ARG B CA 1
ATOM 2844 C C . ARG B 1 155 ? -7.892 -6.882 33.719 1.00 60.70 155 ARG B C 1
ATOM 2845 O O . ARG B 1 155 ? -6.765 -6.378 33.748 1.00 57.40 155 ARG B O 1
ATOM 2853 N N . ALA B 1 156 ? -8.116 -8.189 33.865 1.00 65.10 156 ALA B N 1
ATOM 2854 C CA . ALA B 1 156 ? -7.064 -9.148 34.166 1.00 69.66 156 ALA B CA 1
ATOM 2855 C C . ALA B 1 156 ? -7.168 -10.344 33.228 1.00 72.02 156 ALA B C 1
ATOM 2856 O O . ALA B 1 156 ? -8.221 -10.620 32.650 1.00 73.91 156 ALA B O 1
ATOM 2858 N N . PHE B 1 157 ? -6.048 -11.053 33.080 1.00 72.61 157 PHE B N 1
ATOM 2859 C CA . PHE B 1 157 ? -5.939 -12.170 32.148 1.00 75.40 157 PHE B CA 1
ATOM 2860 C C . PHE B 1 157 ? -6.409 -13.495 32.739 1.00 83.55 157 PHE B C 1
ATOM 2861 O O . PHE B 1 157 ? -7.094 -14.266 32.057 1.00 84.70 157 PHE B O 1
ATOM 2869 N N . GLU B 1 158 ? -6.018 -13.784 33.978 1.00 91.16 158 GLU B N 1
ATOM 2870 C CA . GLU B 1 158 ? -6.357 -14.966 34.767 1.00 101.68 158 GLU B CA 1
ATOM 2871 C C . GLU B 1 158 ? -5.563 -16.215 34.394 1.00 106.69 158 GLU B C 1
ATOM 2872 O O . GLU B 1 158 ? -5.783 -17.266 35.014 1.00 111.40 158 GLU B O 1
ATOM 2878 N N . ASP B 1 159 ? -4.656 -16.154 33.424 1.00 107.39 159 ASP B N 1
ATOM 2879 C CA . ASP B 1 159 ? -3.791 -17.289 33.135 1.00 110.31 159 ASP B CA 1
ATOM 2880 C C . ASP B 1 159 ? -2.462 -17.192 33.865 1.00 113.62 159 ASP B C 1
ATOM 2881 O O . ASP B 1 159 ? -1.638 -18.106 33.756 1.00 114.18 159 ASP B O 1
ATOM 2886 N N . VAL B 1 160 ? -2.236 -16.100 34.592 1.00 116.50 160 VAL B N 1
ATOM 2887 C CA . VAL B 1 160 ? -1.179 -16.015 35.594 1.00 120.43 160 VAL B CA 1
ATOM 2888 C C . VAL B 1 160 ? -1.772 -16.127 36.995 1.00 125.22 160 VAL B C 1
ATOM 2889 O O . VAL B 1 160 ? -1.391 -17.003 37.773 1.00 129.02 160 VAL B O 1
ATOM 2893 N N . GLU B 1 161 ? -2.708 -15.238 37.333 1.00 126.29 161 GLU B N 1
ATOM 2894 C CA . GLU B 1 161 ? -3.634 -15.393 38.456 1.00 130.80 161 GLU B CA 1
ATOM 2895 C C . GLU B 1 161 ? -2.926 -15.575 39.796 1.00 136.82 161 GLU B C 1
ATOM 2896 O O . GLU B 1 161 ? -3.516 -16.089 40.752 1.00 142.48 161 GLU B O 1
ATOM 2902 N N . ARG B 1 162 ? -1.666 -15.159 39.896 1.00 135.44 162 ARG B N 1
ATOM 2903 C CA . ARG B 1 162 ? -0.938 -15.191 41.157 1.00 137.63 162 ARG B CA 1
ATOM 2904 C C . ARG B 1 162 ? -0.703 -13.796 41.714 1.00 139.02 162 ARG B C 1
ATOM 2905 O O . ARG B 1 162 ? 0.038 -13.645 42.691 1.00 139.89 162 ARG B O 1
ATOM 2907 N N . GLU B 1 163 ? -1.297 -12.772 41.095 1.00 138.90 163 GLU B N 1
ATOM 2908 C CA . GLU B 1 163 ? -1.082 -11.370 41.439 1.00 141.56 163 GLU B CA 1
ATOM 2909 C C . GLU B 1 163 ? 0.364 -10.968 41.172 1.00 140.90 163 GLU B C 1
ATOM 2910 O O . GLU B 1 163 ? 0.742 -9.810 41.377 1.00 141.74 163 GLU B O 1
ATOM 2912 N N . GLU B 1 164 ? 1.178 -11.920 40.708 1.00 139.14 164 GLU B N 1
ATOM 2913 C CA . GLU B 1 164 ? 2.447 -11.595 40.078 1.00 136.12 164 GLU B CA 1
ATOM 2914 C C . GLU B 1 164 ? 2.240 -10.925 38.732 1.00 130.21 164 GLU B C 1
ATOM 2915 O O . GLU B 1 164 ? 3.209 -10.432 38.146 1.00 129.11 164 GLU B O 1
ATOM 2917 N N . GLU B 1 165 ? 1.003 -10.926 38.225 1.00 119.50 165 GLU B N 1
ATOM 2918 C CA . GLU B 1 165 ? 0.634 -10.042 37.127 1.00 109.04 165 GLU B CA 1
ATOM 2919 C C . GLU B 1 165 ? 1.053 -8.610 37.423 1.00 102.07 165 GLU B C 1
ATOM 2920 O O . GLU B 1 165 ? 1.450 -7.870 36.518 1.00 97.40 165 GLU B O 1
ATOM 2926 N N . LEU B 1 166 ? 0.977 -8.205 38.694 1.00 101.84 166 LEU B N 1
ATOM 2927 C CA . LEU B 1 166 ? 1.454 -6.886 39.095 1.00 99.83 166 LEU B CA 1
ATOM 2928 C C . LEU B 1 166 ? 2.952 -6.720 38.878 1.00 101.89 166 LEU B C 1
ATOM 2929 O O . LEU B 1 166 ? 3.445 -5.586 38.873 1.00 104.65 166 LEU B O 1
ATOM 2934 N N . ASN B 1 167 ? 3.687 -7.815 38.714 1.00 100.77 167 ASN B N 1
ATOM 2935 C CA . ASN B 1 167 ? 5.118 -7.751 38.460 1.00 97.81 167 ASN B CA 1
ATOM 2936 C C . ASN B 1 167 ? 5.460 -7.853 36.983 1.00 91.45 167 ASN B C 1
ATOM 2937 O O . ASN B 1 167 ? 6.641 -7.794 36.632 1.00 92.39 167 ASN B O 1
ATOM 2942 N N . TYR B 1 168 ? 4.470 -8.016 36.112 1.00 82.74 168 TYR B N 1
ATOM 2943 C CA . TYR B 1 168 ? 4.721 -8.002 34.681 1.00 75.98 168 TYR B CA 1
ATOM 2944 C C . TYR B 1 168 ? 4.522 -6.606 34.115 1.00 70.07 168 TYR B C 1
ATOM 2945 O O . TYR B 1 168 ? 3.630 -5.858 34.535 1.00 66.24 168 TYR B O 1
ATOM 2954 N N . ARG B 1 169 ? 5.375 -6.277 33.149 1.00 68.29 169 ARG B N 1
ATOM 2955 C CA . ARG B 1 169 ? 5.279 -5.079 32.327 1.00 65.75 169 ARG B CA 1
ATOM 2956 C C . ARG B 1 169 ? 4.907 -5.515 30.927 1.00 61.88 169 ARG B C 1
ATOM 2957 O O . ARG B 1 169 ? 5.623 -6.321 30.341 1.00 61.88 169 ARG B O 1
ATOM 2965 N N . PHE B 1 170 ? 3.786 -5.001 30.412 1.00 58.61 170 PHE B N 1
ATOM 2966 C CA . PHE B 1 170 ? 3.305 -5.454 29.120 1.00 53.99 170 PHE B CA 1
ATOM 2967 C C . PHE B 1 170 ? 3.795 -4.508 28.027 1.00 56.35 170 PHE B C 1
ATOM 2968 O O . PHE B 1 170 ? 3.485 -3.312 28.042 1.00 57.18 170 PHE B O 1
ATOM 2976 N N . SER B 1 171 ? 4.546 -5.056 27.069 1.00 58.54 171 SER B N 1
ATOM 2977 C CA . SER B 1 171 ? 5.290 -4.235 26.120 1.00 59.86 171 SER B CA 1
ATOM 2978 C C . SER B 1 171 ? 4.418 -3.763 24.958 1.00 56.55 171 SER B C 1
ATOM 2979 O O . SER B 1 171 ? 4.515 -2.604 24.536 1.00 54.90 171 SER B O 1
ATOM 2982 N N . ASN B 1 172 ? 3.561 -4.631 24.424 1.00 52.70 172 ASN B N 1
ATOM 2983 C CA . ASN B 1 172 ? 2.743 -4.248 23.282 1.00 50.26 172 ASN B CA 1
ATOM 2984 C C . ASN B 1 172 ? 1.555 -5.182 23.141 1.00 44.50 172 ASN B C 1
ATOM 2985 O O . ASN B 1 172 ? 1.504 -6.264 23.735 1.00 44.38 172 ASN B O 1
ATOM 2990 N N . VAL B 1 173 ? 0.619 -4.743 22.307 1.00 39.81 173 VAL B N 1
ATOM 2991 C CA . VAL B 1 173 ? -0.567 -5.506 21.950 1.00 38.18 173 VAL B CA 1
ATOM 2992 C C . VAL B 1 173 ? -0.815 -5.301 20.459 1.00 38.15 173 VAL B C 1
ATOM 2993 O O . VAL B 1 173 ? -0.638 -4.195 19.939 1.00 40.42 173 VAL B O 1
ATOM 2997 N N . SER B 1 174 ? -1.193 -6.368 19.754 1.00 33.89 174 SER B N 1
ATOM 2998 C CA . SER B 1 174 ? -1.407 -6.260 18.313 1.00 34.77 174 SER B CA 1
ATOM 2999 C C . SER B 1 174 ? -2.592 -7.120 17.899 1.00 37.02 174 SER B C 1
ATOM 3000 O O . SER B 1 174 ? -2.717 -8.268 18.335 1.00 37.22 174 SER B O 1
ATOM 3003 N N . PHE B 1 175 ? -3.443 -6.567 17.040 1.00 37.82 175 PHE B N 1
ATOM 3004 C CA . PHE B 1 175 ? -4.685 -7.192 16.607 1.00 37.32 175 PHE B CA 1
ATOM 3005 C C . PHE B 1 175 ? -4.597 -7.652 15.156 1.00 36.83 175 PHE B C 1
ATOM 3006 O O . PHE B 1 175 ? -4.005 -6.971 14.313 1.00 34.39 175 PHE B O 1
ATOM 3014 N N . SER B 1 176 ? -5.194 -8.808 14.870 1.00 35.67 176 SER B N 1
ATOM 3015 C CA . SER B 1 176 ? -5.526 -9.209 13.506 1.00 38.93 176 SER B CA 1
ATOM 3016 C C . SER B 1 176 ? -6.919 -9.813 13.541 1.00 40.59 176 SER B C 1
ATOM 3017 O O . SER B 1 176 ? -7.128 -10.855 14.171 1.00 38.44 176 SER B O 1
ATOM 3020 N N . GLY B 1 177 ? -7.862 -9.166 12.869 1.00 43.47 177 GLY B N 1
ATOM 3021 C CA . GLY B 1 177 ? -9.251 -9.556 13.026 1.00 46.95 177 GLY B CA 1
ATOM 3022 C C . GLY B 1 177 ? -9.714 -9.234 14.432 1.00 50.22 177 GLY B C 1
ATOM 3023 O O . GLY B 1 177 ? -9.574 -8.105 14.914 1.00 47.66 177 GLY B O 1
ATOM 3024 N N . ASP B 1 178 ? -10.274 -10.233 15.108 1.00 59.25 178 ASP B N 1
ATOM 3025 C CA . ASP B 1 178 ? -10.644 -10.110 16.511 1.00 61.59 178 ASP B CA 1
ATOM 3026 C C . ASP B 1 178 ? -9.669 -10.847 17.419 1.00 60.42 178 ASP B C 1
ATOM 3027 O O . ASP B 1 178 ? -9.938 -11.002 18.615 1.00 60.93 178 ASP B O 1
ATOM 3032 N N . GLU B 1 179 ? -8.546 -11.303 16.875 1.00 54.65 179 GLU B N 1
ATOM 3033 C CA . GLU B 1 179 ? -7.545 -12.056 17.616 1.00 52.07 179 GLU B CA 1
ATOM 3034 C C . GLU B 1 179 ? -6.388 -11.136 17.991 1.00 46.85 179 GLU B C 1
ATOM 3035 O O . GLU B 1 179 ? -5.863 -10.413 17.138 1.00 44.77 179 GLU B O 1
ATOM 3041 N N . ALA B 1 180 ? -6.000 -11.162 19.267 1.00 45.27 180 ALA B N 1
ATOM 3042 C CA . ALA B 1 180 ? -5.031 -10.222 19.812 1.00 43.62 180 ALA B CA 1
ATOM 3043 C C . ALA B 1 180 ? -3.881 -10.961 20.481 1.00 41.06 180 ALA B C 1
ATOM 3044 O O . ALA B 1 180 ? -4.047 -12.069 20.998 1.00 40.73 180 ALA B O 1
ATOM 3046 N N . TRP B 1 181 ? -2.711 -10.321 20.478 1.00 39.12 181 TRP B N 1
ATOM 3047 C CA . TRP B 1 181 ? -1.491 -10.889 21.036 1.00 38.94 181 TRP B CA 1
ATOM 3048 C C . TRP B 1 181 ? -0.836 -9.870 21.962 1.00 38.20 181 TRP B C 1
ATOM 3049 O O . TRP B 1 181 ? -0.752 -8.683 21.631 1.00 38.27 181 TRP B O 1
ATOM 3060 N N . VAL B 1 182 ? -0.372 -10.342 23.120 1.00 37.04 182 VAL B N 1
ATOM 3061 C CA . VAL B 1 182 ? 0.250 -9.506 24.140 1.00 36.80 182 VAL B CA 1
ATOM 3062 C C . VAL B 1 182 ? 1.551 -10.167 24.569 1.00 36.39 182 VAL B C 1
ATOM 3063 O O . VAL B 1 182 ? 1.624 -11.397 24.661 1.00 36.34 182 VAL B O 1
ATOM 3067 N N . ILE B 1 183 ? 2.582 -9.355 24.818 1.00 36.20 183 ILE B N 1
ATOM 3068 C CA . ILE B 1 183 ? 3.807 -9.834 25.442 1.00 40.08 183 ILE B CA 1
ATOM 3069 C C . ILE B 1 183 ? 4.214 -8.852 26.530 1.00 41.95 183 ILE B C 1
ATOM 3070 O O . ILE B 1 183 ? 3.675 -7.750 26.641 1.00 39.45 183 ILE B O 1
ATOM 3075 N N . GLY B 1 184 ? 5.181 -9.278 27.337 1.00 45.39 184 GLY B N 1
ATOM 3076 C CA . GLY B 1 184 ? 5.660 -8.452 28.424 1.00 47.44 184 GLY B CA 1
ATOM 3077 C C . GLY B 1 184 ? 6.965 -8.958 29.000 1.00 52.65 184 GLY B C 1
ATOM 3078 O O . GLY B 1 184 ? 7.601 -9.865 28.460 1.00 54.50 184 GLY B O 1
ATOM 3079 N N . LYS B 1 185 ? 7.350 -8.350 30.127 1.00 55.98 185 LYS B N 1
ATOM 3080 C CA . LYS B 1 185 ? 8.593 -8.636 30.826 1.00 59.26 185 LYS B CA 1
ATOM 3081 C C . LYS B 1 185 ? 8.374 -8.798 32.322 1.00 59.38 185 LYS B C 1
ATOM 3082 O O . LYS B 1 185 ? 7.745 -7.939 32.949 1.00 58.34 185 LYS B O 1
ATOM 3088 N N . PRO B 1 186 ? 8.926 -9.857 32.940 1.00 62.13 186 PRO B N 1
ATOM 3089 C CA . PRO B 1 186 ? 9.695 -10.987 32.393 1.00 64.34 186 PRO B CA 1
ATOM 3090 C C . PRO B 1 186 ? 8.919 -11.755 31.321 1.00 63.47 186 PRO B C 1
ATOM 3091 O O . PRO B 1 186 ? 7.690 -11.681 31.331 1.00 63.01 186 PRO B O 1
ATOM 3095 N N . PRO B 1 187 ? 9.626 -12.471 30.420 1.00 62.86 187 PRO B N 1
ATOM 3096 C CA . PRO B 1 187 ? 8.983 -12.975 29.195 1.00 58.38 187 PRO B CA 1
ATOM 3097 C C . PRO B 1 187 ? 7.647 -13.662 29.426 1.00 53.96 187 PRO B C 1
ATOM 3098 O O . PRO B 1 187 ? 7.530 -14.606 30.212 1.00 52.98 187 PRO B O 1
ATOM 3102 N N . VAL B 1 188 ? 6.625 -13.159 28.735 1.00 51.71 188 VAL B N 1
ATOM 3103 C CA . VAL B 1 188 ? 5.260 -13.657 28.843 1.00 51.20 188 VAL B CA 1
ATOM 3104 C C . VAL B 1 188 ? 4.558 -13.332 27.536 1.00 50.08 188 VAL B C 1
ATOM 3105 O O . VAL B 1 188 ? 4.833 -12.309 26.905 1.00 48.17 188 VAL B O 1
ATOM 3109 N N . MET B 1 189 ? 3.668 -14.223 27.112 1.00 49.98 189 MET B N 1
ATOM 3110 C CA . MET B 1 189 ? 2.861 -13.979 25.929 1.00 47.73 189 MET B CA 1
ATOM 3111 C C . MET B 1 189 ? 1.449 -14.481 26.176 1.00 47.34 189 MET B C 1
ATOM 3112 O O . MET B 1 189 ? 1.253 -15.566 26.731 1.00 46.11 189 MET B O 1
ATOM 3117 N N . LEU B 1 190 ? 0.468 -13.683 25.767 1.00 52.37 190 LEU B N 1
ATOM 3118 C CA . LEU B 1 190 ? -0.932 -14.047 25.895 1.00 52.12 190 LEU B CA 1
ATOM 3119 C C . LEU B 1 190 ? -1.651 -13.775 24.583 1.00 50.05 190 LEU B C 1
ATOM 3120 O O . LEU B 1 190 ? -1.312 -12.841 23.849 1.00 49.11 190 LEU B O 1
ATOM 3125 N N . ARG B 1 191 ? -2.652 -14.606 24.300 1.00 50.02 191 ARG B N 1
ATOM 3126 C CA . ARG B 1 191 ? -3.387 -14.565 23.045 1.00 50.19 191 ARG B CA 1
ATOM 3127 C C . ARG B 1 191 ? -4.874 -14.652 23.339 1.00 49.84 191 ARG B C 1
ATOM 3128 O O . ARG B 1 191 ? -5.294 -15.343 24.270 1.00 49.78 191 ARG B O 1
ATOM 3136 N N . SER B 1 192 ? -5.661 -13.943 22.542 1.00 51.07 192 SER B N 1
ATOM 3137 C CA . SER B 1 192 ? -7.109 -14.033 22.595 1.00 51.12 192 SER B CA 1
ATOM 3138 C C . SER B 1 192 ? -7.637 -14.151 21.176 1.00 50.52 192 SER B C 1
ATOM 3139 O O . SER B 1 192 ? -7.067 -13.585 20.242 1.00 49.96 192 SER B O 1
ATOM 3142 N N . THR B 1 193 ? -8.719 -14.910 21.016 1.00 56.93 193 THR B N 1
ATOM 3143 C CA . THR B 1 193 ? -9.344 -15.084 19.714 1.00 55.88 193 THR B CA 1
ATOM 3144 C C . THR B 1 193 ? -10.703 -14.410 19.603 1.00 58.67 193 THR B C 1
ATOM 3145 O O . THR B 1 193 ? -11.272 -14.382 18.505 1.00 64.40 193 THR B O 1
ATOM 3149 N N . ASP B 1 194 ? -11.228 -13.856 20.692 1.00 55.86 194 ASP B N 1
ATOM 3150 C CA . ASP B 1 194 ? -12.565 -13.270 20.727 1.00 56.60 194 ASP B CA 1
ATOM 3151 C C . ASP B 1 194 ? -12.514 -11.845 21.262 1.00 56.31 194 ASP B C 1
ATOM 3152 O O . ASP B 1 194 ? -13.294 -11.448 22.130 1.00 50.81 194 ASP B O 1
ATOM 3157 N N . GLY B 1 195 ? -11.577 -11.051 20.745 1.00 63.82 195 GLY B N 1
ATOM 3158 C CA . GLY B 1 195 ? -11.469 -9.654 21.107 1.00 71.27 195 GLY B CA 1
ATOM 3159 C C . GLY B 1 195 ? -10.981 -9.376 22.508 1.00 72.47 195 GLY B C 1
ATOM 3160 O O . GLY B 1 195 ? -10.743 -8.207 22.839 1.00 74.72 195 GLY B O 1
ATOM 3161 N N . GLY B 1 196 ? -10.828 -10.396 23.348 1.00 73.65 196 GLY B N 1
ATOM 3162 C CA . GLY B 1 196 ? -10.316 -10.193 24.686 1.00 72.29 196 GLY B CA 1
ATOM 3163 C C . GLY B 1 196 ? -11.190 -10.758 25.785 1.00 73.02 196 GLY B C 1
ATOM 3164 O O . GLY B 1 196 ? -10.824 -10.694 26.962 1.00 73.32 196 GLY B O 1
ATOM 3165 N N . LYS B 1 197 ? -12.354 -11.306 25.423 1.00 70.11 197 LYS B N 1
ATOM 3166 C CA . LYS B 1 197 ? -13.218 -11.900 26.438 1.00 67.90 197 LYS B CA 1
ATOM 3167 C C . LYS B 1 197 ? -12.536 -13.072 27.133 1.00 63.08 197 LYS B C 1
ATOM 3168 O O . LYS B 1 197 ? -12.804 -13.337 28.311 1.00 61.85 197 LYS B O 1
ATOM 3174 N N . ASN B 1 198 ? -11.651 -13.775 26.430 1.00 60.03 198 ASN B N 1
ATOM 3175 C CA . ASN B 1 198 ? -10.941 -14.916 26.991 1.00 57.95 198 ASN B CA 1
ATOM 3176 C C . ASN B 1 198 ? -9.492 -14.878 26.530 1.00 55.59 198 ASN B C 1
ATOM 3177 O O . ASN B 1 198 ? -9.222 -14.770 25.330 1.00 54.36 198 ASN B O 1
ATOM 3182 N N . TRP B 1 199 ? -8.568 -14.968 27.485 1.00 54.48 199 TRP B N 1
ATOM 3183 C CA . TRP B 1 199 ? -7.139 -14.918 27.222 1.00 53.29 199 TRP B CA 1
ATOM 3184 C C . TRP B 1 199 ? -6.491 -16.235 27.629 1.00 55.00 199 TRP B C 1
ATOM 3185 O O . TRP B 1 199 ? -7.062 -17.022 28.390 1.00 55.88 199 TRP B O 1
ATOM 3196 N N . SER B 1 200 ? -5.283 -16.471 27.116 1.00 56.11 200 SER B N 1
ATOM 3197 C CA . SER B 1 200 ? -4.573 -17.712 27.402 1.00 58.27 200 SER B CA 1
ATOM 3198 C C . SER B 1 200 ? -3.068 -17.505 27.310 1.00 59.47 200 SER B C 1
ATOM 3199 O O . SER B 1 200 ? -2.571 -16.922 26.343 1.00 58.82 200 SER B O 1
ATOM 3202 N N . ARG B 1 201 ? -2.356 -17.998 28.322 1.00 63.00 201 ARG B N 1
ATOM 3203 C CA . ARG B 1 201 ? -0.900 -17.941 28.356 1.00 64.82 201 ARG B CA 1
ATOM 3204 C C . ARG B 1 201 ? -0.313 -18.742 27.199 1.00 67.06 201 ARG B C 1
ATOM 3205 O O . ARG B 1 201 ? -0.851 -19.780 26.806 1.00 67.33 201 ARG B O 1
ATOM 3213 N N . ILE B 1 202 ? 0.797 -18.256 26.647 1.00 68.85 202 ILE B N 1
ATOM 3214 C CA . ILE B 1 202 ? 1.518 -18.949 25.584 1.00 71.39 202 ILE B CA 1
ATOM 3215 C C . ILE B 1 202 ? 2.939 -19.213 26.048 1.00 77.07 202 ILE B C 1
ATOM 3216 O O . ILE B 1 202 ? 3.630 -18.298 26.511 1.00 78.36 202 ILE B O 1
ATOM 3221 N N . LEU B 1 203 ? 3.374 -20.459 25.908 1.00 82.03 203 LEU B N 1
ATOM 3222 C CA . LEU B 1 203 ? 4.713 -20.854 26.310 1.00 87.50 203 LEU B CA 1
ATOM 3223 C C . LEU B 1 203 ? 5.727 -20.448 25.252 1.00 90.37 203 LEU B C 1
ATOM 3224 O O . LEU B 1 203 ? 5.537 -20.705 24.059 1.00 93.15 203 LEU B O 1
ATOM 3229 N N . LEU B 1 204 ? 6.805 -19.814 25.693 1.00 89.00 204 LEU B N 1
ATOM 3230 C CA . LEU B 1 204 ? 7.929 -19.486 24.832 1.00 88.94 204 LEU B CA 1
ATOM 3231 C C . LEU B 1 204 ? 9.035 -20.499 25.085 1.00 91.55 204 LEU B C 1
ATOM 3232 O O . LEU B 1 204 ? 9.400 -20.745 26.240 1.00 90.52 204 LEU B O 1
ATOM 3237 N N . SER B 1 205 ? 9.544 -21.096 24.011 1.00 95.05 205 SER B N 1
ATOM 3238 C CA . SER B 1 205 ? 10.567 -22.121 24.150 1.00 103.20 205 SER B C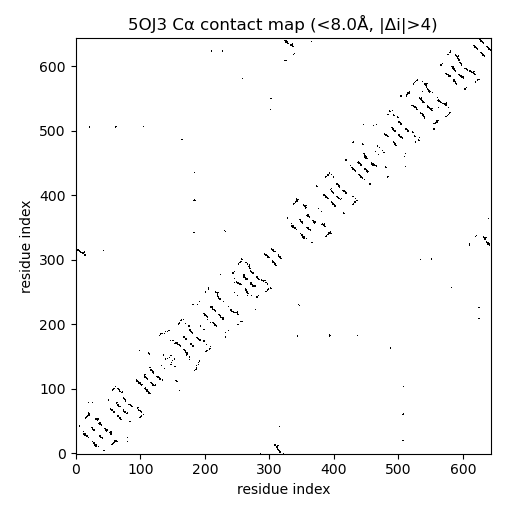A 1
ATOM 3239 C C . SER B 1 205 ? 11.750 -21.571 24.943 1.00 107.73 205 SER B C 1
ATOM 3240 O O . SER B 1 205 ? 12.137 -20.410 24.758 1.00 105.03 205 SER B O 1
ATOM 3243 N N . PRO B 1 206 ? 12.333 -22.363 25.846 1.00 115.92 206 PRO B N 1
ATOM 3244 C CA . PRO B 1 206 ? 13.426 -21.831 26.676 1.00 118.67 206 PRO B CA 1
ATOM 3245 C C . PRO B 1 206 ? 14.637 -21.426 25.862 1.00 122.81 206 PRO B C 1
ATOM 3246 O O . PRO B 1 206 ? 15.298 -20.432 26.186 1.00 120.33 206 PRO B O 1
ATOM 3250 N N . LYS B 1 207 ? 14.942 -22.169 24.803 1.00 126.04 207 LYS B N 1
ATOM 3251 C CA . LYS B 1 207 ? 16.053 -21.827 23.920 1.00 128.68 207 LYS B CA 1
ATOM 3252 C C . LYS B 1 207 ? 15.584 -20.985 22.738 1.00 123.46 207 LYS B C 1
ATOM 3253 O O . LYS B 1 207 ? 15.846 -21.285 21.573 1.00 125.53 207 LYS B O 1
ATOM 3259 N N . LEU B 1 208 ? 14.861 -19.914 23.053 1.00 117.72 208 LEU B N 1
ATOM 3260 C CA . LEU B 1 208 ? 14.637 -18.830 22.115 1.00 113.50 208 LEU B CA 1
ATOM 3261 C C . LEU B 1 208 ? 15.523 -17.672 22.529 1.00 113.35 208 LEU B C 1
ATOM 3262 O O . LEU B 1 208 ? 15.434 -17.227 23.684 1.00 112.52 208 LEU B O 1
ATOM 3267 N N . PRO B 1 209 ? 16.398 -17.176 21.655 1.00 116.46 209 PRO B N 1
ATOM 3268 C CA . PRO B 1 209 ? 17.365 -16.162 22.081 1.00 119.66 209 PRO B CA 1
ATOM 3269 C C . PRO B 1 209 ? 16.667 -14.930 22.621 1.00 113.30 209 PRO B C 1
ATOM 3270 O O . PRO B 1 209 ? 15.593 -14.548 22.153 1.00 83.29 209 PRO B O 1
ATOM 3274 N N . GLY B 1 210 ? 17.278 -14.332 23.637 1.00 115.73 210 GLY B N 1
ATOM 3275 C CA . GLY B 1 210 ? 16.811 -13.079 24.176 1.00 111.46 210 GLY B CA 1
ATOM 3276 C C . GLY B 1 210 ? 15.367 -13.130 24.629 1.00 108.95 210 GLY B C 1
ATOM 3277 O O . GLY B 1 210 ? 14.832 -14.169 25.040 1.00 111.16 210 GLY B O 1
ATOM 3278 N N . GLU B 1 211 ? 14.726 -11.972 24.549 1.00 103.63 211 GLU B N 1
ATOM 3279 C CA . GLU B 1 211 ? 13.464 -11.698 25.205 1.00 100.13 211 GLU B CA 1
ATOM 3280 C C . GLU B 1 211 ? 12.511 -11.001 24.245 1.00 95.46 211 GLU B C 1
ATOM 3281 O O . GLU B 1 211 ? 12.943 -10.173 23.432 1.00 95.61 211 GLU B O 1
ATOM 3287 N N . PRO B 1 212 ? 11.213 -11.314 24.313 1.00 63.55 212 PRO B N 1
ATOM 3288 C CA . PRO B 1 212 ? 10.266 -10.735 23.352 1.00 57.53 212 PRO B CA 1
ATOM 3289 C C . PRO B 1 212 ? 10.221 -9.217 23.445 1.00 53.71 212 PRO B C 1
ATOM 3290 O O . PRO B 1 212 ? 10.171 -8.645 24.534 1.00 56.30 212 PRO B O 1
ATOM 3294 N N . LEU B 1 213 ? 10.230 -8.566 22.280 1.00 50.76 213 LEU B N 1
ATOM 3295 C CA . LEU B 1 213 ? 10.302 -7.110 22.215 1.00 49.24 213 LEU B CA 1
ATOM 3296 C C . LEU B 1 213 ? 9.187 -6.544 21.342 1.00 50.15 213 LEU B C 1
ATOM 3297 O O . LEU B 1 213 ? 8.715 -5.426 21.578 1.00 53.34 213 LEU B O 1
ATOM 3302 N N . LEU B 1 214 ? 8.754 -7.308 20.340 1.00 50.25 214 LEU B N 1
ATOM 3303 C CA . LEU B 1 214 ? 7.697 -6.857 19.444 1.00 52.01 214 LEU B CA 1
ATOM 3304 C C . LEU B 1 214 ? 6.932 -8.055 18.901 1.00 47.57 214 LEU B C 1
ATOM 3305 O O . LEU B 1 214 ? 7.535 -8.995 18.375 1.00 46.13 214 LEU B O 1
ATOM 3310 N N . VAL B 1 215 ? 5.610 -8.010 19.032 1.00 44.91 215 VAL B N 1
ATOM 3311 C CA . VAL B 1 215 ? 4.705 -8.989 18.449 1.00 45.53 215 VAL B CA 1
ATOM 3312 C C . VAL B 1 215 ? 3.884 -8.288 17.373 1.00 43.35 215 VAL B C 1
ATOM 3313 O O . VAL B 1 215 ? 3.602 -7.087 17.461 1.00 44.55 215 VAL B O 1
ATOM 3317 N N . THR B 1 216 ? 3.522 -9.036 16.334 1.00 39.86 216 THR B N 1
ATOM 3318 C CA . THR B 1 216 ? 2.762 -8.484 15.216 1.00 38.32 216 THR B CA 1
ATOM 3319 C C . THR B 1 216 ? 1.779 -9.534 14.726 1.00 38.27 216 THR B C 1
ATOM 3320 O O . THR B 1 216 ? 2.192 -10.578 14.211 1.00 37.96 216 THR B O 1
ATOM 3324 N N . ALA B 1 217 ? 0.488 -9.255 14.881 1.00 37.94 217 ALA B N 1
ATOM 3325 C CA . ALA B 1 217 ? -0.548 -10.168 14.421 1.00 36.06 217 ALA B CA 1
ATOM 3326 C C . ALA B 1 217 ? -0.694 -10.063 12.907 1.00 38.00 217 ALA B C 1
ATOM 3327 O O . ALA B 1 217 ? -0.902 -8.971 12.368 1.00 41.10 217 ALA B O 1
ATOM 3329 N N . LEU B 1 218 ? -0.588 -11.206 12.222 1.00 35.42 218 LEU B N 1
ATOM 3330 C CA . LEU B 1 218 ? -0.498 -11.241 10.768 1.00 36.69 218 LEU B CA 1
ATOM 3331 C C . LEU B 1 218 ? -1.746 -11.765 10.079 1.00 38.00 218 LEU B C 1
ATOM 3332 O O . LEU B 1 218 ? -1.962 -11.448 8.905 1.00 38.82 218 LEU B O 1
ATOM 3337 N N . GLY B 1 219 ? -2.557 -12.553 10.769 1.00 40.35 219 GLY B N 1
ATOM 3338 C CA . GLY B 1 219 ? -3.686 -13.226 10.176 1.00 42.62 219 GLY B CA 1
ATOM 3339 C C . GLY B 1 219 ? -4.187 -14.269 11.147 1.00 44.18 219 GLY B C 1
ATOM 3340 O O . GLY B 1 219 ? -3.750 -14.316 12.301 1.00 44.85 219 GLY B O 1
ATOM 3341 N N . PRO B 1 220 ? -5.101 -15.133 10.710 1.00 46.60 220 PRO B N 1
ATOM 3342 C CA . PRO B 1 220 ? -5.638 -16.140 11.635 1.00 45.98 220 PRO B CA 1
ATOM 3343 C C . PRO B 1 220 ? -4.555 -17.093 12.112 1.00 45.38 220 PRO B C 1
ATOM 3344 O O . PRO B 1 220 ? -4.012 -17.875 11.326 1.00 48.39 220 PRO B O 1
ATOM 3348 N N . ASN B 1 221 ? -4.224 -17.006 13.403 1.00 45.01 221 ASN B N 1
ATOM 3349 C CA . ASN B 1 221 ? -3.202 -17.801 14.083 1.00 47.91 221 ASN B CA 1
ATOM 3350 C C . ASN B 1 221 ? -1.783 -17.462 13.643 1.00 50.52 221 ASN B C 1
ATOM 3351 O O . ASN B 1 221 ? -0.841 -18.165 14.029 1.00 53.35 221 ASN B O 1
ATOM 3356 N N . CYS B 1 222 ? -1.595 -16.404 12.857 1.00 50.12 222 CYS B N 1
ATOM 3357 C CA . CYS B 1 222 ? -0.284 -16.020 12.353 1.00 49.21 222 CYS B CA 1
ATOM 3358 C C . CYS B 1 222 ? 0.220 -14.798 13.110 1.00 49.19 222 CYS B C 1
ATOM 3359 O O . CYS B 1 222 ? -0.532 -13.846 13.341 1.00 49.36 222 CYS B O 1
ATOM 3362 N N . ALA B 1 223 ? 1.494 -14.831 13.501 1.00 49.03 223 ALA B N 1
ATOM 3363 C CA . ALA B 1 223 ? 2.093 -13.716 14.222 1.00 46.61 223 ALA B CA 1
ATOM 3364 C C . ALA B 1 223 ? 3.608 -13.775 14.090 1.00 45.87 223 ALA B C 1
ATOM 3365 O O . ALA B 1 223 ? 4.196 -14.859 14.097 1.00 45.62 223 ALA B O 1
ATOM 3367 N N . GLU B 1 224 ? 4.227 -12.604 13.967 1.00 47.59 224 GLU B N 1
ATOM 3368 C CA . GLU B 1 224 ? 5.676 -12.471 13.971 1.00 49.63 224 GLU B CA 1
ATOM 3369 C C . GLU B 1 224 ? 6.143 -11.911 15.308 1.00 48.72 224 GLU B C 1
ATOM 3370 O O . GLU B 1 224 ? 5.463 -11.094 15.932 1.00 48.26 224 GLU B O 1
ATOM 3376 N N . MET B 1 225 ? 7.316 -12.363 15.745 1.00 45.91 225 MET B N 1
ATOM 3377 C CA . MET B 1 225 ? 7.905 -11.911 16.997 1.00 45.28 225 MET B CA 1
ATOM 3378 C C . MET B 1 225 ? 9.337 -11.470 16.751 1.00 45.72 225 MET B C 1
ATOM 3379 O O . MET B 1 225 ? 10.097 -12.166 16.070 1.00 46.10 225 MET B O 1
ATOM 3384 N N . VAL B 1 226 ? 9.697 -10.317 17.303 1.00 45.65 226 VAL B N 1
ATOM 3385 C CA . VAL B 1 226 ? 11.072 -9.839 17.304 1.00 45.04 226 VAL B CA 1
ATOM 3386 C C . VAL B 1 226 ? 11.582 -9.877 18.735 1.00 45.35 226 VAL B C 1
ATOM 3387 O O . VAL B 1 226 ? 10.832 -9.675 19.696 1.00 43.52 226 VAL B O 1
ATOM 3391 N N . THR B 1 227 ? 12.871 -10.149 18.869 1.00 47.81 227 THR B N 1
ATOM 3392 C CA . THR B 1 227 ? 13.534 -10.259 20.154 1.00 48.28 227 THR B CA 1
ATOM 3393 C C . THR B 1 227 ? 14.484 -9.080 20.339 1.00 51.50 227 THR B C 1
ATOM 3394 O O . THR B 1 227 ? 14.979 -8.509 19.363 1.00 53.46 227 THR B O 1
ATOM 3398 N N . SER B 1 228 ? 14.712 -8.698 21.602 1.00 53.07 228 SER B N 1
ATOM 3399 C CA . SER B 1 228 ? 15.770 -7.743 21.919 1.00 54.87 228 SER B CA 1
ATOM 3400 C C . SER B 1 228 ? 17.107 -8.152 21.317 1.00 55.85 228 SER B C 1
ATOM 3401 O O . SER B 1 228 ? 17.967 -7.294 21.088 1.00 57.57 228 SER B O 1
ATOM 3404 N N . SER B 1 229 ? 17.299 -9.442 21.063 1.00 55.78 229 SER B N 1
ATOM 3405 C CA . SER B 1 229 ? 18.476 -9.974 20.397 1.00 56.04 229 SER B CA 1
ATOM 3406 C C . SER B 1 229 ? 18.361 -9.964 18.876 1.00 53.85 229 SER B C 1
ATOM 3407 O O . SER B 1 229 ? 19.288 -10.419 18.198 1.00 55.88 229 SER B O 1
ATOM 3410 N N . GLY B 1 230 ? 17.248 -9.484 18.327 1.00 49.06 230 GLY B N 1
ATOM 3411 C CA . GLY B 1 230 ? 17.095 -9.354 16.892 1.00 47.91 230 GLY B CA 1
ATOM 3412 C C . GLY B 1 230 ? 16.598 -10.584 16.164 1.00 47.75 230 GLY B C 1
ATOM 3413 O O . GLY B 1 230 ? 16.504 -10.553 14.930 1.00 47.97 230 GLY B O 1
ATOM 3414 N N . ALA B 1 231 ? 16.281 -11.663 16.874 1.00 47.90 231 ALA B N 1
ATOM 3415 C CA . ALA B 1 231 ? 15.741 -12.851 16.232 1.00 47.25 231 ALA B CA 1
ATOM 3416 C C . ALA B 1 231 ? 14.282 -12.632 15.848 1.00 45.93 231 ALA B C 1
ATOM 3417 O O . ALA B 1 231 ? 13.550 -11.887 16.505 1.00 40.61 231 ALA B O 1
ATOM 3419 N N . ILE B 1 232 ? 13.865 -13.287 14.766 1.00 48.80 232 ILE B N 1
ATOM 3420 C CA . ILE B 1 232 ? 12.508 -13.167 14.247 1.00 49.22 232 ILE B CA 1
ATOM 3421 C C . ILE B 1 232 ? 11.922 -14.562 14.089 1.00 52.67 232 ILE B C 1
ATOM 3422 O O . ILE B 1 232 ? 12.517 -15.418 13.423 1.00 54.29 232 ILE B O 1
ATOM 3427 N N . TYR B 1 233 ? 10.759 -14.788 14.697 1.00 56.76 233 TYR B N 1
ATOM 3428 C CA . TYR B 1 233 ? 10.067 -16.068 14.644 1.00 58.99 233 TYR B CA 1
ATOM 3429 C C . TYR B 1 233 ? 8.648 -15.865 14.136 1.00 54.80 233 TYR B C 1
ATOM 3430 O O . TYR B 1 233 ? 7.996 -14.872 14.472 1.00 52.64 233 TYR B O 1
ATOM 3439 N N . VAL B 1 234 ? 8.176 -16.809 13.327 1.00 52.19 234 VAL B N 1
ATOM 3440 C CA . VAL B 1 234 ? 6.789 -16.853 12.883 1.00 50.30 234 VAL B CA 1
ATOM 3441 C C . VAL B 1 234 ? 6.113 -18.045 13.538 1.00 49.35 234 VAL B C 1
ATOM 3442 O O . VAL B 1 234 ? 6.599 -19.177 13.434 1.00 50.56 234 VAL B O 1
ATOM 3446 N N . THR B 1 235 ? 5.001 -17.792 14.213 1.00 48.77 235 THR B N 1
ATOM 3447 C CA . THR B 1 235 ? 4.053 -18.842 14.540 1.00 51.45 235 THR B CA 1
ATOM 3448 C C . THR B 1 235 ? 2.917 -18.791 13.529 1.00 54.49 235 THR B C 1
ATOM 3449 O O . THR B 1 235 ? 2.545 -17.717 13.046 1.00 55.47 235 THR B O 1
ATOM 3453 N N . GLU B 1 236 ? 2.407 -19.962 13.166 1.00 57.34 236 GLU B N 1
ATOM 3454 C CA . GLU B 1 236 ? 1.270 -20.048 12.267 1.00 60.54 236 GLU B CA 1
ATOM 3455 C C . GLU B 1 236 ? 0.179 -20.958 12.806 1.00 62.01 236 GLU B C 1
ATOM 3456 O O . GLU B 1 236 ? -0.869 -21.088 12.164 1.00 62.61 236 GLU B O 1
ATOM 3462 N N . ASN B 1 237 ? 0.389 -21.580 13.969 1.00 63.57 237 ASN B N 1
ATOM 3463 C CA . ASN B 1 237 ? -0.623 -22.394 14.630 1.00 66.14 237 ASN B CA 1
ATOM 3464 C C . ASN B 1 237 ? -1.059 -21.791 15.961 1.00 66.06 237 ASN B C 1
ATOM 3465 O O . ASN B 1 237 ? -1.700 -22.472 16.768 1.00 68.14 237 ASN B O 1
ATOM 3470 N N . GLY B 1 238 ? -0.713 -20.531 16.214 1.00 65.33 238 GLY B N 1
ATOM 3471 C CA . GLY B 1 238 ? -1.167 -19.846 17.407 1.00 64.87 238 GLY B CA 1
ATOM 3472 C C . GLY B 1 238 ? -0.235 -19.894 18.596 1.00 65.85 238 GLY B C 1
ATOM 3473 O O . GLY B 1 238 ? -0.687 -19.664 19.723 1.00 66.40 238 GLY B O 1
ATOM 3474 N N . GLY B 1 239 ? 1.050 -20.183 18.390 1.00 65.49 239 GLY B N 1
ATOM 3475 C CA . GLY B 1 239 ? 2.023 -20.152 19.465 1.00 64.74 239 GLY B CA 1
ATOM 3476 C C . GLY B 1 239 ? 2.615 -21.489 19.851 1.00 63.47 239 GLY B C 1
ATOM 3477 O O . GLY B 1 239 ? 3.474 -21.527 20.741 1.00 63.37 239 GLY B O 1
ATOM 3478 N N . ILE B 1 240 ? 2.192 -22.587 19.224 1.00 61.51 240 ILE B N 1
ATOM 3479 C CA . ILE B 1 240 ? 2.776 -23.887 19.541 1.00 62.08 240 ILE B CA 1
ATOM 3480 C C . ILE B 1 240 ? 4.164 -24.008 18.925 1.00 62.56 240 ILE B C 1
ATOM 3481 O O . ILE B 1 240 ? 5.131 -24.385 19.599 1.00 66.19 240 ILE B O 1
ATOM 3486 N N . ASN B 1 241 ? 4.286 -23.685 17.642 1.00 59.54 241 ASN B N 1
ATOM 3487 C CA . ASN B 1 241 ? 5.533 -23.832 16.909 1.00 60.04 241 ASN B CA 1
ATOM 3488 C C . ASN B 1 241 ? 5.972 -22.487 16.353 1.00 53.97 241 ASN B C 1
ATOM 3489 O O . ASN B 1 241 ? 5.145 -21.632 16.022 1.00 51.54 241 ASN B O 1
ATOM 3494 N N . TRP B 1 242 ? 7.288 -22.303 16.260 1.00 70.42 242 TRP B N 1
ATOM 3495 C CA . TRP B 1 242 ? 7.868 -21.044 15.794 1.00 67.84 242 TRP B CA 1
ATOM 3496 C C . TRP B 1 242 ? 9.080 -21.371 14.931 1.00 68.75 242 TRP B C 1
ATOM 3497 O O . TRP B 1 242 ? 10.144 -21.717 15.455 1.00 70.55 242 TRP B O 1
ATOM 3508 N N . LYS B 1 243 ? 8.925 -21.256 13.619 1.00 68.12 243 LYS B N 1
ATOM 3509 C CA . LYS B 1 243 ? 10.084 -21.279 12.746 1.00 67.44 243 LYS B CA 1
ATOM 3510 C C . LYS B 1 243 ? 10.701 -19.890 12.691 1.00 58.60 243 LYS B C 1
ATOM 3511 O O . LYS B 1 243 ? 9.997 -18.879 12.624 1.00 53.35 243 LYS B O 1
ATOM 3517 N N . ALA B 1 244 ? 12.026 -19.849 12.724 1.00 59.07 244 ALA B N 1
ATOM 3518 C CA . ALA B 1 244 ? 12.774 -18.602 12.727 1.00 55.96 244 ALA B CA 1
ATOM 3519 C C . ALA B 1 244 ? 13.032 -18.143 11.300 1.00 53.62 244 ALA B C 1
ATOM 3520 O O . ALA B 1 244 ? 13.495 -18.923 10.461 1.00 50.53 244 ALA B O 1
ATOM 3522 N N . LEU B 1 245 ? 12.722 -16.879 11.030 1.00 48.34 245 LEU B N 1
ATOM 3523 C CA . LEU B 1 245 ? 13.177 -16.234 9.809 1.00 48.39 245 LEU B CA 1
ATOM 3524 C C . LEU B 1 245 ? 14.583 -15.676 9.963 1.00 48.77 245 LEU B C 1
ATOM 3525 O O . LEU B 1 245 ? 15.318 -15.574 8.974 1.00 51.52 245 LEU B O 1
ATOM 3530 N N . VAL B 1 246 ? 14.958 -15.307 11.188 1.00 47.20 246 VAL B N 1
ATOM 3531 C CA . VAL B 1 246 ? 16.314 -14.901 11.537 1.00 48.83 246 VAL B CA 1
ATOM 3532 C C . VAL B 1 246 ? 16.669 -15.549 12.868 1.00 56.09 246 VAL B C 1
ATOM 3533 O O . VAL B 1 246 ? 16.284 -15.047 13.931 1.00 58.18 246 VAL B O 1
ATOM 3537 N N . ARG B 1 247 ? 17.402 -16.665 12.831 1.00 61.27 247 ARG B N 1
ATOM 3538 C CA . ARG B 1 247 ? 17.788 -17.293 14.092 1.00 66.24 247 ARG B CA 1
ATOM 3539 C C . ARG B 1 247 ? 19.045 -16.662 14.676 1.00 66.19 247 ARG B C 1
ATOM 3540 O O . ARG B 1 247 ? 19.165 -16.534 15.898 1.00 63.22 247 ARG B O 1
ATOM 3548 N N . GLU B 1 248 ? 19.982 -16.258 13.825 1.00 71.19 248 GLU B N 1
ATOM 3549 C CA . GLU B 1 248 ? 21.262 -15.767 14.312 1.00 75.70 248 GLU B CA 1
ATOM 3550 C C . GLU B 1 248 ? 21.067 -14.464 15.077 1.00 74.05 248 GLU B C 1
ATOM 3551 O O . GLU B 1 248 ? 20.328 -13.574 14.645 1.00 67.62 248 GLU B O 1
ATOM 3557 N N . THR B 1 249 ? 21.722 -14.377 16.237 1.00 80.41 249 THR B N 1
ATOM 3558 C CA . THR B 1 249 ? 21.668 -13.175 17.056 1.00 81.83 249 THR B CA 1
ATOM 3559 C C . THR B 1 249 ? 22.215 -11.981 16.283 1.00 87.19 249 THR B C 1
ATOM 3560 O O . THR B 1 249 ? 23.111 -12.113 15.445 1.00 88.56 249 THR B O 1
ATOM 3564 N N . ILE B 1 250 ? 21.651 -10.804 16.562 1.00 85.90 250 ILE B N 1
ATOM 3565 C CA . ILE B 1 250 ? 22.194 -9.581 15.978 1.00 84.86 250 ILE B CA 1
ATOM 3566 C C . ILE B 1 250 ? 23.643 -9.391 16.409 1.00 85.66 250 ILE B C 1
ATOM 3567 O O . ILE B 1 250 ? 24.472 -8.886 15.642 1.00 82.06 250 ILE B O 1
ATOM 3572 N N . ASP B 1 251 ? 23.978 -9.812 17.633 1.00 90.32 251 ASP B N 1
ATOM 3573 C CA . ASP B 1 251 ? 25.362 -9.733 18.085 1.00 95.96 251 ASP B CA 1
ATOM 3574 C C . ASP B 1 251 ? 26.256 -10.669 17.279 1.00 96.10 251 ASP B C 1
ATOM 3575 O O . ASP B 1 251 ? 27.407 -10.330 16.983 1.00 99.54 251 ASP B O 1
ATOM 3580 N N . ALA B 1 252 ? 25.744 -11.843 16.902 1.00 100.63 252 ALA B N 1
ATOM 3581 C CA . ALA B 1 252 ? 26.564 -12.782 16.146 1.00 105.68 252 ALA B CA 1
ATOM 3582 C C . ALA B 1 252 ? 26.860 -12.254 14.750 1.00 103.35 252 ALA B C 1
ATOM 3583 O O . ALA B 1 252 ? 28.026 -12.162 14.360 1.00 118.06 252 ALA B O 1
ATOM 3585 N N . THR B 1 253 ? 25.824 -11.875 13.990 1.00 84.42 253 THR B N 1
ATOM 3586 C CA . THR B 1 253 ? 26.055 -11.381 12.631 1.00 81.40 253 THR B CA 1
ATOM 3587 C C . THR B 1 253 ? 27.001 -10.190 12.615 1.00 79.22 253 THR B C 1
ATOM 3588 O O . THR B 1 253 ? 27.765 -10.019 11.659 1.00 79.13 253 THR B O 1
ATOM 3592 N N . LEU B 1 254 ? 26.968 -9.357 13.654 1.00 78.25 254 LEU B N 1
ATOM 3593 C CA . LEU B 1 254 ? 27.811 -8.168 13.655 1.00 80.01 254 LEU B CA 1
ATOM 3594 C C . LEU B 1 254 ? 29.247 -8.507 14.034 1.00 85.51 254 LEU B C 1
ATOM 3595 O O . LEU B 1 254 ? 30.188 -8.010 13.406 1.00 87.45 254 LEU B O 1
ATOM 3600 N N . ASN B 1 255 ? 29.436 -9.352 15.047 1.00 88.49 255 ASN B N 1
ATOM 3601 C CA . ASN B 1 255 ? 30.752 -9.893 15.361 1.00 93.21 255 ASN B CA 1
ATOM 3602 C C . ASN B 1 255 ? 31.134 -11.046 14.440 1.00 96.79 255 ASN B C 1
ATOM 3603 O O . ASN B 1 255 ? 32.104 -11.761 14.718 1.00 102.39 255 ASN B O 1
ATOM 3608 N N . ARG B 1 256 ? 30.373 -11.232 13.360 1.00 95.23 256 ARG B N 1
ATOM 3609 C CA . ARG B 1 256 ? 30.653 -12.177 12.287 1.00 93.20 256 ARG B CA 1
ATOM 3610 C C . ARG B 1 256 ? 31.092 -11.474 11.014 1.00 91.79 256 ARG B C 1
ATOM 3611 O O . ARG B 1 256 ? 32.103 -11.846 10.412 1.00 94.15 256 ARG B O 1
ATOM 3619 N N . THR B 1 257 ? 30.346 -10.453 10.591 1.00 88.67 257 THR B N 1
ATOM 3620 C CA . THR B 1 257 ? 30.478 -9.998 9.217 1.00 89.22 257 THR B CA 1
ATOM 3621 C C . THR B 1 257 ? 31.457 -8.843 9.037 1.00 93.28 257 THR B C 1
ATOM 3622 O O . THR B 1 257 ? 32.611 -9.066 8.659 1.00 98.63 257 THR B O 1
ATOM 3626 N N . ILE B 1 258 ? 31.053 -7.636 9.433 1.00 94.25 258 ILE B N 1
ATOM 3627 C CA . ILE B 1 258 ? 31.747 -6.399 9.072 1.00 100.66 258 ILE B CA 1
ATOM 3628 C C . ILE B 1 258 ? 31.207 -5.269 9.945 1.00 105.57 258 ILE B C 1
ATOM 3629 O O . ILE B 1 258 ? 30.004 -5.212 10.226 1.00 99.53 258 ILE B O 1
ATOM 3634 N N . SER B 1 259 ? 32.077 -4.346 10.351 1.00 118.39 259 SER B N 1
ATOM 3635 C CA . SER B 1 259 ? 31.649 -3.139 11.044 1.00 120.89 259 SER B CA 1
ATOM 3636 C C . SER B 1 259 ? 31.443 -1.989 10.053 1.00 123.88 259 SER B C 1
ATOM 3637 O O . SER B 1 259 ? 32.004 -1.967 8.955 1.00 127.82 259 SER B O 1
ATOM 3640 N N . SER B 1 260 ? 30.628 -1.020 10.465 1.00 116.83 260 SER B N 1
ATOM 3641 C CA . SER B 1 260 ? 30.201 0.065 9.577 1.00 109.68 260 SER B CA 1
ATOM 3642 C C . SER B 1 260 ? 31.359 0.936 9.095 1.00 108.78 260 SER B C 1
ATOM 3643 O O . SER B 1 260 ? 31.164 1.852 8.292 1.00 104.62 260 SER B O 1
ATOM 3646 N N . THR B 1 269 ? 29.093 -5.091 22.716 1.00 112.24 269 THR B N 1
ATOM 3647 C CA . THR B 1 269 ? 27.965 -5.314 21.820 1.00 107.37 269 THR B CA 1
ATOM 3648 C C . THR B 1 269 ? 26.684 -5.621 22.596 1.00 106.37 269 THR B C 1
ATOM 3649 O O . THR B 1 269 ? 26.617 -6.590 23.352 1.00 109.61 269 THR B O 1
ATOM 3653 N N . GLY B 1 270 ? 25.674 -4.774 22.404 1.00 102.16 270 GLY B N 1
ATOM 3654 C CA . GLY B 1 270 ? 24.487 -4.774 23.240 1.00 99.46 270 GLY B CA 1
ATOM 3655 C C . GLY B 1 270 ? 23.299 -5.598 22.775 1.00 96.10 270 GLY B C 1
ATOM 3656 O O . GLY B 1 270 ? 23.429 -6.758 22.372 1.00 96.10 270 GLY B O 1
ATOM 3657 N N . SER B 1 271 ? 22.124 -4.972 22.845 1.00 90.62 271 SER B N 1
ATOM 3658 C CA . SER B 1 271 ? 20.837 -5.465 22.362 1.00 84.51 271 SER B CA 1
ATOM 3659 C C . SER B 1 271 ? 20.177 -4.338 21.573 1.00 77.74 271 SER B C 1
ATOM 3660 O O . SER B 1 271 ? 20.746 -3.254 21.420 1.00 77.37 271 SER B O 1
ATOM 3663 N N . ILE B 1 272 ? 18.973 -4.574 21.055 1.00 72.89 272 ILE B N 1
ATOM 3664 C CA . ILE B 1 272 ? 18.345 -3.595 20.173 1.00 67.09 272 ILE B CA 1
ATOM 3665 C C . ILE B 1 272 ? 17.165 -2.911 20.854 1.00 69.61 272 ILE B C 1
ATOM 3666 O O . ILE B 1 272 ? 16.616 -3.377 21.860 1.00 69.77 272 ILE B O 1
ATOM 3671 N N . VAL B 1 273 ? 16.785 -1.768 20.273 1.00 72.86 273 VAL B N 1
ATOM 3672 C CA . VAL B 1 273 ? 15.812 -0.848 20.840 1.00 76.48 273 VAL B CA 1
ATOM 3673 C C . VAL B 1 273 ? 14.926 -0.369 19.692 1.00 83.56 273 VAL B C 1
ATOM 3674 O O . VAL B 1 273 ? 15.315 -0.411 18.522 1.00 85.73 273 VAL B O 1
ATOM 3678 N N . SER B 1 274 ? 13.702 0.043 20.036 1.00 89.98 274 SER B N 1
ATOM 3679 C CA . SER B 1 274 ? 12.854 0.848 19.153 1.00 89.15 274 SER B CA 1
ATOM 3680 C C . SER B 1 274 ? 12.603 0.143 17.816 1.00 86.21 274 SER B C 1
ATOM 3681 O O . SER B 1 274 ? 12.931 0.648 16.738 1.00 87.21 274 SER B O 1
ATOM 3684 N N . VAL B 1 275 ? 12.007 -1.035 17.895 1.00 78.88 275 VAL B N 1
ATOM 3685 C CA . VAL B 1 275 ? 11.748 -1.847 16.711 1.00 68.07 275 VAL B CA 1
ATOM 3686 C C . VAL B 1 275 ? 10.340 -1.570 16.206 1.00 58.61 275 VAL B C 1
ATOM 3687 O O . VAL B 1 275 ? 9.389 -1.464 16.991 1.00 58.66 275 VAL B O 1
ATOM 3691 N N . SER B 1 276 ? 10.204 -1.447 14.886 1.00 50.12 276 SER B N 1
ATOM 3692 C CA . SER B 1 276 ? 8.920 -1.179 14.257 1.00 43.98 276 SER B CA 1
ATOM 3693 C C . SER B 1 276 ? 8.798 -1.998 12.981 1.00 38.26 276 SER B C 1
ATOM 3694 O O . SER B 1 276 ? 9.796 -2.312 12.329 1.00 37.97 276 SER B O 1
ATOM 3697 N N . ARG B 1 277 ? 7.563 -2.337 12.624 1.00 34.41 277 ARG B N 1
ATOM 3698 C CA . ARG B 1 277 ? 7.285 -3.092 11.410 1.00 33.51 277 ARG B CA 1
ATOM 3699 C C . ARG B 1 277 ? 6.468 -2.222 10.470 1.00 32.67 277 ARG B C 1
ATOM 3700 O O . ARG B 1 277 ? 5.529 -1.548 10.904 1.00 31.98 277 ARG B O 1
ATOM 3708 N N . ASP B 1 278 ? 6.831 -2.223 9.192 1.00 35.63 278 ASP B N 1
ATOM 3709 C CA . ASP B 1 278 ? 6.077 -1.453 8.220 1.00 39.18 278 ASP B CA 1
ATOM 3710 C C . ASP B 1 278 ? 4.987 -2.335 7.612 1.00 41.36 278 ASP B C 1
ATOM 3711 O O . ASP B 1 278 ? 4.912 -3.541 7.862 1.00 43.00 278 ASP B O 1
ATOM 3716 N N . VAL B 1 279 ? 4.133 -1.725 6.790 1.00 41.36 279 VAL B N 1
ATOM 3717 C CA . VAL B 1 279 ? 2.996 -2.437 6.223 1.00 41.60 279 VAL B CA 1
ATOM 3718 C C . VAL B 1 279 ? 3.415 -3.498 5.211 1.00 44.34 279 VAL B C 1
ATOM 3719 O O . VAL B 1 279 ? 2.622 -4.397 4.904 1.00 45.67 279 VAL B O 1
ATOM 3723 N N . HIS B 1 280 ? 4.633 -3.423 4.674 1.00 45.47 280 HIS B N 1
ATOM 3724 C CA . HIS B 1 280 ? 5.133 -4.429 3.746 1.00 47.93 280 HIS B CA 1
ATOM 3725 C C . HIS B 1 280 ? 6.028 -5.457 4.426 1.00 46.60 280 HIS B C 1
ATOM 3726 O O . HIS B 1 280 ? 6.730 -6.205 3.739 1.00 38.73 280 HIS B O 1
ATOM 3733 N N . GLY B 1 281 ? 6.025 -5.505 5.756 1.00 42.00 281 GLY B N 1
ATOM 3734 C CA . GLY B 1 281 ? 6.786 -6.500 6.481 1.00 40.43 281 GLY B CA 1
ATOM 3735 C C . GLY B 1 281 ? 8.231 -6.142 6.737 1.00 37.85 281 GLY B C 1
ATOM 3736 O O . GLY B 1 281 ? 8.980 -6.988 7.243 1.00 34.69 281 GLY B O 1
ATOM 3737 N N . ASN B 1 282 ? 8.648 -4.922 6.406 1.00 38.15 282 ASN B N 1
ATOM 3738 C CA . ASN B 1 282 ? 9.995 -4.471 6.720 1.00 37.57 282 ASN B CA 1
ATOM 3739 C C . ASN B 1 282 ? 10.100 -4.106 8.193 1.00 37.21 282 ASN B C 1
ATOM 3740 O O . ASN B 1 282 ? 9.155 -3.579 8.787 1.00 36.93 282 ASN B O 1
ATOM 3745 N N . TYR B 1 283 ? 11.257 -4.389 8.779 1.00 37.31 283 TYR B N 1
ATOM 3746 C CA . TYR B 1 283 ? 11.558 -4.007 10.148 1.00 38.83 283 TYR B CA 1
ATOM 3747 C C . TYR B 1 283 ? 12.670 -2.969 10.155 1.00 45.43 283 TYR B C 1
ATOM 3748 O O . TYR B 1 283 ? 13.566 -2.989 9.307 1.00 51.40 283 TYR B O 1
ATOM 3757 N N . ILE B 1 284 ? 12.598 -2.053 11.115 1.00 47.34 284 ILE B N 1
ATOM 3758 C CA . ILE B 1 284 ? 13.678 -1.111 11.373 1.00 50.92 284 ILE B CA 1
ATOM 3759 C C . ILE B 1 284 ? 13.872 -1.029 12.878 1.00 51.47 284 ILE B C 1
ATOM 3760 O O . ILE B 1 284 ? 12.908 -1.107 13.648 1.00 47.40 284 ILE B O 1
ATOM 3765 N N . ALA B 1 285 ? 15.123 -0.899 13.295 1.00 54.81 285 ALA B N 1
ATOM 3766 C CA . ALA B 1 285 ? 15.455 -0.950 14.709 1.00 54.73 285 ALA B CA 1
ATOM 3767 C C . ALA B 1 285 ? 16.771 -0.221 14.923 1.00 54.20 285 ALA B C 1
ATOM 3768 O O . ALA B 1 285 ? 17.398 0.272 13.981 1.00 55.02 285 ALA B O 1
ATOM 3770 N N . ILE B 1 286 ? 17.174 -0.152 16.185 1.00 50.27 286 ILE B N 1
ATOM 3771 C CA . ILE B 1 286 ? 18.366 0.563 16.627 1.00 52.35 286 ILE B CA 1
ATOM 3772 C C . ILE B 1 286 ? 19.113 -0.261 17.666 1.00 52.81 286 ILE B C 1
ATOM 3773 O O . ILE B 1 286 ? 18.484 -0.916 18.510 1.00 50.74 286 ILE B O 1
ATOM 3778 N N . PRO B 1 287 ? 20.441 -0.269 17.637 1.00 53.95 287 PRO B N 1
ATOM 3779 C CA . PRO B 1 287 ? 21.194 -0.850 18.751 1.00 56.92 287 PRO B CA 1
ATOM 3780 C C . PRO B 1 287 ? 20.989 -0.038 20.022 1.00 61.13 287 PRO B C 1
ATOM 3781 O O . PRO B 1 287 ? 20.568 1.121 19.994 1.00 59.48 287 PRO B O 1
ATOM 3785 N N . SER B 1 288 ? 21.287 -0.685 21.154 1.00 68.76 288 SER B N 1
ATOM 3786 C CA . SER B 1 288 ? 20.992 -0.104 22.463 1.00 76.86 288 SER B CA 1
ATOM 3787 C C . SER B 1 288 ? 21.545 1.311 22.610 1.00 83.57 288 SER B C 1
ATOM 3788 O O . SER B 1 288 ? 20.875 2.188 23.169 1.00 82.92 288 SER B O 1
ATOM 3791 N N . ARG B 1 289 ? 22.752 1.564 22.096 1.00 92.05 289 ARG B N 1
ATOM 3792 C CA . ARG B 1 289 ? 23.388 2.863 22.272 1.00 97.43 289 ARG B CA 1
ATOM 3793 C C . ARG B 1 289 ? 23.401 3.691 20.991 1.00 96.32 289 ARG B C 1
ATOM 3794 O O . ARG B 1 289 ? 24.068 4.729 20.937 1.00 99.05 289 ARG B O 1
ATOM 3802 N N . GLY B 1 290 ? 22.659 3.271 19.970 1.00 91.61 290 GLY B N 1
ATOM 3803 C CA . GLY B 1 290 ? 22.346 4.135 18.848 1.00 86.24 290 GLY B CA 1
ATOM 3804 C C . GLY B 1 290 ? 23.455 4.506 17.882 1.00 80.09 290 GLY B C 1
ATOM 3805 O O . GLY B 1 290 ? 23.300 5.488 17.151 1.00 77.82 290 GLY B O 1
ATOM 3806 N N . ASN B 1 291 ? 24.571 3.778 17.839 1.00 73.41 291 ASN B N 1
ATOM 3807 C CA . ASN B 1 291 ? 25.670 4.247 16.995 1.00 71.80 291 ASN B CA 1
ATOM 3808 C C . ASN B 1 291 ? 25.350 4.092 15.511 1.00 64.60 291 ASN B C 1
ATOM 3809 O O . ASN B 1 291 ? 25.993 4.733 14.671 1.00 62.81 291 ASN B O 1
ATOM 3814 N N . PHE B 1 292 ? 24.359 3.277 15.183 1.00 62.22 292 PHE B N 1
ATOM 3815 C CA . PHE B 1 292 ? 23.920 3.078 13.826 1.00 60.25 292 PHE B CA 1
ATOM 3816 C C . PHE B 1 292 ? 22.463 2.647 13.908 1.00 57.33 292 PHE B C 1
ATOM 3817 O O . PHE B 1 292 ? 21.824 2.764 14.959 1.00 56.85 292 PHE B O 1
ATOM 3825 N N . PHE B 1 293 ? 21.921 2.155 12.803 1.00 55.88 293 PHE B N 1
ATOM 3826 C CA . PHE B 1 293 ? 20.594 1.570 12.856 1.00 54.75 293 PHE B CA 1
ATOM 3827 C C . PHE B 1 293 ? 20.549 0.35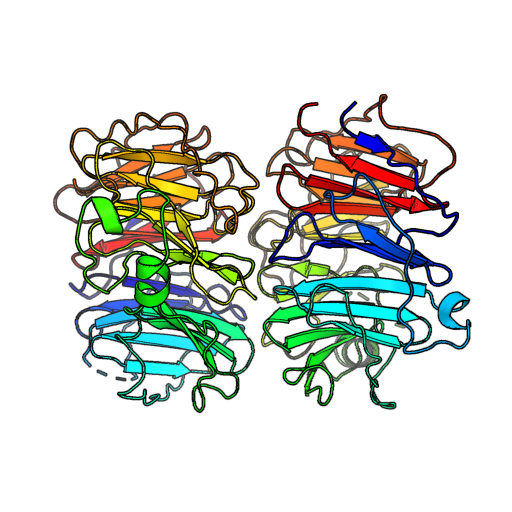0 11.951 1.00 55.49 293 PHE B C 1
ATOM 3828 O O . PHE B 1 293 ? 21.469 0.089 11.169 1.00 58.66 293 PHE B O 1
ATOM 3836 N N . LEU B 1 294 ? 19.463 -0.406 12.083 1.00 50.19 294 LEU B N 1
ATOM 3837 C CA . LEU B 1 294 ? 19.327 -1.707 11.454 1.00 48.95 294 LEU B CA 1
ATOM 3838 C C . LEU B 1 294 ? 17.989 -1.810 10.737 1.00 50.08 294 LEU B C 1
ATOM 3839 O O . LEU B 1 294 ? 16.993 -1.212 11.157 1.00 51.35 294 LEU B O 1
ATOM 3844 N N . THR B 1 295 ? 17.977 -2.575 9.644 1.00 48.30 295 THR B N 1
ATOM 3845 C CA . THR B 1 295 ? 16.766 -2.843 8.878 1.00 44.53 295 THR B CA 1
ATOM 3846 C C . THR B 1 295 ? 16.722 -4.320 8.510 1.00 42.72 295 THR B C 1
ATOM 3847 O O . THR B 1 295 ? 17.751 -4.999 8.457 1.00 40.61 295 THR B O 1
ATOM 3851 N N . TRP B 1 296 ? 15.510 -4.810 8.246 1.00 43.53 296 TRP B N 1
ATOM 3852 C CA . TRP B 1 296 ? 15.303 -6.181 7.792 1.00 44.17 296 TRP B CA 1
ATOM 3853 C C . TRP B 1 296 ? 14.190 -6.208 6.757 1.00 44.73 296 TRP B C 1
ATOM 3854 O O . TRP B 1 296 ? 13.096 -5.694 7.005 1.00 44.89 296 TRP B O 1
ATOM 3865 N N . VAL B 1 297 ? 14.473 -6.808 5.604 1.00 45.39 297 VAL B N 1
ATOM 3866 C CA . VAL B 1 297 ? 13.488 -6.967 4.535 1.00 47.71 297 VAL B CA 1
ATOM 3867 C C . VAL B 1 297 ? 13.122 -8.443 4.405 1.00 50.33 297 VAL B C 1
ATOM 3868 O O . VAL B 1 297 ? 14.000 -9.308 4.549 1.00 51.48 297 VAL B O 1
ATOM 3872 N N . PRO B 1 298 ? 11.853 -8.777 4.158 1.00 50.99 298 PRO B N 1
ATOM 3873 C CA . PRO B 1 298 ? 11.463 -10.189 4.031 1.00 53.26 298 PRO B CA 1
ATOM 3874 C C . PRO B 1 298 ? 12.297 -10.927 2.993 1.00 58.59 298 PRO B C 1
ATOM 3875 O O . PRO B 1 298 ? 12.640 -10.386 1.940 1.00 57.03 298 PRO B O 1
ATOM 3879 N N . GLY B 1 299 ? 12.624 -12.181 3.305 1.00 65.39 299 GLY B N 1
ATOM 3880 C CA . GLY B 1 299 ? 13.412 -13.020 2.433 1.00 69.83 299 GLY B CA 1
ATOM 3881 C C . GLY B 1 299 ? 14.898 -13.001 2.716 1.00 71.10 299 GLY B C 1
ATOM 3882 O O . GLY B 1 299 ? 15.598 -13.953 2.352 1.00 71.59 299 GLY B O 1
ATOM 3883 N N . SER B 1 300 ? 15.398 -11.944 3.350 1.00 72.18 300 SER B N 1
ATOM 3884 C CA . SER B 1 300 ? 16.801 -11.860 3.716 1.00 76.37 300 SER B CA 1
ATOM 3885 C C . SER B 1 300 ? 17.038 -12.581 5.038 1.00 77.47 300 SER B C 1
ATOM 3886 O O . SER B 1 300 ? 16.169 -12.622 5.914 1.00 73.20 300 SER B O 1
ATOM 3889 N N . ASP B 1 301 ? 18.229 -13.156 5.176 1.00 83.84 301 ASP B N 1
ATOM 3890 C CA . ASP B 1 301 ? 18.538 -14.029 6.301 1.00 85.40 301 ASP B CA 1
ATOM 3891 C C . ASP B 1 301 ? 19.107 -13.294 7.510 1.00 82.52 301 ASP B C 1
ATOM 3892 O O . ASP B 1 301 ? 19.384 -13.938 8.527 1.00 82.31 301 ASP B O 1
ATOM 3897 N N . PHE B 1 302 ? 19.276 -11.972 7.445 1.00 73.88 302 PHE B N 1
ATOM 3898 C CA . PHE B 1 302 ? 19.863 -11.239 8.562 1.00 65.72 302 PHE B CA 1
ATOM 3899 C C . PHE B 1 302 ? 19.544 -9.757 8.429 1.00 55.25 302 PHE B C 1
ATOM 3900 O O . PHE B 1 302 ? 19.243 -9.259 7.342 1.00 52.42 302 PHE B O 1
ATOM 3908 N N . TRP B 1 303 ? 19.620 -9.067 9.565 1.00 49.56 303 TRP B N 1
ATOM 3909 C CA . TRP B 1 303 ? 19.506 -7.616 9.591 1.00 43.69 303 TRP B CA 1
ATOM 3910 C C . TRP B 1 303 ? 20.665 -6.956 8.851 1.00 44.28 303 TRP B C 1
ATOM 3911 O O . TRP B 1 303 ? 21.792 -7.454 8.843 1.00 43.54 303 TRP B O 1
ATOM 3922 N N . THR B 1 304 ? 20.373 -5.815 8.227 1.00 45.00 304 THR B N 1
ATOM 3923 C CA . THR B 1 304 ? 21.378 -5.006 7.548 1.00 47.19 304 THR B CA 1
ATOM 3924 C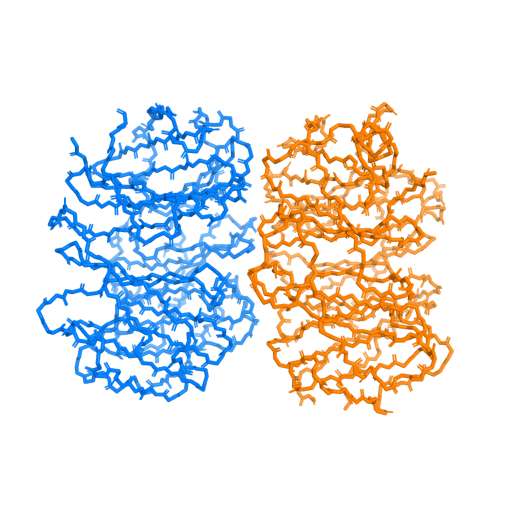 C . THR B 1 304 ? 21.669 -3.757 8.367 1.00 46.75 304 THR B C 1
ATOM 3925 O O . THR B 1 304 ? 20.736 -2.998 8.671 1.00 41.55 304 THR B O 1
ATOM 3929 N N . PRO B 1 305 ? 22.919 -3.507 8.758 1.00 51.55 305 PRO B N 1
ATOM 3930 C CA . PRO B 1 305 ? 23.229 -2.296 9.525 1.00 50.68 305 PRO B CA 1
ATOM 3931 C C . PRO B 1 305 ? 23.611 -1.138 8.616 1.00 49.53 305 PRO B C 1
ATOM 3932 O O . PRO B 1 305 ? 24.240 -1.309 7.568 1.00 49.70 305 PRO B O 1
ATOM 3936 N N . HIS B 1 306 ? 23.212 0.068 9.019 1.00 48.06 306 HIS B N 1
ATOM 3937 C CA . HIS B 1 306 ? 23.489 1.271 8.245 1.00 53.01 306 HIS B CA 1
ATOM 3938 C C . HIS B 1 306 ? 24.130 2.299 9.162 1.00 53.98 306 HIS B C 1
ATOM 3939 O O . HIS B 1 306 ? 23.639 2.534 10.270 1.00 50.95 306 HIS B O 1
ATOM 3946 N N . ALA B 1 307 ? 25.205 2.922 8.690 1.00 59.79 307 ALA B N 1
ATOM 3947 C CA . ALA B 1 307 ? 25.875 3.950 9.471 1.00 64.01 307 ALA B CA 1
ATOM 3948 C C . ALA B 1 307 ? 24.989 5.183 9.586 1.00 67.94 307 ALA B C 1
ATOM 3949 O O . ALA B 1 307 ? 24.334 5.590 8.623 1.00 67.65 307 ALA B O 1
ATOM 3951 N N . ARG B 1 308 ? 24.967 5.776 10.777 1.00 72.44 308 ARG B N 1
ATOM 3952 C CA . ARG B 1 308 ? 24.218 7.006 10.975 1.00 76.87 308 ARG B CA 1
ATOM 3953 C C . ARG B 1 308 ? 24.881 8.157 10.220 1.00 87.86 308 ARG B C 1
ATOM 3954 O O . ARG B 1 308 ? 26.040 8.077 9.803 1.00 91.11 308 ARG B O 1
ATOM 3962 N N . SER B 1 309 ? 24.128 9.245 10.051 1.00 96.00 309 SER B N 1
ATOM 3963 C CA . SER B 1 309 ? 24.567 10.378 9.246 1.00 101.52 309 SER B CA 1
ATOM 3964 C C . SER B 1 309 ? 24.863 11.627 10.075 1.00 103.83 309 SER B C 1
ATOM 3965 O O . SER B 1 309 ? 24.915 12.730 9.519 1.00 108.83 309 SER B O 1
ATOM 3968 N N . THR B 1 310 ? 25.057 11.490 11.387 1.00 100.64 310 THR B N 1
ATOM 3969 C CA . THR B 1 310 ? 25.275 12.641 12.254 1.00 103.34 310 THR B CA 1
ATOM 3970 C C . THR B 1 310 ? 26.488 12.410 13.150 1.00 105.08 310 THR B C 1
ATOM 3971 O O . THR B 1 310 ? 26.933 11.277 13.354 1.00 104.02 310 THR B O 1
ATOM 3975 N N . SER B 1 311 ? 27.023 13.512 13.684 1.00 107.62 311 SER B N 1
ATOM 3976 C CA . SER B 1 311 ? 27.957 13.419 14.801 1.00 105.79 311 SER B CA 1
ATOM 3977 C C . SER B 1 311 ? 27.277 12.777 16.000 1.00 96.32 311 SER B C 1
ATOM 3978 O O . SER B 1 311 ? 27.696 11.714 16.478 1.00 92.79 311 SER B O 1
ATOM 3981 N N . ARG B 1 312 ? 26.215 13.411 16.502 1.00 91.67 312 ARG B N 1
ATOM 3982 C CA . ARG B 1 312 ? 25.540 12.840 17.651 1.00 84.03 312 ARG B CA 1
ATOM 3983 C C . ARG B 1 312 ? 24.692 11.656 17.190 1.00 78.06 312 ARG B C 1
ATOM 3984 O O . ARG B 1 312 ? 24.489 11.424 15.991 1.00 74.79 312 ARG B O 1
ATOM 3992 N N . ARG B 1 313 ? 24.166 10.923 18.161 1.00 75.15 313 ARG B N 1
ATOM 3993 C CA . ARG B 1 313 ? 23.576 9.612 17.931 1.00 72.58 313 ARG B CA 1
ATOM 3994 C C . ARG B 1 313 ? 22.055 9.607 17.994 1.00 68.42 313 ARG B C 1
ATOM 3995 O O . ARG B 1 313 ? 21.401 10.571 18.401 1.00 68.37 313 ARG B O 1
ATOM 4003 N N . ILE B 1 314 ? 21.506 8.476 17.569 1.00 65.09 314 ILE B N 1
ATOM 4004 C CA . ILE B 1 314 ? 20.073 8.328 17.382 1.00 63.94 314 ILE B CA 1
ATOM 4005 C C . ILE B 1 314 ? 19.444 7.884 18.694 1.00 66.50 314 ILE B C 1
ATOM 4006 O O . ILE B 1 314 ? 20.022 7.082 19.442 1.00 70.29 314 ILE B O 1
ATOM 4011 N N . SER B 1 315 ? 18.257 8.424 18.979 1.00 66.75 315 SER B N 1
ATOM 4012 C CA . SER B 1 315 ? 17.410 8.034 20.102 1.00 6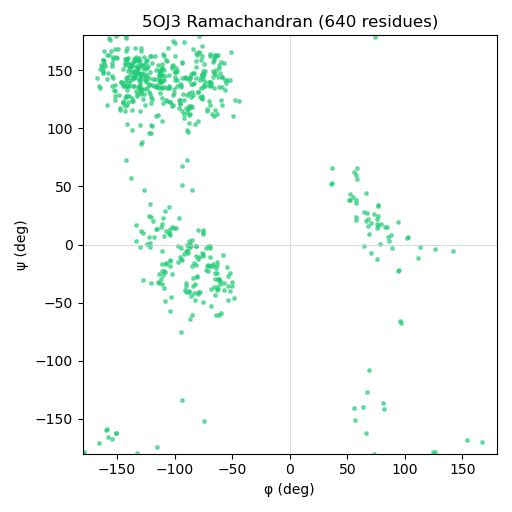5.44 315 SER B CA 1
ATOM 4013 C C . SER B 1 315 ? 16.140 7.316 19.667 1.00 63.66 315 SER B C 1
ATOM 4014 O O . SER B 1 315 ? 15.680 6.423 20.380 1.00 62.56 315 SER B O 1
ATOM 4017 N N . ALA B 1 316 ? 15.570 7.681 18.516 1.00 62.29 316 ALA B N 1
ATOM 4018 C CA . ALA B 1 316 ? 14.320 7.116 18.029 1.00 59.03 316 ALA B CA 1
ATOM 4019 C C . ALA B 1 316 ? 14.410 6.940 16.518 1.00 58.13 316 ALA B C 1
ATOM 4020 O O . ALA B 1 316 ? 15.212 7.591 15.845 1.00 59.61 316 ALA B O 1
ATOM 4022 N N . ILE B 1 317 ? 13.557 6.064 15.983 1.00 54.54 317 ILE B N 1
ATOM 4023 C CA . ILE B 1 317 ? 13.591 5.726 14.563 1.00 51.22 317 ILE B CA 1
ATOM 4024 C C . ILE B 1 317 ? 12.265 5.074 14.196 1.00 49.86 317 ILE B C 1
ATOM 4025 O O . ILE B 1 317 ? 11.620 4.434 15.031 1.00 52.29 317 ILE B O 1
ATOM 4030 N N . GLY B 1 318 ? 11.853 5.245 12.945 1.00 46.96 318 GLY B N 1
ATOM 4031 C CA . GLY B 1 318 ? 10.605 4.659 12.486 1.00 43.18 318 GLY B CA 1
ATOM 4032 C C . GLY B 1 318 ? 10.363 4.988 11.029 1.00 40.91 318 GLY B C 1
ATOM 4033 O O . GLY B 1 318 ? 11.168 5.659 10.375 1.00 41.64 318 GLY B O 1
ATOM 4034 N N . PHE B 1 319 ? 9.234 4.498 10.521 1.00 38.46 319 PHE B N 1
ATOM 4035 C CA . PHE B 1 319 ? 8.837 4.735 9.140 1.00 37.25 319 PHE B CA 1
ATOM 4036 C C . PHE B 1 319 ? 7.806 5.855 9.055 1.00 40.68 319 PHE B C 1
ATOM 4037 O O . PHE B 1 319 ? 6.990 6.048 9.961 1.00 40.42 319 PHE B O 1
ATOM 4045 N N . ILE B 1 320 ? 7.848 6.586 7.943 1.00 45.74 320 ILE B N 1
ATOM 4046 C CA . ILE B 1 320 ? 6.893 7.663 7.705 1.00 49.85 320 ILE B CA 1
ATOM 4047 C C . ILE B 1 320 ? 5.535 7.041 7.410 1.00 51.60 320 ILE B C 1
ATOM 4048 O O . ILE B 1 320 ? 5.353 6.376 6.382 1.00 39.98 320 ILE B O 1
ATOM 4053 N N . GLN B 1 321 ? 4.574 7.281 8.305 1.00 53.04 321 GLN B N 1
ATOM 4054 C CA . GLN B 1 321 ? 3.266 6.613 8.313 1.00 52.19 321 GLN B CA 1
ATOM 4055 C C . GLN B 1 321 ? 3.381 5.150 7.880 1.00 50.35 321 GLN B C 1
ATOM 4056 O O . GLN B 1 321 ? 2.686 4.673 6.981 1.00 51.19 321 GLN B O 1
ATOM 4062 N N . ASN B 1 322 ? 4.296 4.448 8.558 1.00 49.72 322 ASN B N 1
ATOM 4063 C CA . ASN B 1 322 ? 4.419 2.987 8.520 1.00 51.37 322 ASN B CA 1
ATOM 4064 C C . ASN B 1 322 ? 4.640 2.432 7.111 1.00 53.00 322 ASN B C 1
ATOM 4065 O O . ASN B 1 322 ? 4.118 1.371 6.761 1.00 52.87 322 ASN B O 1
ATOM 4070 N N . ASP B 1 323 ? 5.426 3.133 6.298 1.00 55.47 323 ASP B N 1
ATOM 4071 C CA . ASP B 1 323 ? 5.696 2.654 4.946 1.00 57.21 323 ASP B CA 1
ATOM 4072 C C . ASP B 1 323 ? 7.103 3.066 4.536 1.00 59.28 323 ASP B C 1
ATOM 4073 O O . ASP B 1 323 ? 7.389 4.261 4.418 1.00 63.21 323 ASP B O 1
ATOM 4078 N N . ALA B 1 324 ? 7.973 2.073 4.312 1.00 55.43 324 ALA B N 1
ATOM 4079 C CA . ALA B 1 324 ? 9.348 2.349 3.911 1.00 54.99 324 ALA B CA 1
ATOM 4080 C C . ALA B 1 324 ? 9.436 2.966 2.524 1.00 58.27 324 ALA B C 1
ATOM 4081 O O . ALA B 1 324 ? 10.470 3.551 2.181 1.00 61.81 324 ALA B O 1
ATOM 4083 N N . THR B 1 325 ? 8.382 2.845 1.718 1.00 57.57 325 THR B N 1
ATOM 4084 C CA . THR B 1 325 ? 8.332 3.546 0.444 1.00 59.99 325 THR B CA 1
ATOM 4085 C C . THR B 1 325 ? 8.033 5.033 0.608 1.00 61.24 325 THR B C 1
ATOM 4086 O O . THR B 1 325 ? 8.084 5.773 -0.380 1.00 65.96 325 THR B O 1
ATOM 4090 N N . LYS B 1 326 ? 7.712 5.487 1.822 1.00 56.31 326 LYS B N 1
ATOM 4091 C CA . LYS B 1 326 ? 7.605 6.912 2.100 1.00 57.90 326 LYS B CA 1
ATOM 4092 C C . LYS B 1 326 ? 8.786 7.481 2.870 1.00 58.04 326 LYS B C 1
ATOM 4093 O O . LYS B 1 326 ? 8.917 8.707 2.944 1.00 62.03 326 LYS B O 1
ATOM 4099 N N . GLY B 1 327 ? 9.626 6.640 3.460 1.00 54.79 327 GLY B N 1
ATOM 4100 C CA . GLY B 1 327 ? 10.896 7.079 3.992 1.00 54.72 327 GLY B CA 1
ATOM 4101 C C . GLY B 1 327 ? 11.054 6.736 5.456 1.00 52.33 327 GLY B C 1
ATOM 4102 O O . GLY B 1 327 ? 10.189 6.131 6.087 1.00 50.16 327 GLY B O 1
ATOM 4103 N N . ILE B 1 328 ? 12.198 7.145 5.997 1.00 53.40 328 ILE B N 1
ATOM 4104 C CA . ILE B 1 328 ? 12.558 6.910 7.388 1.00 51.05 328 ILE B CA 1
ATOM 4105 C C . ILE B 1 328 ? 12.732 8.253 8.083 1.00 52.55 328 ILE B C 1
ATOM 4106 O O . ILE B 1 328 ? 13.249 9.206 7.488 1.00 54.70 328 ILE B O 1
ATOM 4111 N N . TRP B 1 329 ? 12.299 8.331 9.338 1.00 49.90 329 TRP B N 1
ATOM 4112 C CA . TRP B 1 329 ? 12.621 9.459 10.196 1.00 53.48 329 TRP B CA 1
ATOM 4113 C C . TRP B 1 329 ? 13.512 9.009 11.347 1.00 55.44 329 TRP B C 1
ATOM 4114 O O . TRP B 1 329 ? 13.438 7.865 11.804 1.00 54.19 329 TRP B O 1
ATOM 4125 N N . GLU B 1 330 ? 14.353 9.927 11.815 1.00 60.02 330 GLU B N 1
ATOM 4126 C CA . GLU B 1 330 ? 15.192 9.690 12.978 1.00 60.08 330 GLU B CA 1
ATOM 4127 C C . GLU B 1 330 ? 15.235 10.962 13.807 1.00 61.18 330 GLU B C 1
ATOM 4128 O O . GLU B 1 330 ? 15.142 12.073 13.278 1.00 61.62 330 GLU B O 1
ATOM 4134 N N . THR B 1 331 ? 15.380 10.790 15.114 1.00 61.75 331 THR B N 1
ATOM 4135 C CA . THR B 1 331 ? 15.551 11.911 16.023 1.00 65.00 331 THR B CA 1
ATOM 4136 C C . THR B 1 331 ? 16.854 11.726 16.779 1.00 66.48 331 THR B C 1
ATOM 4137 O O . THR B 1 331 ? 17.121 10.649 17.328 1.00 60.82 331 THR B O 1
ATOM 4141 N N . ILE B 1 332 ? 17.637 12.774 16.800 1.00 71.35 332 ILE B N 1
ATOM 4142 C CA . ILE B 1 332 ? 18.981 12.781 17.352 1.00 72.62 332 ILE B CA 1
ATOM 4143 C C . ILE B 1 332 ? 18.922 13.231 18.798 1.00 77.38 332 ILE B C 1
ATOM 4144 O O . ILE B 1 332 ? 17.977 13.884 19.258 1.00 79.68 332 ILE B O 1
ATOM 4149 N N . ARG B 1 333 ? 19.955 12.815 19.511 1.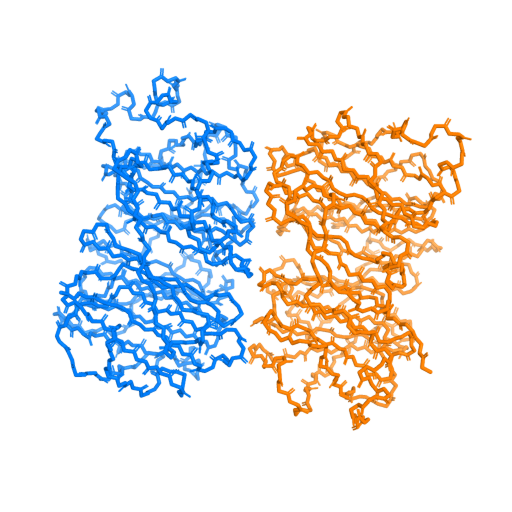00 79.46 333 ARG B N 1
ATOM 4150 C CA . ARG B 1 333 ? 20.202 13.228 20.874 1.00 82.61 333 ARG B CA 1
ATOM 4151 C C . ARG B 1 333 ? 20.345 14.741 20.953 1.00 84.72 333 ARG B C 1
ATOM 4152 O O . ARG B 1 333 ? 20.996 15.367 20.117 1.00 84.86 333 ARG B O 1
ATOM 4160 N N . GLY B 1 334 ? 19.695 15.331 21.951 1.00 86.01 334 GLY B N 1
ATOM 4161 C CA . GLY B 1 334 ? 19.646 16.773 22.068 1.00 90.99 334 GLY B CA 1
ATOM 4162 C C . GLY B 1 334 ? 18.711 17.493 21.115 1.00 88.62 334 GLY B C 1
ATOM 4163 O O . GLY B 1 334 ? 18.860 18.703 20.939 1.00 91.21 334 GLY B O 1
ATOM 4164 N N . GLY B 1 335 ? 17.745 16.806 20.492 1.00 83.75 335 GLY B N 1
ATOM 4165 C CA . GLY B 1 335 ? 16.707 17.476 19.718 1.00 72.44 335 GLY B CA 1
ATOM 4166 C C . GLY B 1 335 ? 16.845 17.446 18.205 1.00 71.07 335 GLY B C 1
ATOM 4167 O O . GLY B 1 335 ? 16.054 18.106 17.517 1.00 70.95 335 GLY B O 1
ATOM 4168 N N . GLY B 1 336 ? 17.818 16.718 17.662 1.00 70.53 336 GLY B N 1
ATOM 4169 C CA . GLY B 1 336 ? 17.926 16.604 16.222 1.00 69.24 336 GLY B CA 1
ATOM 4170 C C . GLY B 1 336 ? 16.751 15.860 15.612 1.00 64.92 336 GLY B C 1
ATOM 4171 O O . GLY B 1 336 ? 16.005 15.150 16.287 1.00 62.26 336 GLY B O 1
ATOM 4172 N N . LEU B 1 337 ? 16.593 16.021 14.298 1.00 65.15 337 LEU B N 1
ATOM 4173 C CA . LEU B 1 337 ? 15.486 15.413 13.569 1.00 62.09 337 LEU B CA 1
ATOM 4174 C C . LEU B 1 337 ? 15.767 15.481 12.074 1.00 65.72 337 LEU B C 1
ATOM 4175 O O . LEU B 1 337 ? 16.220 16.514 11.573 1.00 72.44 337 LEU B O 1
ATOM 4180 N N . GLY B 1 338 ? 15.499 14.380 11.373 1.00 57.34 338 GLY B N 1
ATOM 4181 C CA . GLY B 1 338 ? 15.713 14.328 9.938 1.00 61.80 338 GLY B CA 1
ATOM 4182 C C . GLY B 1 338 ? 14.802 13.318 9.271 1.00 62.40 338 GLY B C 1
ATOM 4183 O O . GLY B 1 338 ? 14.254 12.420 9.918 1.00 60.25 338 GLY B O 1
ATOM 4184 N N . PHE B 1 339 ? 14.647 13.478 7.955 1.00 62.10 339 PHE B N 1
ATOM 4185 C CA . PHE B 1 339 ? 13.853 12.569 7.138 1.00 62.34 339 PHE B CA 1
ATOM 4186 C C . PHE B 1 339 ? 14.602 12.207 5.863 1.00 67.63 339 PHE B C 1
ATOM 4187 O O . PHE B 1 339 ? 15.527 12.902 5.435 1.00 71.14 339 PHE B O 1
ATOM 4195 N N . THR B 1 340 ? 14.181 11.097 5.262 1.00 69.01 340 THR B N 1
ATOM 4196 C CA . THR B 1 340 ? 14.777 10.551 4.053 1.00 71.98 340 THR B CA 1
ATOM 4197 C C . THR B 1 340 ? 13.862 10.758 2.855 1.00 71.90 340 THR B C 1
ATOM 4198 O O . THR B 1 340 ? 12.653 10.960 2.991 1.00 68.11 340 THR B O 1
ATOM 4202 N N . LYS B 1 341 ? 14.464 10.713 1.670 1.00 76.11 341 LYS B N 1
ATOM 4203 C CA . LYS B 1 341 ? 13.683 10.671 0.446 1.00 78.39 341 LYS B CA 1
ATOM 4204 C C . LYS B 1 341 ? 12.868 9.379 0.401 1.00 77.68 341 LYS B C 1
ATOM 4205 O O . LYS B 1 341 ? 13.271 8.362 0.974 1.00 76.05 341 LYS B O 1
ATOM 4207 N N . PRO B 1 342 ? 11.706 9.395 -0.249 1.00 79.54 342 PRO B N 1
ATOM 4208 C CA . PRO B 1 342 ? 10.950 8.151 -0.427 1.00 79.06 342 PRO B CA 1
ATOM 4209 C C . PRO B 1 342 ? 11.713 7.157 -1.292 1.00 80.27 342 PRO B C 1
ATOM 4210 O O . PRO B 1 342 ? 12.652 7.506 -2.011 1.00 84.04 342 PRO B O 1
ATOM 4214 N N . ASN B 1 343 ? 11.288 5.896 -1.209 1.00 78.01 343 ASN B N 1
ATOM 4215 C CA . ASN B 1 343 ? 11.803 4.812 -2.047 1.00 80.41 343 ASN B CA 1
ATOM 4216 C C . ASN B 1 343 ? 13.323 4.672 -1.925 1.00 78.97 343 ASN B C 1
ATOM 4217 O O . ASN B 1 343 ? 14.073 4.839 -2.890 1.00 80.02 343 ASN B O 1
ATOM 4222 N N . VAL B 1 344 ? 13.769 4.360 -0.713 1.00 76.06 344 VAL B N 1
ATOM 4223 C CA . VAL B 1 344 ? 15.163 4.022 -0.452 1.00 75.89 344 VAL B CA 1
ATOM 4224 C C . VAL B 1 344 ? 15.258 2.516 -0.261 1.00 73.37 344 VAL B C 1
ATOM 4225 O O . VAL B 1 344 ? 14.417 1.906 0.413 1.00 72.11 344 VAL B O 1
ATOM 4229 N N . ASN B 1 345 ? 16.270 1.907 -0.871 1.00 73.34 345 ASN B N 1
ATOM 4230 C CA . ASN B 1 345 ? 16.445 0.460 -0.813 1.00 70.98 345 ASN B CA 1
ATOM 4231 C C . ASN B 1 345 ? 17.081 0.094 0.523 1.00 68.65 345 ASN B C 1
ATOM 4232 O O . ASN B 1 345 ? 18.273 0.335 0.738 1.00 70.96 345 ASN B O 1
ATOM 4237 N N . LEU B 1 346 ? 16.286 -0.486 1.428 1.00 64.66 346 LEU B N 1
ATOM 4238 C CA . LEU B 1 346 ? 16.789 -0.854 2.748 1.00 62.28 346 LEU B CA 1
ATOM 4239 C C . LEU B 1 346 ? 17.755 -2.029 2.708 1.00 66.82 346 LEU B C 1
ATOM 4240 O O . LEU B 1 346 ? 18.270 -2.420 3.761 1.00 66.04 346 LEU B O 1
ATOM 4245 N N . ASN B 1 347 ? 18.006 -2.600 1.533 1.00 72.76 347 ASN B N 1
ATOM 4246 C CA . ASN B 1 347 ? 19.064 -3.582 1.359 1.00 77.97 347 ASN B CA 1
ATOM 4247 C C . ASN B 1 347 ? 20.357 -2.943 0.876 1.00 84.29 347 ASN B C 1
ATOM 4248 O O . ASN B 1 347 ? 21.404 -3.600 0.900 1.00 86.46 347 ASN B O 1
ATOM 4253 N N . SER B 1 348 ? 20.304 -1.684 0.448 1.00 89.06 348 SER B N 1
ATOM 4254 C CA . SER B 1 348 ? 21.488 -1.001 -0.050 1.00 92.51 348 SER B CA 1
ATOM 4255 C C . SER B 1 348 ? 22.419 -0.641 1.099 1.00 93.61 348 SER B C 1
ATOM 4256 O O . SER B 1 348 ? 21.983 -0.186 2.161 1.00 90.89 348 SER B O 1
ATOM 4259 N N . THR B 1 349 ? 23.710 -0.869 0.882 1.00 97.86 349 THR B N 1
ATOM 4260 C CA . THR B 1 349 ? 24.746 -0.629 1.877 1.00 97.10 349 THR B CA 1
ATOM 4261 C C . THR B 1 349 ? 25.256 0.809 1.882 1.00 95.94 349 THR B C 1
ATOM 4262 O O . THR B 1 349 ? 26.115 1.143 2.704 1.00 97.26 349 THR B O 1
ATOM 4266 N N . GLU B 1 350 ? 24.739 1.661 0.999 1.00 93.74 350 GLU B N 1
ATOM 4267 C CA . GLU B 1 350 ? 25.227 3.024 0.800 1.00 93.15 350 GLU B CA 1
ATOM 4268 C C . GLU B 1 350 ? 24.472 4.016 1.681 1.00 86.88 350 GLU B C 1
ATOM 4269 O O . GLU B 1 350 ? 23.284 4.263 1.457 1.00 83.70 350 GLU B O 1
ATOM 4275 N N . THR B 1 351 ? 25.143 4.541 2.711 1.00 84.19 351 THR B N 1
ATOM 4276 C CA . THR B 1 351 ? 24.968 5.918 3.179 1.00 81.75 351 THR B CA 1
ATOM 4277 C C . THR B 1 351 ? 23.535 6.438 3.095 1.00 77.49 351 THR B C 1
ATOM 4278 O O . THR B 1 351 ? 23.254 7.342 2.299 1.00 78.79 351 THR B O 1
ATOM 4282 N N . ILE B 1 352 ? 22.608 5.874 3.865 1.00 72.26 352 ILE B N 1
ATOM 4283 C CA . ILE B 1 352 ? 21.250 6.405 3.836 1.00 69.06 352 ILE B CA 1
ATOM 4284 C C . ILE B 1 352 ? 21.300 7.821 4.391 1.00 70.70 352 ILE B C 1
ATOM 4285 O O . ILE B 1 352 ? 21.626 8.036 5.565 1.00 71.56 352 ILE B O 1
ATOM 4290 N N . ALA B 1 353 ? 20.982 8.794 3.541 1.00 72.88 353 ALA B N 1
ATOM 4291 C CA . ALA B 1 353 ? 21.150 10.207 3.852 1.00 74.45 353 ALA B CA 1
ATOM 4292 C C . ALA B 1 353 ? 19.839 10.793 4.355 1.00 74.65 353 ALA B C 1
ATOM 4293 O O . ALA B 1 353 ? 18.811 10.695 3.678 1.00 73.26 353 ALA B O 1
ATOM 4295 N N . PHE B 1 354 ? 19.878 11.381 5.546 1.00 76.90 354 PHE B N 1
ATOM 4296 C CA . PHE B 1 354 ? 18.746 12.096 6.113 1.00 78.70 354 PHE B CA 1
ATOM 4297 C C . PHE B 1 354 ? 18.924 13.593 5.901 1.00 87.85 354 PHE B C 1
ATOM 4298 O O . PHE B 1 354 ? 20.038 14.117 5.997 1.00 92.55 354 PHE B O 1
ATOM 4306 N N . ASP B 1 355 ? 17.819 14.275 5.612 1.00 91.23 355 ASP B N 1
ATOM 4307 C CA . ASP B 1 355 ? 17.791 15.726 5.473 1.00 96.36 355 ASP B CA 1
ATOM 4308 C C . ASP B 1 355 ? 17.403 16.331 6.816 1.00 96.01 355 ASP B C 1
ATOM 4309 O O . ASP B 1 355 ? 16.281 16.133 7.293 1.00 93.97 355 ASP B O 1
ATOM 4314 N N . MET B 1 356 ? 18.325 17.072 7.419 1.00 94.12 356 MET B N 1
ATOM 4315 C CA . MET B 1 356 ? 18.121 17.567 8.769 1.00 88.85 356 MET B CA 1
ATOM 4316 C C . MET B 1 356 ? 17.151 18.744 8.770 1.00 82.98 356 MET B C 1
ATOM 4317 O O . MET B 1 356 ? 17.129 19.554 7.842 1.00 83.41 356 MET B O 1
ATOM 4322 N N . VAL B 1 357 ? 16.350 18.837 9.836 1.00 78.76 357 VAL B N 1
ATOM 4323 C CA . VAL B 1 357 ? 15.348 19.886 9.994 1.00 82.05 357 VAL B CA 1
ATOM 4324 C C . VAL B 1 357 ? 15.511 20.504 11.378 1.00 81.40 357 VAL B C 1
ATOM 4325 O O . VAL B 1 357 ? 16.076 19.900 12.292 1.00 79.72 357 VAL B O 1
ATOM 4329 N N . ASP B 1 358 ? 15.010 21.732 11.519 1.00 84.92 358 ASP B N 1
ATOM 4330 C CA . ASP B 1 358 ? 15.093 22.480 12.776 1.00 84.54 358 ASP B CA 1
ATOM 4331 C C . ASP B 1 358 ? 13.854 22.115 13.587 1.00 81.82 358 ASP B C 1
ATOM 4332 O O . ASP B 1 358 ? 12.754 22.622 13.342 1.00 81.08 358 ASP B O 1
ATOM 4337 N N . SER B 1 359 ? 14.023 21.192 14.526 1.00 78.91 359 SER B N 1
ATOM 4338 C CA . SER B 1 359 ? 12.922 20.814 15.402 1.00 77.26 359 SER B CA 1
ATOM 4339 C C . SER B 1 359 ? 12.410 21.994 16.223 1.00 80.20 359 SER B C 1
ATOM 4340 O O . SER B 1 359 ? 11.228 22.026 16.583 1.00 78.70 359 SER B O 1
ATOM 4343 N N . LYS B 1 360 ? 13.294 22.938 16.563 1.00 84.44 360 LYS B N 1
ATOM 4344 C CA . LYS B 1 360 ? 13.022 24.120 17.388 1.00 88.80 360 LYS B CA 1
ATOM 4345 C C . LYS B 1 360 ? 12.681 23.757 18.827 1.00 91.43 360 LYS B C 1
ATOM 4346 O O . LYS B 1 360 ? 12.101 24.569 19.554 1.00 94.98 360 LYS B O 1
ATOM 4352 N N . THR B 1 361 ? 13.057 22.553 19.252 1.00 91.18 361 THR B N 1
ATOM 4353 C CA . THR B 1 361 ? 12.820 22.063 20.602 1.00 93.06 361 THR B CA 1
ATOM 4354 C C . THR B 1 361 ? 13.853 22.565 21.606 1.00 98.75 361 THR B C 1
ATOM 4355 O O . THR B 1 361 ? 13.671 22.366 22.813 1.00 98.31 361 THR B O 1
ATOM 4359 N N . GLY B 1 362 ? 14.929 23.200 21.146 1.00 104.16 362 GLY B N 1
ATOM 4360 C CA . GLY B 1 362 ? 16.018 23.530 22.041 1.00 105.61 362 GLY B CA 1
ATOM 4361 C C . GLY B 1 362 ? 16.883 22.304 22.234 1.00 102.53 362 GLY B C 1
ATOM 4362 O O . GLY B 1 362 ? 17.183 21.596 21.267 1.00 99.52 362 GLY B O 1
ATOM 4363 N N . GLY B 1 363 ? 17.281 22.031 23.474 1.00 101.47 363 GLY B N 1
ATOM 4364 C CA . GLY B 1 363 ? 18.074 20.851 23.758 1.00 96.58 363 GLY B CA 1
ATOM 4365 C C . GLY B 1 363 ? 17.294 19.602 24.097 1.00 88.19 363 GLY B C 1
ATOM 4366 O O . GLY B 1 363 ? 17.896 18.535 24.242 1.00 85.65 363 GLY B O 1
ATOM 4367 N N . TYR B 1 364 ? 15.972 19.697 24.225 1.00 85.74 364 TYR B N 1
ATOM 4368 C CA . TYR B 1 364 ? 15.174 18.529 24.572 1.00 81.12 364 TYR B CA 1
ATOM 4369 C C . TYR B 1 364 ? 15.136 17.543 23.414 1.00 76.24 364 TYR B C 1
ATOM 4370 O O . TYR B 1 364 ? 14.960 17.928 22.257 1.00 76.26 364 TYR B O 1
ATOM 4379 N N . GLY B 1 365 ? 15.281 16.259 23.730 1.00 72.96 365 GLY B N 1
ATOM 4380 C CA . GLY B 1 365 ? 15.290 15.232 22.707 1.00 69.14 365 GLY B CA 1
ATOM 4381 C C . GLY B 1 365 ? 13.878 14.779 22.372 1.00 66.26 365 GLY B C 1
ATOM 4382 O O . GLY B 1 365 ? 13.010 14.703 23.240 1.00 64.85 365 GLY B O 1
ATOM 4383 N N . ILE B 1 366 ? 13.662 14.485 21.097 1.00 65.29 366 ILE B N 1
ATOM 4384 C CA . ILE B 1 366 ? 12.388 13.934 20.654 1.00 63.73 366 ILE B CA 1
ATOM 4385 C C . ILE B 1 366 ? 12.349 12.453 20.999 1.00 63.65 366 ILE B C 1
ATOM 4386 O O . ILE B 1 366 ? 13.358 11.743 20.891 1.00 63.49 366 ILE B O 1
ATOM 4391 N N . LEU B 1 367 ? 11.178 11.978 21.415 1.00 63.46 367 LEU B N 1
ATOM 4392 C CA . LEU B 1 367 ? 11.001 10.596 21.832 1.00 61.15 367 LEU B CA 1
ATOM 4393 C C . LEU B 1 367 ? 10.167 9.767 20.871 1.00 59.32 367 LEU B C 1
ATOM 4394 O O . LEU B 1 367 ? 10.339 8.547 20.829 1.00 57.82 367 LEU B O 1
ATOM 4399 N N . ASP B 1 368 ? 9.280 10.390 20.098 1.00 60.73 368 ASP B N 1
ATOM 4400 C CA . ASP B 1 368 ? 8.543 9.660 19.077 1.00 58.79 368 ASP B CA 1
ATOM 4401 C C . ASP B 1 368 ? 7.960 10.660 18.087 1.00 57.17 368 ASP B C 1
ATOM 4402 O O . ASP B 1 368 ? 7.614 11.786 18.453 1.00 59.68 368 ASP B O 1
ATOM 4407 N N . VAL B 1 369 ? 7.860 10.235 16.828 1.00 51.60 369 VAL B N 1
ATOM 4408 C CA . VAL B 1 369 ? 7.350 11.065 15.741 1.00 51.87 369 VAL B CA 1
ATOM 4409 C C . VAL B 1 369 ? 6.321 10.257 14.961 1.00 52.10 369 VAL B C 1
ATOM 4410 O O . VAL B 1 369 ? 6.548 9.082 14.653 1.00 53.47 369 VAL B O 1
ATOM 4414 N N . ALA B 1 370 ? 5.195 10.887 14.630 1.00 51.32 370 ALA B N 1
ATOM 4415 C CA . ALA B 1 370 ? 4.119 10.189 13.939 1.00 48.93 370 ALA B CA 1
ATOM 4416 C C . ALA B 1 370 ? 3.434 11.125 12.953 1.00 48.70 370 ALA B C 1
ATOM 4417 O O . ALA B 1 370 ? 3.188 12.293 13.265 1.00 51.14 370 ALA B O 1
ATOM 4419 N N . PHE B 1 371 ? 3.126 10.600 11.767 1.00 46.50 371 PHE B N 1
ATOM 4420 C CA . PHE B 1 371 ? 2.430 11.342 10.722 1.00 48.32 371 PHE B CA 1
ATOM 4421 C C . PHE B 1 371 ? 0.935 11.061 10.788 1.00 50.34 371 PHE B C 1
ATOM 4422 O O . PHE B 1 371 ? 0.516 9.920 10.997 1.00 51.80 371 PHE B O 1
ATOM 4430 N N . GLN B 1 372 ? 0.131 12.109 10.623 1.00 49.45 372 GLN B N 1
ATOM 4431 C CA . GLN B 1 372 ? -1.306 11.942 10.435 1.00 45.07 372 GLN B CA 1
ATOM 4432 C C . GLN B 1 372 ? -1.668 11.739 8.963 1.00 66.30 372 GLN B C 1
ATOM 4433 O O . GLN B 1 372 ? -2.516 10.897 8.639 1.00 68.76 372 GLN B O 1
ATOM 4439 N N . ASP B 1 373 ? -1.028 12.484 8.070 1.00 64.78 373 ASP B N 1
ATOM 4440 C CA . ASP B 1 373 ? -1.086 12.251 6.632 1.00 64.29 373 ASP B CA 1
ATOM 4441 C C . ASP B 1 373 ? 0.238 12.757 6.066 1.00 66.60 373 ASP B C 1
ATOM 4442 O O . ASP B 1 373 ? 1.214 12.910 6.809 1.00 66.73 373 ASP B O 1
ATOM 4447 N N . ASP B 1 374 ? 0.290 12.997 4.753 1.00 71.03 374 ASP B N 1
ATOM 4448 C CA . ASP B 1 374 ? 1.529 13.470 4.138 1.00 77.78 374 ASP B CA 1
ATOM 4449 C C . ASP B 1 374 ? 2.075 14.704 4.825 1.00 81.16 374 ASP B C 1
ATOM 4450 O O . ASP B 1 374 ? 3.253 14.767 5.176 1.00 82.04 374 ASP B O 1
ATOM 4455 N N . ARG B 1 375 ? 1.224 15.683 5.066 1.00 77.45 375 ARG B N 1
ATOM 4456 C CA . ARG B 1 375 ? 1.745 16.983 5.464 1.00 76.54 375 ARG B CA 1
ATOM 4457 C C . ARG B 1 375 ? 1.598 17.310 6.935 1.00 69.60 375 ARG B C 1
ATOM 4458 O O . ARG B 1 375 ? 2.268 18.220 7.407 1.00 70.84 375 ARG B O 1
ATOM 4466 N N . HIS B 1 376 ? 0.739 16.638 7.667 1.00 65.43 376 HIS B N 1
ATOM 4467 C CA . HIS B 1 376 ? 0.530 16.951 9.085 1.00 63.99 376 HIS B CA 1
ATOM 4468 C C . HIS B 1 376 ? 1.257 15.935 9.945 1.00 59.43 376 HIS B C 1
ATOM 4469 O O . HIS B 1 376 ? 0.932 14.748 9.886 1.00 58.50 376 HIS B O 1
ATOM 4476 N N . VAL B 1 377 ? 2.215 16.404 10.756 1.00 57.87 377 VAL B N 1
ATOM 4477 C CA . VAL B 1 377 ? 3.046 15.538 11.585 1.00 53.57 377 VAL B CA 1
ATOM 4478 C C . VAL B 1 377 ? 3.051 16.021 13.032 1.00 52.43 377 VAL B C 1
ATOM 4479 O O . VAL B 1 377 ? 2.853 17.207 13.316 1.00 55.47 377 VAL B O 1
ATOM 4483 N N . TRP B 1 378 ? 3.304 15.082 13.955 1.00 46.14 378 TRP B N 1
ATOM 4484 C CA . TRP B 1 378 ? 3.328 15.343 15.389 1.00 59.42 378 TRP B CA 1
ATOM 4485 C C . TRP B 1 378 ? 4.548 14.682 16.017 1.00 58.81 378 TRP B C 1
ATOM 4486 O O . TRP B 1 378 ? 5.011 13.635 15.554 1.00 58.36 378 TRP B O 1
ATOM 4497 N N . ALA B 1 379 ? 5.067 15.299 17.079 1.00 60.07 379 ALA B N 1
ATOM 4498 C CA . ALA B 1 379 ? 6.236 14.782 17.777 1.00 58.59 379 ALA B CA 1
ATOM 4499 C C . ALA B 1 379 ? 6.086 14.992 19.277 1.00 61.79 379 ALA B C 1
ATOM 4500 O O . ALA B 1 379 ? 5.557 16.015 19.720 1.00 61.42 379 ALA B O 1
ATOM 4502 N N . ALA B 1 380 ? 6.560 14.018 20.051 1.00 65.77 380 ALA B N 1
ATOM 4503 C CA . ALA B 1 380 ? 6.583 14.093 21.506 1.00 71.23 380 ALA B CA 1
ATOM 4504 C C . ALA B 1 380 ? 8.016 14.321 21.970 1.00 75.41 380 ALA B C 1
ATOM 4505 O O . ALA B 1 380 ? 8.941 13.657 21.489 1.00 48.03 380 ALA B O 1
ATOM 4507 N N . VAL B 1 381 ? 8.195 15.247 22.910 1.00 78.38 381 VAL B N 1
ATOM 4508 C CA . VAL B 1 381 ? 9.517 15.711 23.303 1.00 79.92 381 VAL B CA 1
ATOM 4509 C C . VAL B 1 381 ? 9.677 15.513 24.805 1.00 83.43 381 VAL B C 1
ATOM 4510 O O . VAL B 1 381 ? 8.702 15.398 25.553 1.00 81.27 381 VAL B O 1
ATOM 4514 N N . GLY B 1 382 ? 10.939 15.474 25.241 1.00 90.22 382 GLY B N 1
ATOM 4515 C CA . GLY B 1 382 ? 11.243 15.048 26.598 1.00 96.34 382 GLY B CA 1
ATOM 4516 C C . GLY B 1 382 ? 10.678 15.946 27.680 1.00 105.60 382 GLY B C 1
ATOM 4517 O O . GLY B 1 382 ? 10.468 15.500 28.812 1.00 107.22 382 GLY B O 1
ATOM 4518 N N . GLY B 1 383 ? 10.426 17.213 27.363 1.00 110.31 383 GLY B N 1
ATOM 4519 C CA . GLY B 1 383 ? 9.881 18.115 28.355 1.00 114.51 383 GLY B CA 1
ATOM 4520 C C . GLY B 1 383 ? 8.413 17.947 28.669 1.00 108.19 383 GLY B C 1
ATOM 4521 O O . GLY B 1 383 ? 7.848 18.769 29.395 1.00 72.84 383 GLY B O 1
ATOM 4522 N N . GLY B 1 384 ? 7.775 16.894 28.164 1.00 96.54 384 GLY B N 1
ATOM 4523 C CA . GLY B 1 384 ? 6.343 16.739 28.295 1.00 87.90 384 GLY B CA 1
ATOM 4524 C C . GLY B 1 384 ? 5.513 17.605 27.376 1.00 82.62 384 GLY B C 1
ATOM 4525 O O . GLY B 1 384 ? 4.301 17.725 27.591 1.00 80.97 384 GLY B O 1
ATOM 4526 N N . SER B 1 385 ? 6.118 18.207 26.355 1.00 81.16 385 SER B N 1
ATOM 4527 C CA . SER B 1 385 ? 5.413 19.071 25.426 1.00 82.63 385 SER B CA 1
ATOM 4528 C C . SER B 1 385 ? 5.123 18.307 24.137 1.00 82.01 385 SER B C 1
ATOM 4529 O O . SER B 1 385 ? 5.540 17.161 23.950 1.00 79.93 385 SER B O 1
ATOM 4532 N N . MET B 1 386 ? 4.395 18.957 23.233 1.00 86.71 386 MET B N 1
ATOM 4533 C CA . MET B 1 386 ? 3.934 18.320 22.005 1.00 81.17 386 MET B CA 1
ATOM 4534 C C . MET B 1 386 ? 4.149 19.283 20.850 1.00 80.48 386 MET B C 1
ATOM 4535 O O . MET B 1 386 ? 3.654 20.412 20.883 1.00 85.16 386 MET B O 1
ATOM 4540 N N . TYR B 1 387 ? 4.887 18.844 19.838 1.00 70.44 387 TYR B N 1
ATOM 4541 C CA . TYR B 1 387 ? 5.230 19.685 18.702 1.00 67.26 387 TYR B CA 1
ATOM 4542 C C . TYR B 1 387 ? 4.531 19.175 17.449 1.00 65.23 387 TYR B C 1
ATOM 4543 O O . TYR B 1 387 ? 4.285 17.975 17.297 1.00 61.94 387 TYR B O 1
ATOM 4552 N N . ARG B 1 388 ? 4.232 20.097 16.538 1.00 67.38 388 ARG B N 1
ATOM 4553 C CA . ARG B 1 388 ? 3.447 19.761 15.361 1.00 65.95 388 ARG B CA 1
ATOM 4554 C C . ARG B 1 388 ? 4.061 20.400 14.127 1.00 65.60 388 ARG B C 1
ATOM 4555 O O . ARG B 1 388 ? 4.727 21.434 14.201 1.00 60.52 388 ARG B O 1
ATOM 4563 N N . SER B 1 389 ? 3.818 19.766 12.987 1.00 61.86 389 SER B N 1
ATOM 4564 C CA . SER B 1 389 ? 4.207 20.301 11.694 1.00 61.03 389 SER B CA 1
ATOM 4565 C C . SER B 1 389 ? 3.049 20.110 10.732 1.00 59.09 389 SER B C 1
ATOM 4566 O O . SER B 1 389 ? 2.432 19.044 10.703 1.00 56.33 389 SER B O 1
ATOM 4569 N N . ASP B 1 390 ? 2.758 21.143 9.945 1.00 63.05 390 ASP B N 1
ATOM 4570 C CA . ASP B 1 390 ? 1.688 21.083 8.959 1.00 68.87 390 ASP B CA 1
ATOM 4571 C C . ASP B 1 390 ? 2.243 21.122 7.547 1.00 70.72 390 ASP B C 1
ATOM 4572 O O . ASP B 1 390 ? 1.488 21.358 6.599 1.00 72.07 390 ASP B O 1
ATOM 4577 N N . ASP B 1 391 ? 3.557 20.899 7.395 1.00 71.58 391 ASP B N 1
ATOM 4578 C CA . ASP B 1 391 ? 4.257 21.083 6.156 1.00 75.21 391 ASP B CA 1
ATOM 4579 C C . ASP B 1 391 ? 5.319 20.002 5.949 1.00 72.51 391 ASP B C 1
ATOM 4580 O O . ASP B 1 391 ? 6.540 20.221 6.026 1.00 74.27 391 ASP B O 1
ATOM 4585 N N . GLY B 1 392 ? 4.876 18.782 5.648 1.00 69.25 392 GLY B N 1
ATOM 4586 C CA . GLY B 1 392 ? 5.814 17.659 5.729 1.00 66.83 392 GLY B CA 1
ATOM 4587 C C . GLY B 1 392 ? 6.412 17.630 7.119 1.00 67.30 392 GLY B C 1
ATOM 4588 O O . GLY B 1 392 ? 5.726 17.866 8.124 1.00 69.00 392 GLY B O 1
ATOM 4589 N N . GLY B 1 393 ? 7.705 17.331 7.181 1.00 66.99 393 GLY B N 1
ATOM 4590 C CA . GLY B 1 393 ? 8.453 17.483 8.408 1.00 67.80 393 GLY B CA 1
ATOM 4591 C C . GLY B 1 393 ? 9.423 18.645 8.335 1.00 71.97 393 GLY B C 1
ATOM 4592 O O . GLY B 1 393 ? 10.452 18.644 9.016 1.00 73.40 393 GLY B O 1
ATOM 4593 N N . LYS B 1 394 ? 9.087 19.659 7.532 1.00 74.79 394 LYS B N 1
ATOM 4594 C CA . LYS B 1 394 ? 10.044 20.674 7.097 1.00 79.18 394 LYS B CA 1
ATOM 4595 C C . LYS B 1 394 ? 10.112 21.866 8.048 1.00 81.06 394 LYS B C 1
ATOM 4596 O O . LYS B 1 394 ? 11.205 22.377 8.307 1.00 83.05 394 LYS B O 1
ATOM 4602 N N . THR B 1 395 ? 8.971 22.331 8.557 1.00 81.67 395 THR B N 1
ATOM 4603 C CA . THR B 1 395 ? 8.928 23.359 9.589 1.00 85.37 395 THR B CA 1
ATOM 4604 C C . THR B 1 395 ? 8.008 22.892 10.707 1.00 83.39 395 THR B C 1
ATOM 4605 O O . THR B 1 395 ? 6.991 22.236 10.473 1.00 81.65 395 THR B O 1
ATOM 4609 N N . TRP B 1 396 ? 8.405 23.197 11.930 1.00 72.68 396 TRP B N 1
ATOM 4610 C CA . TRP B 1 396 ? 7.751 22.655 13.102 1.00 71.02 396 TRP B CA 1
ATOM 4611 C C . TRP B 1 396 ? 7.277 23.792 13.985 1.00 75.98 396 TRP B C 1
ATOM 4612 O O . TRP B 1 396 ? 7.759 24.918 13.878 1.00 78.42 396 TRP B O 1
ATOM 4623 N N . ARG B 1 397 ? 6.223 23.542 14.742 1.00 78.21 397 ARG B N 1
ATOM 4624 C CA . ARG B 1 397 ? 5.798 24.487 15.763 1.00 81.02 397 ARG B CA 1
ATOM 4625 C C . ARG B 1 397 ? 5.623 23.742 17.076 1.00 80.23 397 ARG B C 1
ATOM 4626 O O . ARG B 1 397 ? 5.643 22.508 17.131 1.00 78.24 397 ARG B O 1
ATOM 4634 N N . ARG B 1 398 ? 5.461 24.513 18.139 1.00 85.05 398 ARG B N 1
ATOM 4635 C CA . ARG B 1 398 ? 5.196 23.986 19.468 1.00 90.36 398 ARG B CA 1
ATOM 4636 C C . ARG B 1 398 ? 3.766 24.373 19.818 1.00 93.85 398 ARG B C 1
ATOM 4637 O O . ARG B 1 398 ? 3.477 25.545 20.081 1.00 98.25 398 ARG B O 1
ATOM 4645 N N . ASP B 1 399 ? 2.873 23.397 19.783 1.00 92.85 399 ASP B N 1
ATOM 4646 C CA . ASP B 1 399 ? 1.461 23.628 20.052 1.00 95.66 399 ASP B CA 1
ATOM 4647 C C . ASP B 1 399 ? 1.252 24.002 21.511 1.00 98.52 399 ASP B C 1
ATOM 4648 O O . ASP B 1 399 ? 1.455 23.153 22.390 1.00 97.59 399 ASP B O 1
ATOM 4653 N N . PRO B 1 400 ? 0.857 25.239 21.817 1.00 102.68 400 PRO B N 1
ATOM 4654 C CA . PRO B 1 400 ? 0.800 25.681 23.216 1.00 106.30 400 PRO B CA 1
ATOM 4655 C C . PRO B 1 400 ? -0.429 25.207 23.973 1.00 106.71 400 PRO B C 1
ATOM 4656 O O . PRO B 1 400 ? -0.451 25.320 25.206 1.00 108.02 400 PRO B O 1
ATOM 4660 N N . LEU B 1 401 ? -1.442 24.680 23.287 1.00 105.82 401 LEU B N 1
ATOM 4661 C CA . LEU B 1 401 ? -2.692 24.285 23.921 1.00 108.31 401 LEU B CA 1
ATOM 4662 C C . LEU B 1 401 ? -2.684 22.850 24.436 1.00 108.81 401 LEU B C 1
ATOM 4663 O O . LEU B 1 401 ? -3.655 22.436 25.076 1.00 108.95 401 LEU B O 1
ATOM 4668 N N . VAL B 1 402 ? -1.643 22.072 24.147 1.00 110.29 402 VAL B N 1
ATOM 4669 C CA . VAL B 1 402 ? -1.589 20.668 24.545 1.00 113.23 402 VAL B CA 1
ATOM 4670 C C . VAL B 1 402 ? -0.552 20.378 25.631 1.00 121.24 402 VAL B C 1
ATOM 4671 O O . VAL B 1 402 ? -0.669 19.348 26.314 1.00 122.69 402 VAL B O 1
ATOM 4675 N N . SER B 1 403 ? 0.401 21.274 25.876 1.00 126.66 403 SER B N 1
ATOM 4676 C CA . SER B 1 403 ? 1.547 20.948 26.720 1.00 127.52 403 SER B CA 1
ATOM 4677 C C . SER B 1 403 ? 1.229 21.156 28.197 1.00 132.60 403 SER B C 1
ATOM 4678 O O . SER B 1 403 ? 0.919 22.276 28.616 1.00 134.06 403 SER B O 1
ATOM 4681 N N . LYS B 1 404 ? 1.297 20.075 28.981 1.00 134.06 404 LYS B N 1
ATOM 4682 C CA . LYS B 1 404 ? 1.285 20.124 30.446 1.00 138.83 404 LYS B CA 1
ATOM 4683 C C . LYS B 1 404 ? 2.622 19.619 30.981 1.00 143.53 404 LYS B C 1
ATOM 4684 O O . LYS B 1 404 ? 3.136 18.594 30.510 1.00 141.89 404 LYS B O 1
ATOM 4690 N N . VAL B 1 405 ? 3.166 20.323 31.963 1.00 151.68 405 VAL B N 1
ATOM 4691 C CA . VAL B 1 405 ? 4.503 20.046 32.495 1.00 154.69 405 VAL B CA 1
ATOM 4692 C C . VAL B 1 405 ? 4.459 18.894 33.505 1.00 154.07 405 VAL B C 1
ATOM 4693 O O . VAL B 1 405 ? 3.417 18.558 34.085 1.00 159.61 405 VAL B O 1
ATOM 4697 N N . GLY B 1 406 ? 5.617 18.257 33.694 1.00 147.34 406 GLY B N 1
ATOM 4698 C CA . GLY B 1 406 ? 5.792 17.117 34.571 1.00 141.94 406 GLY B CA 1
ATOM 4699 C C . GLY B 1 406 ? 5.732 15.757 33.908 1.00 130.26 406 GLY B C 1
ATOM 4700 O O . GLY B 1 406 ? 6.738 15.041 33.860 1.00 127.21 406 GLY B O 1
ATOM 4701 N N . ALA B 1 407 ? 4.561 15.373 33.413 1.00 122.42 407 ALA B N 1
ATOM 4702 C CA . ALA B 1 407 ? 4.426 14.088 32.743 1.00 114.47 407 ALA B CA 1
ATOM 4703 C C . ALA B 1 407 ? 5.170 14.095 31.414 1.00 105.77 407 ALA B C 1
ATOM 4704 O O . ALA B 1 407 ? 5.095 15.059 30.648 1.00 109.22 407 ALA B O 1
ATOM 4706 N N . ASN B 1 408 ? 5.887 13.007 31.144 1.00 94.55 408 ASN B N 1
ATOM 4707 C CA . ASN B 1 408 ? 6.661 12.847 29.922 1.00 89.07 408 ASN B CA 1
ATOM 4708 C C . ASN B 1 408 ? 5.877 12.001 28.928 1.00 81.38 408 ASN B C 1
ATOM 4709 O O . ASN B 1 408 ? 5.062 11.157 29.309 1.00 78.08 408 ASN B O 1
ATOM 4714 N N . LEU B 1 409 ? 6.140 12.233 27.645 1.00 76.84 409 LEU B N 1
ATOM 4715 C CA . LEU B 1 409 ? 5.373 11.638 26.559 1.00 69.96 409 LEU B CA 1
ATOM 4716 C C . LEU B 1 409 ? 6.314 10.816 25.691 1.00 67.22 409 LEU B C 1
ATOM 4717 O O . LEU B 1 409 ? 7.287 11.350 25.147 1.00 66.69 409 LEU B O 1
ATOM 4722 N N . TYR B 1 410 ? 6.014 9.520 25.552 1.00 66.01 410 TYR B N 1
ATOM 4723 C CA . TYR B 1 410 ? 6.942 8.555 24.979 1.00 65.70 410 TYR B CA 1
ATOM 4724 C C . TYR B 1 410 ? 6.524 8.012 23.619 1.00 62.54 410 TYR B C 1
ATOM 4725 O O . TYR B 1 410 ? 7.391 7.548 22.871 1.00 63.88 410 TYR B O 1
ATOM 4734 N N . LYS B 1 411 ? 5.238 8.058 23.275 1.00 59.14 411 LYS B N 1
ATOM 4735 C CA . LYS B 1 411 ? 4.718 7.296 22.147 1.00 57.77 411 LYS B CA 1
ATOM 4736 C C . LYS B 1 411 ? 3.513 7.991 21.535 1.00 54.53 411 LYS B C 1
ATOM 4737 O O . LYS B 1 411 ? 2.635 8.478 22.250 1.00 53.96 411 LYS B O 1
ATOM 4743 N N . ILE B 1 412 ? 3.486 8.021 20.204 1.00 51.56 412 ILE B N 1
ATOM 4744 C CA . ILE B 1 412 ? 2.359 8.517 19.425 1.00 48.41 412 ILE B CA 1
ATOM 4745 C C . ILE B 1 412 ? 1.902 7.388 18.514 1.00 45.45 412 ILE B C 1
ATOM 4746 O O . ILE B 1 412 ? 2.730 6.687 17.920 1.00 46.76 412 ILE B O 1
ATOM 4751 N N . LYS B 1 413 ? 0.589 7.202 18.405 1.00 41.74 413 LYS B N 1
ATOM 4752 C CA . LYS B 1 413 ? 0.060 6.129 17.573 1.00 39.73 413 LYS B CA 1
ATOM 4753 C C . LYS B 1 413 ? -1.236 6.605 16.939 1.00 39.37 413 LYS B C 1
ATOM 4754 O O . LYS B 1 413 ? -2.179 6.964 17.652 1.00 39.99 413 LYS B O 1
ATOM 4760 N N . PHE B 1 414 ? -1.288 6.596 15.610 1.00 37.86 414 PHE B N 1
ATOM 4761 C CA . PHE B 1 414 ? -2.500 6.909 14.868 1.00 37.57 414 PHE B CA 1
ATOM 4762 C C . PHE B 1 414 ? -3.183 5.640 14.375 1.00 38.24 414 PHE B C 1
ATOM 4763 O O . PHE B 1 414 ? -2.550 4.598 14.184 1.00 39.02 414 PHE B O 1
ATOM 4771 N N . PHE B 1 415 ? -4.496 5.741 14.175 1.00 39.08 415 PHE B N 1
ATOM 4772 C CA . PHE B 1 415 ? -5.294 4.695 13.539 1.00 43.07 415 PHE B CA 1
ATOM 4773 C C . PHE B 1 415 ? -6.073 5.420 12.447 1.00 45.20 415 PHE B C 1
ATOM 4774 O O . PHE B 1 415 ? -7.208 5.850 12.667 1.00 48.16 415 PHE B O 1
ATOM 4782 N N . GLY B 1 416 ? -5.461 5.562 11.276 1.00 46.18 416 GLY B N 1
ATOM 4783 C CA . GLY B 1 416 ? -5.969 6.483 10.280 1.00 47.50 416 GLY B CA 1
ATOM 4784 C C . GLY B 1 416 ? -5.693 7.919 10.693 1.00 48.28 416 GLY B C 1
ATOM 4785 O O . GLY B 1 416 ? -5.109 8.206 11.738 1.00 47.39 416 GLY B O 1
ATOM 4786 N N . SER B 1 417 ? -6.125 8.841 9.838 1.00 50.71 417 SER B N 1
ATOM 4787 C CA . SER B 1 417 ? -5.874 10.256 10.072 1.00 50.60 417 SER B CA 1
ATOM 4788 C C . SER B 1 417 ? -6.855 10.881 11.056 1.00 51.88 417 SER B C 1
ATOM 4789 O O . SER B 1 417 ? -6.717 12.070 11.364 1.00 51.76 417 SER B O 1
ATOM 4792 N N . GLN B 1 418 ? -7.825 10.122 11.570 1.00 55.37 418 GLN B N 1
ATOM 4793 C CA . GLN B 1 418 ? -8.869 10.695 12.406 1.00 58.74 418 GLN B CA 1
ATOM 4794 C C . GLN B 1 418 ? -8.957 10.089 13.801 1.00 60.59 418 GLN B C 1
ATOM 4795 O O . GLN B 1 418 ? -9.785 10.541 14.601 1.00 63.17 418 GLN B O 1
ATOM 4801 N N . ARG B 1 419 ? -8.139 9.090 14.125 1.00 60.99 419 ARG B N 1
ATOM 4802 C CA . ARG B 1 419 ? -8.039 8.576 15.485 1.00 62.01 419 ARG B CA 1
ATOM 4803 C C . ARG B 1 419 ? -6.575 8.521 15.892 1.00 57.28 419 ARG B C 1
ATOM 4804 O O . ARG B 1 419 ? -5.740 8.013 15.138 1.00 57.21 419 ARG B O 1
ATOM 4812 N N . GLY B 1 420 ? -6.265 9.039 17.076 1.00 54.69 420 GLY B N 1
ATOM 4813 C CA . GLY B 1 420 ? -4.895 9.024 17.556 1.00 53.37 420 GLY B CA 1
ATOM 4814 C C . GLY B 1 420 ? -4.819 9.055 19.067 1.00 50.85 420 GLY B C 1
ATOM 4815 O O . GLY B 1 420 ? -5.740 9.511 19.753 1.00 50.43 420 GLY B O 1
ATOM 4816 N N . PHE B 1 421 ? -3.695 8.554 19.579 1.00 48.55 421 PHE B N 1
ATOM 4817 C CA . PHE B 1 421 ? -3.425 8.527 21.008 1.00 45.76 421 PHE B CA 1
ATOM 4818 C C . PHE B 1 421 ? -1.948 8.799 21.252 1.00 43.83 421 PHE B C 1
ATOM 4819 O O . PHE B 1 421 ? -1.103 8.553 20.387 1.00 42.42 421 PHE B O 1
ATOM 4827 N N . VAL B 1 422 ? -1.646 9.313 22.443 1.00 43.91 422 VAL B N 1
ATOM 4828 C CA . VAL B 1 422 ? -0.277 9.506 22.905 1.00 42.07 422 VAL B CA 1
ATOM 4829 C C . VAL B 1 422 ? -0.153 8.914 24.301 1.00 60.99 422 VAL B C 1
ATOM 4830 O O . VAL B 1 422 ? -1.010 9.147 25.160 1.00 44.41 422 VAL B O 1
ATOM 4834 N N . LEU B 1 423 ? 0.922 8.163 24.532 1.00 58.65 423 LEU B N 1
ATOM 4835 C CA . LEU B 1 423 ? 1.105 7.386 25.752 1.00 59.89 423 LEU B CA 1
ATOM 4836 C C . LEU B 1 423 ? 2.200 8.009 26.609 1.00 61.86 423 LEU B C 1
ATOM 4837 O O . LEU B 1 423 ? 3.261 8.385 26.096 1.00 62.87 423 LEU B O 1
ATOM 4842 N N . GLY B 1 424 ? 1.944 8.118 27.917 1.00 65.65 424 GLY B N 1
ATOM 4843 C CA . GLY B 1 424 ? 2.861 8.773 28.827 1.00 68.84 424 GLY B CA 1
ATOM 4844 C C . GLY B 1 424 ? 2.921 8.075 30.172 1.00 69.95 424 GLY B C 1
ATOM 4845 O O . GLY B 1 424 ? 2.219 7.092 30.417 1.00 66.31 424 GLY B O 1
ATOM 4846 N N . ALA B 1 425 ? 3.784 8.604 31.038 1.00 72.03 425 ALA B N 1
ATOM 4847 C CA . ALA B 1 425 ? 3.946 8.089 32.387 1.00 74.65 425 ALA B CA 1
ATOM 4848 C C . ALA B 1 425 ? 2.850 8.622 33.308 1.00 78.57 425 ALA B C 1
ATOM 4849 O O . ALA B 1 425 ? 2.180 9.618 33.017 1.00 76.85 425 ALA B O 1
ATOM 4851 N N . ASP B 1 426 ? 2.694 7.942 34.446 1.00 82.75 426 ASP B N 1
ATOM 4852 C CA . ASP B 1 426 ? 1.668 8.255 35.440 1.00 87.26 426 ASP B CA 1
ATOM 4853 C C . ASP B 1 426 ? 0.283 8.321 34.782 1.00 83.93 426 ASP B C 1
ATOM 4854 O O . ASP B 1 426 ? -0.528 9.214 35.045 1.00 85.58 426 ASP B O 1
ATOM 4859 N N . GLY B 1 427 ? 0.012 7.358 33.905 1.00 79.40 427 GLY B N 1
ATOM 4860 C CA . GLY B 1 427 ? -1.321 7.189 33.355 1.00 78.39 427 GLY B CA 1
ATOM 4861 C C . GLY B 1 427 ? -1.797 8.298 32.445 1.00 79.21 427 GLY B C 1
ATOM 4862 O O . GLY B 1 427 ? -3.009 8.510 32.323 1.00 76.93 427 GLY B O 1
ATOM 4863 N N . VAL B 1 428 ? -0.883 9.007 31.791 1.00 74.02 428 VAL B N 1
ATOM 4864 C CA . VAL B 1 428 ? -1.248 10.089 30.884 1.00 69.91 428 VAL B CA 1
ATOM 4865 C C . VAL B 1 428 ? -1.486 9.499 29.502 1.00 60.06 428 VAL B C 1
ATOM 4866 O O . VAL B 1 428 ? -0.565 8.967 28.876 1.00 50.27 428 VAL B O 1
ATOM 4870 N N . LEU B 1 429 ? -2.713 9.621 29.008 1.00 56.81 429 LEU B N 1
ATOM 4871 C CA . LEU B 1 429 ? -3.052 9.219 27.650 1.00 52.67 429 LEU B CA 1
ATOM 4872 C C . LEU B 1 429 ? -3.846 10.353 27.027 1.00 55.26 429 LEU B C 1
ATOM 4873 O O . LEU B 1 429 ? -4.814 10.837 27.617 1.00 55.80 429 LEU B O 1
ATOM 4878 N N . LEU B 1 430 ? -3.449 10.774 25.838 1.00 58.77 430 LEU B N 1
ATOM 4879 C CA . LEU B 1 430 ? -4.079 11.896 25.158 1.00 57.69 430 LEU B CA 1
ATOM 4880 C C . LEU B 1 430 ? -4.768 11.368 23.908 1.00 57.30 430 LEU B C 1
ATOM 4881 O O . LEU B 1 430 ? -4.188 10.563 23.172 1.00 57.03 430 LEU B O 1
ATOM 4886 N N . LYS B 1 431 ? -5.998 11.809 23.671 1.00 56.96 431 LYS B N 1
ATOM 4887 C CA . LYS B 1 431 ? -6.798 11.299 22.568 1.00 55.83 431 LYS B CA 1
ATOM 4888 C C . LYS B 1 431 ? -7.010 12.401 21.536 1.00 56.43 431 LYS B C 1
ATOM 4889 O O . LYS B 1 431 ? -7.236 13.565 21.888 1.00 57.89 431 LYS B O 1
ATOM 4895 N N . PHE B 1 432 ? -6.936 12.026 20.261 1.00 55.02 432 PHE B N 1
ATOM 4896 C CA . PHE B 1 432 ? -6.833 12.982 19.166 1.00 52.90 432 PHE B CA 1
ATOM 4897 C C . PHE B 1 432 ? -8.207 13.467 18.721 1.00 54.37 432 PHE B C 1
ATOM 4898 O O . PHE B 1 432 ? -9.154 12.683 18.611 1.00 54.16 432 PHE B O 1
ATOM 4906 N N . HIS B 1 433 ? -8.304 14.769 18.465 1.00 57.01 433 HIS B N 1
ATOM 4907 C CA . HIS B 1 433 ? -9.550 15.403 18.027 1.00 60.24 433 HIS B CA 1
ATOM 4908 C C . HIS B 1 433 ? -9.314 16.098 16.692 1.00 59.02 433 HIS B C 1
ATOM 4909 O O . HIS B 1 433 ? -8.835 17.247 16.661 1.00 57.59 433 HIS B O 1
ATOM 4916 N N . PRO B 1 434 ? -9.634 15.451 15.567 1.00 59.74 434 PRO B N 1
ATOM 4917 C CA . PRO B 1 434 ? -9.327 16.045 14.253 1.00 62.36 434 PRO B CA 1
ATOM 4918 C C . PRO B 1 434 ? -10.057 17.343 13.955 1.00 69.41 434 PRO B C 1
ATOM 4919 O O . PRO B 1 434 ? -9.609 18.088 13.075 1.00 70.45 434 PRO B O 1
ATOM 4923 N N . GLU B 1 435 ? -11.170 17.633 14.635 1.00 74.84 435 GLU B N 1
ATOM 4924 C CA . GLU B 1 435 ? -11.868 18.900 14.431 1.00 80.04 435 GLU B CA 1
ATOM 4925 C C . GLU B 1 435 ? -10.955 20.102 14.634 1.00 86.92 435 GLU B C 1
ATOM 4926 O O . GLU B 1 435 ? -11.278 21.203 14.173 1.00 89.62 435 GLU B O 1
ATOM 4932 N N . ASN B 1 436 ? -9.828 19.916 15.316 1.00 39.30 436 ASN B N 1
ATOM 4933 C CA . ASN B 1 436 ? -8.933 21.015 15.650 1.00 42.08 436 ASN B CA 1
ATOM 4934 C C . ASN B 1 436 ? -7.608 20.860 14.915 1.00 42.39 436 ASN B C 1
ATOM 4935 O O . ASN B 1 436 ? -6.921 21.844 14.642 1.00 44.61 436 ASN B O 1
#

Secondary structure (DSSP, 8-state):
--EEE---S--SPEEEEEE-SSSTT-EEEEESTT-EEEESSSSS--EE-----EEEEEEEETTEEEEEEETTEEEEESSSSSS-EEE---TTS-S-EEEEEEEETTEEEEEETT--EEEESSTTS--EES-SS-HHHHHTT--SS-HHHHS---S-EEEEEE-TTS-EEEEETT-SEEEEE-TT-SS-EEEE--SSS-EEEEEEGGG-TTT-EEEEETTTEEEEE-SS--TT--S-PPEEE-----TTPPEEEEEESSSS-EEEEETTS-EEEESBTBSS-EE-TTT--SSS-EEEEEESSTT-EEEEESTT-EEEE-GGG-/--EEE---S--SPEEEEEE-SSSTT-EEEEESTT-EEEESSSSSS-EE---SSS-SSGGGG-EEEEEEEETTEEEEEEETTEEEEESSTTSSEEEEPPPTTS-S-EEEEEEEETTEEEEEETT--EEEESSSSS--EEEE-S-HHHHHTTS------EEEEEE-TTS-EEEEETT-SEEEEE-TT-SS-EEEE-SSSS-EEEEEEGGG-TTT-EEEEETTS-EEE--SS--TT--S----EE-----TTPPEEEEEESSSS-EEEEETTS-EEEESBTBSS-EE-TTT--SSS-EEEEEESSSS-EEEEESTT-EEEE-TT-

Nearest PDB structures (foldseek):
  5oj3-assembly2_B  TM=1.003E+00  e=1.543E-65  Cyanidioschyzon merolae strain 10D
  5oj3-assembly1_A  TM=9.577E-01  e=1.621E-56  Cyanidioschyzon merolae strain 10D
  5oj5-assembly1_A  TM=9.484E-01  e=6.666E-32  Thermosynechococcus vestitus BP-1
  5ojp-assembly2_B  TM=9.511E-01  e=6.332E-32  Thermosynechococcus vestitus
  5ojr-assembly2_B  TM=9.390E-01  e=1.957E-31  Thermosynechococcus vestitus

Foldseek 3Di:
DFKDWQDDPFQWFWAEKDAAPQQRLWIWTFTAPCFIWTTNRNPNDTDTDHLRFGKHYWEYDHLKIWTATPPTWIWIDSHNRPHIDTADDDPPPPAHWHDWYDDYVLWIWTAHQQRWIWIGNNNRPDTDTQAQAGAVNCVVVDDLQACVVPHDAPRGWAAWDAAPQGKIKIAGPQQQWIWIDHGPDNYIQTAGDDDPAGWDYKDDAQRHCQCWIWTWGQQAKIWTFHGDDDRNDRPHTDTDTECQVLGRWTWQDKYDLDQFWIWTFTAQQWIKITRGRSHDIDTDPVNRDGPWGWHDKDADHNAWIWTITGRRIIMTGHVVPD/DFKDWQDDPFQFFWAEKDAAPQQRQWIWTFTAQLFIWIGNRNPNDIDTDHQCQVVPSCSRVWTKHYKEYDHLKMWIFTPPTWIKIDDHNRPHIHTADDDPPQPAHWHDWYDDYVLWIWTAHQQGWIWITRNNRPDTDTLARDGLCCVDVPPDDLAAGWAAWDAAPQGKIKTAHPQAQWIWIDDPPDHHIDTEGDDDPFGWQYKADAQRHQQCWIWTWGQQGKIWTAHGDDDNVDHDDRDTDTECQVPGRWTWQDKYALDQQWIKTFTAQQFIKITRGRRHDIGTDPVRGDGDKGWHDKDADHNAWIWTTIGGRTIMIGHVVD

Organism: Cyanidioschyzon merolae (strain NIES-3377 / 10D) (NCBI:txid280699)

Sequence (644 aa):
AAWKQVPLPTESVLFDIDFSQKDPNHGWLVGTRGLVLETRDGGETWEPRAFNYRFSNVSFSGDEAWVIGKPPVMLRSTDGGKNWSRILLSPKLPGEPLLVTALGPNCAEMVTSSGAIYVTENGGINWKALVRETIDATLNRTISSGITGASYFTGSIVSVSRDVHGNYIAIPSRGNFFLTWVPGSDFWTPHARSTSRRISAIGFIQNDATKGIWETIRGGGLGFTKPNVNLNSTETIAFDMVDSKTGGYGILDVAFQDDRHVWAAVGGGSMYRSDDGGKTWRRDPLVSKVGANLYKIKFFGSQRGFVLGADGVLLKFHPENVAAWKQVPLPTESVLFDIDFSQKDPNHGWLVGTRGLVLETRDGGETWEPRAFEDVEREEELNYRFSNVSFSGDEAWVIGKPPVMLRSTDGGKNWSRILLSPKLPGEPLLVTALGPNCAEMVTSSGAIYVTENGGINWKALVRETIDATLNRTISSTGSIVSVSRDVHGNYIAIPSRGNFFLTWVPGSDFWTPHARSTSRRISAIGFIQNDATKGIWETIRGGGLGFTKPNVNLNSTETIAFDMVDSKTGGYGILDVAFQDDRHVWAAVGGGSMYRSDDGGKTWRRDPLVSKVGANLYKIKFFGSQRGFVLGADGVLLKFHPEN

Radius of gyration: 24.48 Å; Cα contacts (8 Å, |Δi|>4): 1822; chains: 2; bounding box: 66×54×72 Å

Solvent-accessible surface area: 26615 Å² total; per-residue (Å²): 70,3,7,142,81,12,110,29,93,47,79,16,32,3,59,8,0,19,23,2,45,115,53,58,79,12,0,4,0,1,0,45,72,22,13,7,1,26,2,160,64,16,0,94,90,18,126,66,86,83,75,153,92,74,12,14,10,4,13,18,15,3,29,12,0,0,1,0,1,87,79,74,33,2,8,43,3,85,66,1,1,160,103,22,64,170,22,172,26,46,139,179,30,57,45,53,12,52,31,3,27,14,55,9,72,66,11,0,12,0,0,2,14,32,3,21,1,24,10,1,64,56,7,4,136,95,40,119,49,28,20,212,49,90,6,66,44,2,8,138,131,31,170,37,90,9,4,74,68,75,29,180,13,45,48,43,7,69,41,17,37,61,3,42,82,4,14,0,0,0,3,2,50,132,2,7,0,0,0,1,7,5,18,40,6,66,66,1,9,21,5,18,60,49,30,112,141,68,4,42,10,4,3,11,15,37,93,15,5,33,47,0,0,14,0,0,6,104,47,5,24,1,0,11,10,66,51,60,36,53,7,40,38,84,138,90,13,77,16,96,93,28,104,8,124,8,59,65,130,23,4,69,22,7,14,21,24,26,38,131,39,0,0,0,0,2,37,21,2,8,0,15,22,0,36,57,14,2,129,85,2,122,103,6,97,104,8,15,121,132,64,31,54,6,96,63,9,50,29,46,19,24,83,32,2,4,0,1,0,20,100,6,15,0,10,37,1,46,40,132,64,66,67,5,6,136,73,8,112,24,96,37,64,6,30,3,70,10,0,20,15,2,44,83,60,45,58,12,0,2,0,1,0,19,142,8,13,3,4,17,1,162,61,3,0,83,88,21,126,86,88,49,9,110,64,33,110,73,79,41,17,116,124,27,78,1,21,10,3,19,19,14,2,28,17,0,0,1,0,0,53,77,66,1,0,0,38,1,91,57,1,0,160,94,15,60,85,18,151,39,55,134,189,32,39,49,75,12,51,27,2,21,15,58,9,44,52,15,0,12,3,0,4,21,19,0,0,0,12,22,0,56,62,7,7,138,96,32,125,13,42,1,144,55,35,10,59,31,3,48,127,136,63,135,107,96,146,60,49,7,62,40,20,38,60,2,47,80,5,14,0,0,0,4,21,65,169,2,60,38,1,0,0,7,8,17,51,28,112,90,3,19,43,8,50,61,47,43,100,114,35,8,48,7,4,4,11,14,34,88,18,5,32,40,0,0,10,1,0,7,107,33,5,24,4,0,12,10,62,56,64,37,57,8,43,41,123,124,106,14,67,12,93,101,26,97,11,102,10,62,62,133,23,3,65,17,5,15,18,32,34,45,132,70,0,7,2,0,3,20,29,3,15,0,22,42,2,47,38,15,4,141,77,3,111,106,8,90,120,22,31,152,133,58,30,51,6,97,68,7,48,32,39,17,20,73,48,0,0,0,0,0,22,95,4,19,0,14,28,10,33,46,130,87

InterPro domains:
  IPR015943 WD40/YVTN repeat-like-containing domain superfamily [G3DSA:2.130.10.10] (81-272)
  IPR015943 WD40/YVTN repeat-like-containing domain superfamily [G3DSA:2.130.10.10] (313-417)
  IPR028203 Photosynthesis system II assembly factor Ycf48/Hcf136-like domain [PF14870] (105-432)

B-factor: mean 67.31, std 24.49, range [26.63, 202.11]